Protein AF-E4N6X5-F1 (afdb_monomer_lite)

Foldseek 3Di:
DDDDDDDDDDDDPPDDPDPPDPPFFALLVLLVVVLVPDPLSFADALFDAPSDDDDPDPPPPPQQPLVNLLVQLLVLLVPDPLDLVSSLVSQVVVVHDLLCLVSLLVSLLPHDDPDLVSLLVSLCCQCRGRRDSSSNSSSLSSCLVRNEPVCLVSLLSSLSHNSNVVSSLSSLLSNLVVCDPPDPSVQSSLLSCCRHHNDCVQSVQQNVQLPDPDLVSLLVSLLPGPPQCLVQALLNLLSNCRSSVLLVSCVVVVLDQSSLLSLLVSLLRVQAFQFLVSNQSSLCNVVSLCSSLVCLLSHQQALSSLLSLLSSLCCLQFTSVVVHPPDDPVNSVVSLVSSLVSCPDPSNVVNLVVQCPDPPCVLQSVLSVVSSCVSHVDDDDDFQWAWDFDDHRPSHDDATARFIGGNRYGDCCVQPRQGGFDHLCQAQPAHDPVDWGHLQAEQDWTKHFGTAGSVGCVPFATWIWTWHDDPQKIKTHQTDRYPPDGRDPPDDIDITRNVSVVVNSVVSNVVVVVVPPPPPDDDDPPDPDDDDDDDDDDDDDDDDDDDDDDDDDDDDDDDDDDDDDDDDDDD

Radius of gyration: 30.7 Å; chains: 1; bounding box: 109×90×76 Å

Secondary structure (DSSP, 8-state):
----PPPPPPPP--------PPPPPPHHHHHHHHHHTSTTS-PPTT-B--SSPPP---TT-----HHHHHHHHHHHHHT--S-HHHHHHHHHHTT--GGGHHHHHHHHHT---S-HHHHHHHHHHHHHH--SHHHHHHHHHHHHHH--GGGHHHHHHHTTBHHHHHHHHHHHHHHHHHH-TT-TTTTHHHHHHHHHTS-HHHHHHHHHHHT---HHHHHHHHHTS-S-GGGS-HHHHHHHHHHHTHHHHHHH-TT-HHHHHHHHHHHHHHTSTT-HHHHHH-TTHHHHHHHHHTTGGGS---HHHHHHHHHHHHHHHHSGGGG-TT--HHHHHHHHHHHHHHHHSHHHHHHHHHHTTSTT-HHHHHHHHHHHIIIIISPPPSSSEEEEEEPPPTTS----EEEEEETTEEHHHHH-TTSPBPPHIIIIII--TTS---S---SS-EEEEEEE-TT-HHHH-EEEEEEEEETTEEEEEEEESSTTSPPPTT-PPEEEEHHHHHHHHHHHHHHHHHHHTT-----------PPPP----------------------PPPPPPPPPPPPPPP-

Sequence (571 aa):
MSAEPQRAHPAPHTSAPHRSTPHEPPLYEVLLGLTRASPDGLPPRSGFRRLRPAAPVPVGAGATPWASAQLAVRAVFEAWSGDFAVLAGELERLRLPERCARLVASAAAALPVADPAAARAAGRLLAAQGRSLPAVAAGIALLGRFGTAADVPLLSLLGTANALHAPAVAALERLEEAAGPAGPDGRAAAVLHLTVRGERATVGPLLRVLRSADHRVRRKALLGLPADLPTVDPADARRILEAFDAAALLDAFPHDTLLVAATGRLLVRTAAACDPADLLACRAAPGLYARVVGRAGTLVPRFEHVALLLSLAHDLDSGTAALLPGHSPVRRSALLAELGRVLAEPAWTAVVAAIGRRPGAAARTGWVRRAGHRLFEAPAPAGRFRIAVVEPDPARPGRSEARLLVDGLPLVPRLFPHGPTLGPAELLDGGPPSGGGPLRASREPQAVRLAEASCGEACCGALWVTVRRVAGEVRWSDFRHHEHAAPLPGVAALRFDARDYDAELARAGRHDDDGGDRLGGGGPGRGVPAAGAGPVADPGGGAVHGDGVGARRDPRPALGPPGHPAPLPDR

Structure (mmCIF, N/CA/C/O backbone):
data_AF-E4N6X5-F1
#
_entry.id   AF-E4N6X5-F1
#
loop_
_atom_site.group_PDB
_atom_site.id
_atom_site.type_symbol
_atom_site.label_atom_id
_atom_site.label_alt_id
_atom_site.label_comp_id
_atom_site.label_asym_id
_atom_site.label_entity_id
_atom_site.label_seq_id
_atom_site.pdbx_PDB_ins_code
_atom_site.Cartn_x
_atom_site.Cartn_y
_atom_site.Cartn_z
_atom_site.occupancy
_atom_site.B_iso_or_equiv
_atom_site.auth_seq_id
_atom_site.auth_comp_id
_atom_site.auth_asym_id
_atom_site.auth_atom_id
_atom_site.pdbx_PDB_model_num
ATOM 1 N N . MET A 1 1 ? 86.516 35.010 -39.128 1.00 47.50 1 MET A N 1
ATOM 2 C CA . MET A 1 1 ? 86.255 33.629 -38.675 1.00 47.50 1 MET A CA 1
ATOM 3 C C . MET A 1 1 ? 85.426 33.699 -37.402 1.00 47.50 1 MET A C 1
ATOM 5 O O . MET A 1 1 ? 85.996 33.833 -36.332 1.00 47.50 1 MET A O 1
ATOM 9 N N . SER A 1 2 ? 84.101 33.664 -37.537 1.00 38.12 2 SER A N 1
ATOM 10 C CA . SER A 1 2 ? 83.158 33.507 -36.424 1.00 38.12 2 SER A CA 1
ATOM 11 C C . SER A 1 2 ? 82.096 32.518 -36.883 1.00 38.12 2 SER A C 1
ATOM 13 O O . SER A 1 2 ? 81.553 32.669 -37.975 1.00 38.12 2 SER A O 1
ATOM 15 N N . ALA A 1 3 ? 81.907 31.467 -36.093 1.00 51.59 3 ALA A N 1
ATOM 16 C CA . ALA A 1 3 ? 81.030 30.342 -36.371 1.00 51.59 3 ALA A CA 1
ATOM 17 C C . ALA A 1 3 ? 79.601 30.641 -35.901 1.00 51.59 3 ALA A C 1
ATOM 19 O O . ALA A 1 3 ? 79.401 31.081 -34.771 1.00 51.59 3 ALA A O 1
ATOM 20 N N . GLU A 1 4 ? 78.622 30.349 -36.754 1.00 43.19 4 GLU A N 1
ATOM 21 C CA . GLU A 1 4 ? 77.193 30.393 -36.450 1.00 43.19 4 GLU A CA 1
ATOM 22 C C . GLU A 1 4 ? 76.628 28.970 -36.639 1.00 43.19 4 GLU A C 1
ATOM 24 O O . GLU A 1 4 ? 76.789 28.398 -37.721 1.00 43.19 4 GLU A O 1
ATOM 29 N N . PRO A 1 5 ? 76.041 28.330 -35.607 1.00 56.22 5 PRO A N 1
ATOM 30 C CA . PRO A 1 5 ? 75.571 26.957 -35.718 1.00 56.22 5 PRO A CA 1
ATOM 31 C C . PRO A 1 5 ? 74.143 26.909 -36.279 1.00 56.22 5 PRO A C 1
ATOM 33 O O . PRO A 1 5 ? 73.211 27.508 -35.739 1.00 56.22 5 PRO A O 1
ATOM 36 N N . GLN A 1 6 ? 73.973 26.141 -37.356 1.00 48.31 6 GLN A N 1
ATOM 37 C CA . GLN A 1 6 ? 72.684 25.792 -37.951 1.00 48.31 6 GLN A CA 1
ATOM 38 C C . GLN A 1 6 ? 71.776 25.073 -36.939 1.00 48.31 6 GLN A C 1
ATOM 40 O O . GLN A 1 6 ? 72.130 24.034 -36.382 1.00 48.31 6 GLN A O 1
ATOM 45 N N . ARG A 1 7 ? 70.573 25.622 -36.725 1.00 50.31 7 ARG A N 1
ATOM 46 C CA . ARG A 1 7 ? 69.495 24.993 -35.948 1.00 50.31 7 ARG A CA 1
ATOM 47 C C . ARG A 1 7 ? 68.889 23.830 -36.738 1.00 50.31 7 ARG A C 1
ATOM 49 O O . ARG A 1 7 ? 68.389 24.023 -37.842 1.00 50.31 7 ARG A O 1
ATOM 56 N N . ALA A 1 8 ? 68.902 22.640 -36.143 1.00 53.81 8 ALA A N 1
ATOM 57 C CA . ALA A 1 8 ? 68.243 21.449 -36.666 1.00 53.81 8 ALA A CA 1
ATOM 58 C C . ALA A 1 8 ? 66.710 21.548 -36.530 1.00 53.81 8 ALA A C 1
ATOM 60 O O . ALA A 1 8 ? 66.190 21.895 -35.468 1.00 53.81 8 ALA A O 1
ATOM 61 N N . HIS A 1 9 ? 65.991 21.220 -37.607 1.00 48.41 9 HIS A N 1
ATOM 62 C CA . HIS A 1 9 ? 64.536 21.055 -37.615 1.00 48.41 9 HIS A CA 1
ATOM 63 C C . HIS A 1 9 ? 64.116 19.805 -36.815 1.00 48.41 9 HIS A C 1
ATOM 65 O O . HIS A 1 9 ? 64.714 18.744 -37.007 1.00 48.41 9 HIS A O 1
ATOM 71 N N . PRO A 1 10 ? 63.077 19.878 -35.960 1.00 55.50 10 PRO A N 1
ATOM 72 C CA . PRO A 1 10 ? 62.529 18.700 -35.299 1.00 55.50 10 PRO A CA 1
ATOM 73 C C . PRO A 1 10 ? 61.753 17.835 -36.301 1.00 55.50 10 PRO A C 1
ATOM 75 O O . PRO A 1 10 ? 60.933 18.332 -37.075 1.00 55.50 10 PRO A O 1
ATOM 78 N N . ALA A 1 11 ? 62.024 16.530 -36.278 1.00 53.22 11 ALA A N 1
ATOM 79 C CA . ALA A 1 11 ? 61.321 15.529 -37.072 1.00 53.22 11 ALA A CA 1
ATOM 80 C C . ALA A 1 11 ? 59.821 15.463 -36.701 1.00 53.22 11 ALA A C 1
ATOM 82 O O . ALA A 1 11 ? 59.468 15.667 -35.536 1.00 53.22 11 ALA A O 1
ATOM 83 N N . PRO A 1 12 ? 58.927 15.155 -37.659 1.00 52.19 12 PRO A N 1
ATOM 84 C CA . PRO A 1 12 ? 57.498 15.042 -37.400 1.00 52.19 12 PRO A CA 1
ATOM 85 C C . PRO A 1 12 ? 57.220 13.879 -36.443 1.00 52.19 12 PRO A C 1
ATOM 87 O O . PRO A 1 12 ? 57.528 12.723 -36.730 1.00 52.19 12 PRO A O 1
ATOM 90 N N . HIS A 1 13 ? 56.611 14.191 -35.299 1.00 46.66 13 HIS A N 1
ATOM 91 C CA . HIS A 1 13 ? 56.070 13.198 -34.383 1.00 46.66 13 HIS A CA 1
ATOM 92 C C . HIS A 1 13 ? 54.985 12.381 -35.098 1.00 46.66 13 HIS A C 1
ATOM 94 O O . HIS A 1 13 ? 53.868 12.852 -35.302 1.00 46.66 13 HIS A O 1
ATOM 100 N N . THR A 1 14 ? 55.304 11.140 -35.461 1.00 48.66 14 THR A N 1
ATOM 101 C CA . THR A 1 14 ? 54.327 10.115 -35.834 1.00 48.66 14 THR A CA 1
ATOM 102 C C . THR A 1 14 ? 53.364 9.900 -34.669 1.00 48.66 14 THR A C 1
ATOM 104 O O . THR A 1 14 ? 53.717 9.275 -33.668 1.00 48.66 14 THR A O 1
ATOM 107 N N . SER A 1 15 ? 52.152 10.448 -34.785 1.00 47.31 15 SER A N 1
ATOM 108 C CA . SER A 1 15 ? 51.041 10.193 -33.872 1.00 47.31 15 SER A CA 1
ATOM 109 C C . SER A 1 15 ? 50.763 8.692 -33.834 1.00 47.31 15 SER A C 1
ATOM 111 O O . SER A 1 15 ? 50.355 8.100 -34.833 1.00 47.31 15 SER A O 1
ATOM 113 N N . ALA A 1 16 ? 51.011 8.062 -32.685 1.00 45.88 16 ALA A N 1
ATOM 114 C CA . ALA A 1 16 ? 50.618 6.680 -32.458 1.00 45.88 16 ALA A CA 1
ATOM 115 C C . ALA A 1 16 ? 49.095 6.555 -32.666 1.00 45.88 16 ALA A C 1
ATOM 117 O O . ALA A 1 16 ? 48.354 7.402 -32.158 1.00 45.88 16 ALA A O 1
ATOM 118 N N . PRO A 1 17 ? 48.607 5.536 -33.397 1.00 52.31 17 PRO A N 1
ATOM 119 C CA . PRO A 1 17 ? 47.178 5.359 -33.614 1.00 52.31 17 PRO A CA 1
ATOM 120 C C . PRO A 1 17 ? 46.482 5.242 -32.257 1.00 52.31 17 PRO A C 1
ATOM 122 O O . PRO A 1 17 ? 46.869 4.412 -31.428 1.00 52.31 17 PRO A O 1
ATOM 125 N N . HIS A 1 18 ? 45.475 6.092 -32.026 1.00 46.53 18 HIS A N 1
ATOM 126 C CA . HIS A 1 18 ? 44.560 5.973 -30.897 1.00 46.53 18 HIS A CA 1
ATOM 127 C C . HIS A 1 18 ? 44.080 4.521 -30.839 1.00 46.53 18 HIS A C 1
ATOM 129 O O . HIS A 1 18 ? 43.299 4.088 -31.684 1.00 46.53 18 HIS A O 1
ATOM 135 N N . ARG A 1 19 ? 44.575 3.750 -29.863 1.00 46.34 19 ARG A N 1
ATOM 136 C CA . ARG A 1 19 ? 44.026 2.429 -29.563 1.00 46.34 19 ARG A CA 1
ATOM 137 C C . ARG A 1 19 ? 42.571 2.661 -29.192 1.00 46.34 19 ARG A C 1
ATOM 139 O O . ARG A 1 19 ? 42.305 3.205 -28.122 1.00 46.34 19 ARG A O 1
ATOM 146 N N . SER A 1 20 ? 41.662 2.308 -30.097 1.00 44.16 20 SER A N 1
ATOM 147 C CA . SER A 1 20 ? 40.229 2.268 -29.844 1.00 44.16 20 SER A CA 1
ATOM 148 C C . SER A 1 20 ? 40.036 1.501 -28.545 1.00 44.16 20 SER A C 1
ATOM 150 O O . SER A 1 20 ? 40.348 0.311 -28.465 1.00 44.16 20 SER A O 1
ATOM 152 N N . THR A 1 21 ? 39.636 2.205 -27.490 1.00 55.03 21 THR A N 1
ATOM 153 C CA . THR A 1 21 ? 39.317 1.560 -26.225 1.00 55.03 21 THR A CA 1
ATOM 154 C C . THR A 1 21 ? 38.226 0.532 -26.514 1.00 55.03 21 THR A C 1
ATOM 156 O O . THR A 1 21 ? 37.294 0.849 -27.259 1.00 55.03 21 THR A O 1
ATOM 159 N N . PRO A 1 22 ? 38.344 -0.709 -26.008 1.00 70.25 22 PRO A N 1
ATOM 160 C CA . PRO A 1 22 ? 37.330 -1.727 -26.242 1.00 70.25 22 PRO A CA 1
ATOM 161 C C . PRO A 1 22 ? 35.971 -1.149 -25.848 1.00 70.25 22 PRO A C 1
ATOM 163 O O . PRO A 1 22 ? 35.806 -0.658 -24.729 1.00 70.25 22 PRO A O 1
ATOM 166 N N . HIS A 1 23 ? 35.036 -1.126 -26.801 1.00 80.81 23 HIS A N 1
ATOM 167 C CA . HIS A 1 23 ? 33.703 -0.584 -26.574 1.00 80.81 23 HIS A CA 1
ATOM 168 C C . HIS A 1 23 ? 33.069 -1.323 -25.396 1.00 80.81 23 HIS A C 1
ATOM 170 O O . HIS A 1 23 ? 32.878 -2.536 -25.447 1.00 80.81 23 HIS A O 1
ATOM 176 N N . GLU A 1 24 ? 32.758 -0.592 -24.327 1.00 86.94 24 GLU A N 1
ATOM 177 C CA . GLU A 1 24 ? 32.090 -1.179 -23.171 1.00 86.94 24 GLU A CA 1
ATOM 178 C C . GLU A 1 24 ? 30.719 -1.745 -23.587 1.00 86.94 24 GLU A C 1
ATOM 180 O O . GLU A 1 24 ? 29.980 -1.077 -24.331 1.00 86.94 24 GLU A O 1
ATOM 185 N N . PRO A 1 25 ? 30.353 -2.947 -23.106 1.00 93.12 25 PRO A N 1
ATOM 186 C CA . PRO A 1 25 ? 29.069 -3.546 -23.433 1.00 93.12 25 PRO A CA 1
ATOM 187 C C . PRO A 1 25 ? 27.909 -2.743 -22.814 1.00 93.12 25 PRO A C 1
ATOM 189 O O . PRO A 1 25 ? 28.070 -2.129 -21.748 1.00 93.12 25 PRO A O 1
ATOM 192 N N . PRO A 1 26 ? 26.723 -2.744 -23.449 1.00 93.94 26 PRO A N 1
ATOM 193 C CA . PRO A 1 26 ? 25.498 -2.212 -22.858 1.00 93.94 26 PRO A CA 1
ATOM 194 C C . PRO A 1 26 ? 25.175 -2.839 -21.497 1.00 93.94 26 PRO A C 1
ATOM 196 O O . PRO A 1 26 ? 25.407 -4.030 -21.273 1.00 93.94 26 PRO A O 1
ATOM 199 N N . LEU A 1 27 ? 24.565 -2.066 -20.588 1.00 94.00 27 LEU A N 1
ATOM 200 C CA . LEU A 1 27 ? 24.210 -2.567 -19.251 1.00 94.00 27 LEU A CA 1
ATOM 201 C C . LEU A 1 27 ? 23.218 -3.735 -19.302 1.00 94.00 27 LEU A C 1
ATOM 203 O O . LEU A 1 27 ? 23.266 -4.616 -18.443 1.00 94.00 27 LEU A O 1
ATOM 207 N N . TYR A 1 28 ? 22.349 -3.761 -20.314 1.00 96.06 28 TYR A N 1
ATOM 208 C CA . TYR A 1 28 ? 21.436 -4.872 -20.564 1.00 96.06 28 TYR A CA 1
ATOM 209 C C . TYR A 1 28 ? 22.184 -6.199 -20.757 1.00 96.06 28 TYR A C 1
ATOM 211 O O . TYR A 1 28 ? 21.854 -7.186 -20.102 1.00 96.06 28 TYR A O 1
ATOM 219 N N . GLU A 1 29 ? 23.219 -6.222 -21.602 1.00 96.38 29 GLU A N 1
ATOM 220 C CA . GLU A 1 29 ? 24.003 -7.433 -21.877 1.00 96.38 29 GLU A CA 1
ATOM 221 C C . GLU A 1 29 ? 24.780 -7.895 -20.644 1.00 96.38 29 GLU A C 1
ATOM 223 O O . GLU A 1 29 ? 24.808 -9.088 -20.337 1.00 96.38 29 GLU A O 1
ATOM 228 N N . VAL A 1 30 ? 25.343 -6.945 -19.888 1.00 95.69 30 VAL A N 1
ATOM 229 C CA . VAL A 1 30 ? 26.016 -7.232 -18.614 1.00 95.69 30 VAL A CA 1
ATOM 230 C C . VAL A 1 30 ? 25.046 -7.901 -17.635 1.00 95.69 30 VAL A C 1
ATOM 232 O O . VAL A 1 30 ? 25.353 -8.956 -17.081 1.00 95.69 30 VAL A O 1
ATOM 235 N N . LEU A 1 31 ? 23.851 -7.333 -17.446 1.00 96.12 31 LEU A N 1
ATOM 236 C CA . LEU A 1 31 ? 22.824 -7.883 -16.555 1.00 96.12 31 LEU A CA 1
ATOM 237 C C . LEU A 1 31 ? 22.288 -9.235 -17.028 1.00 96.12 31 LEU A C 1
ATOM 239 O O . LEU A 1 31 ? 22.028 -10.115 -16.203 1.00 96.12 31 LEU A O 1
ATOM 243 N N . LEU A 1 32 ? 22.156 -9.427 -18.341 1.00 96.62 32 LEU A N 1
ATOM 244 C CA . LEU A 1 32 ? 21.773 -10.704 -18.931 1.00 96.62 32 LEU A CA 1
ATOM 245 C C . LEU A 1 32 ? 22.816 -11.784 -18.626 1.00 96.62 32 LEU A C 1
ATOM 247 O O . LEU A 1 32 ? 22.455 -12.880 -18.194 1.00 96.62 32 LEU A O 1
ATOM 251 N N . GLY A 1 33 ? 24.102 -11.465 -18.795 1.00 96.38 33 GLY A N 1
ATOM 252 C CA . GLY A 1 33 ? 25.212 -12.352 -18.449 1.00 96.38 33 GLY A CA 1
ATOM 253 C C . GLY A 1 33 ? 25.228 -12.709 -16.962 1.00 96.38 33 GLY A C 1
ATOM 254 O O . GLY A 1 33 ? 25.276 -13.887 -16.613 1.00 96.38 33 GLY A O 1
ATOM 255 N N . LEU A 1 34 ? 25.094 -11.710 -16.084 1.00 95.56 34 LEU A N 1
ATOM 256 C CA . LEU A 1 34 ? 25.046 -11.910 -14.630 1.00 95.56 34 LEU A CA 1
ATOM 257 C C . LEU A 1 34 ? 23.851 -12.762 -14.187 1.00 95.56 34 LEU A C 1
ATOM 259 O O . LEU A 1 34 ? 23.983 -13.603 -13.301 1.00 95.56 34 LEU A O 1
ATOM 263 N N . THR A 1 35 ? 22.690 -12.569 -14.811 1.00 94.75 35 THR A N 1
ATOM 264 C CA . THR A 1 35 ? 21.480 -13.337 -14.492 1.00 94.75 35 THR A CA 1
ATOM 265 C C . THR A 1 35 ? 21.618 -14.791 -14.940 1.00 94.75 35 THR A C 1
ATOM 267 O O . THR A 1 35 ? 21.275 -15.691 -14.179 1.00 94.75 35 THR A O 1
ATOM 270 N N . ARG A 1 36 ? 22.179 -15.042 -16.133 1.00 95.69 36 ARG A N 1
ATOM 271 C CA . ARG A 1 36 ? 22.470 -16.400 -16.636 1.00 95.69 36 ARG A CA 1
ATOM 272 C C . ARG A 1 36 ? 23.526 -17.126 -15.805 1.00 95.69 36 ARG A C 1
ATOM 274 O O . ARG A 1 36 ? 23.457 -18.342 -15.679 1.00 95.69 36 ARG A O 1
ATOM 281 N N . ALA A 1 37 ? 24.485 -16.390 -15.250 1.00 95.31 37 ALA A N 1
ATOM 282 C CA . ALA A 1 37 ? 25.510 -16.943 -14.371 1.00 95.31 37 ALA A CA 1
ATOM 283 C C . ALA A 1 37 ? 24.992 -17.248 -12.952 1.00 95.31 37 ALA A C 1
ATOM 285 O O . ALA A 1 37 ? 25.681 -17.924 -12.189 1.00 95.31 37 ALA A O 1
ATOM 286 N N . SER A 1 38 ? 23.807 -16.754 -12.575 1.00 92.75 38 SER A N 1
ATOM 287 C CA . SER A 1 38 ? 23.235 -17.028 -11.258 1.00 92.75 38 SER A CA 1
ATOM 288 C C . SER A 1 38 ? 22.649 -18.448 -11.194 1.00 92.75 38 SER A C 1
ATOM 290 O O . SER A 1 38 ? 21.851 -18.794 -12.067 1.00 92.75 38 SER A O 1
ATOM 292 N N . PRO A 1 39 ? 22.965 -19.265 -10.166 1.00 90.00 39 PRO A N 1
ATOM 293 C CA . PRO A 1 39 ? 22.540 -20.670 -10.090 1.00 90.00 39 PRO A CA 1
ATOM 294 C C . PRO A 1 39 ? 21.025 -20.895 -10.179 1.00 90.00 39 PRO A C 1
ATOM 296 O O . PRO A 1 39 ? 20.568 -21.909 -10.698 1.00 90.00 39 PRO A O 1
ATOM 299 N N . ASP A 1 40 ? 20.241 -19.955 -9.661 1.00 87.94 40 ASP A N 1
ATOM 300 C CA . ASP A 1 40 ? 18.776 -19.981 -9.644 1.00 87.94 40 ASP A CA 1
ATOM 301 C C . ASP A 1 40 ? 18.153 -19.006 -10.662 1.00 87.94 40 ASP A C 1
ATOM 303 O O . ASP A 1 40 ? 16.926 -18.875 -10.747 1.00 87.94 40 ASP A O 1
ATOM 307 N N . GLY A 1 41 ? 18.989 -18.316 -11.444 1.00 88.19 41 GLY A N 1
ATOM 308 C CA . GLY A 1 41 ? 18.575 -17.230 -12.324 1.00 88.19 41 GLY A CA 1
ATOM 309 C C . GLY A 1 41 ? 18.029 -16.010 -11.575 1.00 88.19 41 GLY A C 1
ATOM 310 O O . GLY A 1 41 ? 17.293 -15.226 -12.175 1.00 88.19 41 GLY A O 1
ATOM 311 N N . LEU A 1 42 ? 18.326 -15.855 -10.276 1.00 90.69 42 LEU A N 1
ATOM 312 C CA . LEU A 1 42 ? 17.892 -14.718 -9.460 1.00 90.69 42 LEU A CA 1
ATOM 313 C C . LEU A 1 42 ? 19.078 -13.803 -9.112 1.00 90.69 42 LEU A C 1
ATOM 315 O O . LEU A 1 42 ? 20.185 -14.282 -8.858 1.00 90.69 42 LEU A O 1
ATOM 319 N N . PRO A 1 43 ? 18.883 -12.476 -9.045 1.00 92.00 43 PRO A N 1
ATOM 320 C CA . PRO A 1 43 ? 19.924 -11.558 -8.603 1.00 92.00 43 PRO A CA 1
ATOM 321 C C . PRO A 1 43 ? 20.225 -11.724 -7.101 1.00 92.00 43 PRO A C 1
ATOM 323 O O . PRO A 1 43 ? 19.376 -12.221 -6.351 1.00 92.00 43 PRO A O 1
ATOM 326 N N . PRO A 1 44 ? 21.403 -11.275 -6.615 1.00 92.00 44 PRO A N 1
ATOM 327 C CA . PRO A 1 44 ? 21.714 -11.191 -5.185 1.00 92.00 44 PRO A CA 1
ATOM 328 C C . PRO A 1 44 ? 20.664 -10.372 -4.419 1.00 92.00 44 PRO A C 1
ATOM 330 O O . PRO A 1 44 ? 19.953 -9.550 -4.999 1.00 92.00 44 PRO A O 1
ATOM 333 N N . ARG A 1 45 ? 20.582 -10.552 -3.090 1.00 88.12 45 ARG A N 1
ATOM 334 C CA . ARG A 1 45 ? 19.699 -9.726 -2.246 1.00 88.12 45 ARG A CA 1
ATOM 335 C C . ARG A 1 45 ? 20.047 -8.247 -2.443 1.00 88.12 45 ARG A C 1
ATOM 337 O O . ARG A 1 45 ? 21.212 -7.867 -2.351 1.00 88.12 45 ARG A O 1
ATOM 344 N N . SER A 1 46 ? 19.029 -7.406 -2.634 1.00 89.50 46 SER A N 1
ATOM 345 C CA . SER A 1 46 ? 19.151 -5.994 -3.040 1.00 89.50 46 SER A CA 1
ATOM 346 C C . SER A 1 46 ? 19.604 -5.757 -4.487 1.00 89.50 46 SER A C 1
ATOM 348 O O . SER A 1 46 ? 19.959 -4.625 -4.810 1.00 89.50 46 SER A O 1
ATOM 350 N N . GLY A 1 47 ? 19.604 -6.772 -5.349 1.00 92.31 47 GLY A N 1
ATOM 351 C CA . GLY A 1 47 ? 19.973 -6.634 -6.755 1.00 92.31 47 GLY A CA 1
ATOM 352 C C . GLY A 1 47 ? 21.478 -6.497 -6.994 1.00 92.31 47 GLY A C 1
ATOM 353 O O . GLY A 1 47 ? 22.282 -6.381 -6.064 1.00 92.31 47 GLY A O 1
ATOM 354 N N . PHE A 1 48 ? 21.876 -6.486 -8.266 1.00 93.25 48 PHE A N 1
ATOM 355 C CA . PHE A 1 48 ? 23.270 -6.280 -8.655 1.00 93.25 48 PHE A CA 1
ATOM 356 C C . PHE A 1 48 ? 23.700 -4.837 -8.330 1.00 93.25 48 PHE A C 1
ATOM 358 O O . PHE A 1 48 ? 23.098 -3.878 -8.816 1.00 93.25 48 PHE A O 1
ATOM 365 N N . ARG A 1 49 ? 24.713 -4.680 -7.462 1.00 88.31 49 ARG A N 1
ATOM 366 C CA . ARG A 1 49 ? 25.204 -3.370 -6.973 1.00 88.31 49 ARG A CA 1
ATOM 367 C C . ARG A 1 49 ? 26.405 -2.817 -7.736 1.00 88.31 49 ARG A C 1
ATOM 369 O O . ARG A 1 49 ? 26.662 -1.630 -7.661 1.00 88.31 49 ARG A O 1
ATOM 376 N N . ARG A 1 50 ? 27.178 -3.673 -8.403 1.00 79.56 50 ARG A N 1
ATOM 377 C CA . ARG A 1 50 ? 28.387 -3.283 -9.138 1.00 79.56 50 ARG A CA 1
ATOM 378 C C . ARG A 1 50 ? 28.240 -3.748 -10.572 1.00 79.56 50 ARG A C 1
ATOM 380 O O . ARG A 1 50 ? 28.662 -4.847 -10.909 1.00 79.56 50 ARG A O 1
ATOM 387 N N . LEU A 1 51 ? 27.585 -2.928 -11.390 1.00 80.50 51 LEU A N 1
ATOM 388 C CA . LEU A 1 51 ? 27.506 -3.194 -12.828 1.00 80.50 51 LEU A CA 1
ATOM 389 C C . LEU A 1 51 ? 28.829 -2.872 -13.526 1.00 80.50 51 LEU A C 1
ATOM 391 O O . LEU A 1 51 ? 29.092 -3.386 -14.607 1.00 80.50 51 LEU A O 1
ATOM 395 N N . ARG A 1 52 ? 29.657 -2.022 -12.903 1.00 73.75 52 ARG A N 1
ATOM 396 C CA . ARG A 1 52 ? 30.963 -1.607 -13.410 1.00 73.75 52 ARG A CA 1
ATOM 397 C C . ARG A 1 52 ? 31.998 -1.540 -12.284 1.00 73.75 52 ARG A C 1
ATOM 399 O O . ARG A 1 52 ? 31.633 -1.222 -11.146 1.00 73.75 52 ARG A O 1
ATOM 406 N N . PRO A 1 53 ? 33.283 -1.798 -12.577 1.00 58.09 53 PRO A N 1
ATOM 407 C CA . PRO A 1 53 ? 34.371 -1.348 -11.721 1.00 58.09 53 PRO A CA 1
ATOM 408 C C . PRO A 1 53 ? 34.260 0.173 -11.589 1.00 58.09 53 PRO A C 1
ATOM 410 O O . PRO A 1 53 ? 34.122 0.866 -12.596 1.00 58.09 53 PRO A O 1
ATOM 413 N N . ALA A 1 54 ? 34.257 0.697 -10.363 1.00 55.62 54 ALA A N 1
ATOM 414 C CA . ALA A 1 54 ? 34.232 2.139 -10.168 1.00 55.62 54 ALA A CA 1
ATOM 415 C C . ALA A 1 54 ? 35.458 2.738 -10.867 1.00 55.62 54 ALA A C 1
ATOM 417 O O . ALA A 1 54 ? 36.590 2.422 -10.499 1.00 55.62 54 ALA A O 1
ATOM 418 N N . ALA A 1 55 ? 35.240 3.592 -11.870 1.00 60.34 55 ALA A N 1
ATOM 419 C CA . ALA A 1 55 ? 36.298 4.494 -12.294 1.00 60.34 55 ALA A CA 1
ATOM 420 C C . ALA A 1 55 ? 36.737 5.276 -11.043 1.00 60.34 55 ALA A C 1
ATOM 422 O O . ALA A 1 55 ? 35.861 5.672 -10.262 1.00 60.34 55 ALA A O 1
ATOM 423 N N . PRO A 1 56 ? 38.046 5.456 -10.799 1.00 56.81 56 PRO A N 1
ATOM 424 C CA . PRO A 1 56 ? 38.511 6.207 -9.645 1.00 56.81 56 PRO A CA 1
ATOM 425 C C . PRO A 1 56 ? 37.839 7.579 -9.666 1.00 56.81 56 PRO A C 1
ATOM 427 O O . PRO A 1 56 ? 38.030 8.369 -10.591 1.00 56.81 56 PRO A O 1
ATOM 430 N N . VAL A 1 57 ? 36.976 7.821 -8.678 1.00 56.75 57 VAL A N 1
ATOM 431 C CA . VAL A 1 57 ? 36.339 9.123 -8.509 1.00 56.75 57 VAL A CA 1
ATOM 432 C C . VAL A 1 57 ? 37.475 10.095 -8.200 1.00 56.75 57 VAL A C 1
ATOM 434 O O . VAL A 1 57 ? 38.244 9.811 -7.278 1.00 56.75 57 VAL A O 1
ATOM 437 N N . PRO A 1 58 ? 37.625 11.204 -8.946 1.00 60.03 58 PRO A N 1
ATOM 438 C CA . PRO A 1 58 ? 38.619 12.211 -8.618 1.00 60.03 58 PRO A CA 1
ATOM 439 C C . PRO A 1 58 ? 38.438 12.625 -7.158 1.00 60.03 58 PRO A C 1
ATOM 441 O O . PRO A 1 58 ? 37.371 13.108 -6.768 1.00 60.03 58 PRO A O 1
ATOM 444 N N . VAL A 1 59 ? 39.459 12.378 -6.341 1.00 45.41 59 VAL A N 1
ATOM 445 C CA . VAL A 1 59 ? 39.476 12.778 -4.934 1.00 45.41 59 VAL A CA 1
ATOM 446 C C . VAL A 1 59 ? 39.345 14.303 -4.910 1.00 45.41 59 VAL A C 1
ATOM 448 O O . VAL A 1 59 ? 40.226 14.999 -5.401 1.00 45.41 59 VAL A O 1
ATOM 451 N N . GLY A 1 60 ? 38.209 14.816 -4.428 1.00 55.31 60 GLY A N 1
ATOM 452 C CA . GLY A 1 60 ? 37.897 16.254 -4.412 1.00 55.31 60 GLY A CA 1
ATOM 453 C C . GLY A 1 60 ? 36.638 16.664 -5.183 1.00 55.31 60 GLY A C 1
ATOM 454 O O . GLY A 1 60 ? 36.161 17.781 -4.999 1.00 55.31 60 GLY A O 1
ATOM 455 N N . ALA A 1 61 ? 36.034 15.777 -5.981 1.00 57.56 61 ALA A N 1
ATOM 456 C CA . ALA A 1 61 ? 34.693 16.017 -6.509 1.00 57.56 61 ALA A CA 1
ATOM 457 C C . ALA A 1 61 ? 33.675 15.863 -5.367 1.00 57.56 61 ALA A C 1
ATOM 459 O O . ALA A 1 61 ? 33.202 14.760 -5.081 1.00 57.56 61 ALA A O 1
ATOM 460 N N . GLY A 1 62 ? 33.380 16.965 -4.670 1.00 60.06 62 GLY A N 1
ATOM 461 C CA . GLY A 1 62 ? 32.311 17.016 -3.676 1.00 60.06 62 GLY A CA 1
ATOM 462 C C . GLY A 1 62 ? 31.032 16.405 -4.248 1.00 60.06 62 GLY A C 1
ATOM 463 O O . GLY A 1 62 ? 30.753 16.535 -5.442 1.00 60.06 62 GLY A O 1
ATOM 464 N N . ALA A 1 63 ? 30.273 15.688 -3.415 1.00 60.81 63 ALA A N 1
ATOM 465 C CA . ALA A 1 63 ? 29.001 15.119 -3.832 1.00 60.81 63 ALA A CA 1
ATOM 466 C C . ALA A 1 63 ? 28.162 16.227 -4.475 1.00 60.81 63 ALA A C 1
ATOM 468 O O . ALA A 1 63 ? 27.796 17.176 -3.786 1.00 60.81 63 ALA A O 1
ATOM 469 N N . THR A 1 64 ? 27.886 16.117 -5.781 1.00 65.75 64 THR A N 1
ATOM 470 C CA . THR A 1 64 ? 27.032 17.082 -6.475 1.00 65.75 64 THR A CA 1
ATOM 471 C C . THR A 1 64 ? 25.753 17.223 -5.656 1.00 65.75 64 THR A C 1
ATOM 473 O O . THR A 1 64 ? 25.080 16.201 -5.441 1.00 65.75 64 THR A O 1
ATOM 476 N N . PRO A 1 65 ? 25.440 18.428 -5.145 1.00 74.06 65 PRO A N 1
ATOM 477 C CA . PRO A 1 65 ? 24.219 18.638 -4.393 1.00 74.06 65 PRO A CA 1
ATOM 478 C C . PRO A 1 65 ? 23.040 18.158 -5.233 1.00 74.06 65 PRO A C 1
ATOM 480 O O . PRO A 1 65 ? 23.007 18.369 -6.448 1.00 74.06 65 PRO A O 1
ATOM 483 N N . TRP A 1 66 ? 22.082 17.484 -4.600 1.00 68.94 66 TRP A N 1
ATOM 484 C CA . TRP A 1 66 ? 20.930 16.901 -5.294 1.00 68.94 66 TRP A CA 1
ATOM 485 C C . TRP A 1 66 ? 20.214 17.919 -6.199 1.00 68.94 66 TRP A C 1
ATOM 487 O O . TRP A 1 66 ? 19.879 17.604 -7.339 1.00 68.94 66 TRP A O 1
ATOM 497 N N . ALA A 1 67 ? 20.087 19.166 -5.734 1.00 71.06 67 ALA A N 1
ATOM 498 C CA . ALA A 1 67 ? 19.520 20.277 -6.495 1.00 71.06 67 ALA A CA 1
ATOM 499 C C . ALA A 1 67 ? 20.297 20.596 -7.789 1.00 71.06 67 ALA A C 1
ATOM 501 O O . ALA A 1 67 ? 19.693 20.828 -8.834 1.00 71.06 67 ALA A O 1
ATOM 502 N N . SER A 1 68 ? 21.633 20.559 -7.761 1.00 76.31 68 SER A N 1
ATOM 503 C CA . SER A 1 68 ? 22.464 20.805 -8.947 1.00 76.31 68 SER A CA 1
ATOM 504 C C . SER A 1 68 ? 22.334 19.676 -9.968 1.00 76.31 68 SER A C 1
ATOM 506 O O . SER A 1 68 ? 22.223 19.939 -11.163 1.00 76.31 68 SER A O 1
ATOM 508 N N . ALA A 1 69 ? 22.282 18.422 -9.504 1.00 75.06 69 ALA A N 1
ATOM 509 C CA . ALA A 1 69 ? 22.005 17.286 -10.379 1.00 75.06 69 ALA A CA 1
ATOM 510 C C . ALA A 1 69 ? 20.619 17.418 -11.033 1.00 75.06 69 ALA A C 1
ATOM 512 O O . ALA A 1 69 ? 20.474 17.145 -12.221 1.00 75.06 69 ALA A O 1
ATOM 513 N N . GLN A 1 70 ? 19.610 17.875 -10.284 1.00 74.25 70 GLN A N 1
ATOM 514 C CA . GLN A 1 70 ? 18.254 18.088 -10.795 1.00 74.25 70 GLN A CA 1
ATOM 515 C C . GLN A 1 70 ? 18.205 19.153 -11.890 1.00 74.25 70 GLN A C 1
ATOM 517 O O . GLN A 1 70 ? 17.602 18.913 -12.935 1.00 74.25 70 GLN A O 1
ATOM 522 N N . LEU A 1 71 ? 18.869 20.292 -11.682 1.00 79.00 71 LEU A N 1
ATOM 523 C CA . LEU A 1 71 ? 18.960 21.351 -12.689 1.00 79.00 71 LEU A CA 1
ATOM 524 C C . LEU A 1 71 ? 19.692 20.880 -13.951 1.00 79.00 71 LEU A C 1
ATOM 526 O O . LEU A 1 71 ? 19.203 21.113 -15.051 1.00 79.00 71 LEU A O 1
ATOM 530 N N . ALA A 1 72 ? 20.813 20.168 -13.804 1.00 83.25 72 ALA A N 1
ATOM 531 C CA . ALA A 1 72 ? 21.582 19.667 -14.944 1.00 83.25 72 ALA A CA 1
ATOM 532 C C . ALA A 1 72 ? 20.791 18.649 -15.780 1.00 83.25 72 ALA A C 1
ATOM 534 O O . ALA A 1 72 ? 20.747 18.745 -17.004 1.00 83.25 72 ALA A O 1
ATOM 535 N N . VAL A 1 73 ? 20.119 17.702 -15.117 1.00 81.12 73 VAL A N 1
ATOM 536 C CA . VAL A 1 73 ? 19.238 16.733 -15.782 1.00 81.12 73 VAL A CA 1
ATOM 537 C C . VAL A 1 73 ? 18.124 17.456 -16.535 1.00 81.12 73 VAL A C 1
ATOM 539 O O . VAL A 1 73 ? 17.870 17.149 -17.696 1.00 81.12 73 VAL A O 1
ATOM 542 N N . ARG A 1 74 ? 17.478 18.434 -15.895 1.00 79.38 74 ARG A N 1
ATOM 543 C CA . ARG A 1 74 ? 16.405 19.215 -16.510 1.00 79.38 74 ARG A CA 1
ATOM 544 C C . ARG A 1 74 ? 16.888 19.984 -17.743 1.00 79.38 74 ARG A C 1
ATOM 546 O O . ARG A 1 74 ? 16.223 19.914 -18.768 1.00 79.38 74 ARG A O 1
ATOM 553 N N . ALA A 1 75 ? 18.055 20.622 -17.675 1.00 84.75 75 ALA A N 1
ATOM 554 C CA . ALA A 1 75 ? 18.630 21.363 -18.797 1.00 84.75 75 ALA A CA 1
ATOM 555 C C . ALA A 1 75 ? 18.912 20.465 -20.016 1.00 84.75 75 ALA A C 1
ATOM 557 O O . ALA A 1 75 ? 18.589 20.842 -21.139 1.00 84.75 75 ALA A O 1
ATOM 558 N N . VAL A 1 76 ? 19.447 19.255 -19.802 1.00 85.31 76 VAL A N 1
ATOM 559 C CA . VAL A 1 76 ? 19.661 18.272 -20.885 1.00 85.31 76 VAL A CA 1
ATOM 560 C C . VAL A 1 76 ? 18.344 17.907 -21.573 1.00 85.31 76 VAL A C 1
ATOM 562 O O . VAL A 1 76 ? 18.288 17.792 -22.794 1.00 85.31 76 VAL A O 1
ATOM 565 N N . PHE A 1 77 ? 17.278 17.745 -20.793 1.00 79.12 77 PHE A N 1
ATOM 566 C CA . PHE A 1 77 ? 15.956 17.403 -21.304 1.00 79.12 77 PHE A CA 1
ATOM 567 C C . PHE A 1 77 ? 15.229 18.579 -21.974 1.00 79.12 77 PHE A C 1
ATOM 569 O O . PHE A 1 77 ? 14.507 18.360 -22.940 1.00 79.12 77 PHE A O 1
ATOM 576 N N . GLU A 1 78 ? 15.431 19.813 -21.510 1.00 80.44 78 GLU A N 1
ATOM 577 C CA . GLU A 1 78 ? 14.887 21.028 -22.137 1.00 80.44 78 GLU A CA 1
ATOM 578 C C . GLU A 1 78 ? 15.588 21.360 -23.465 1.00 80.44 78 GLU A C 1
ATOM 580 O O . GLU A 1 78 ? 14.946 21.846 -24.391 1.00 80.44 78 GLU A O 1
ATOM 585 N N . ALA A 1 79 ? 16.884 21.054 -23.584 1.00 84.25 79 ALA A N 1
ATOM 586 C CA . ALA A 1 79 ? 17.666 21.245 -24.809 1.00 84.25 79 ALA A CA 1
ATOM 587 C C . ALA A 1 79 ? 17.512 20.102 -25.832 1.00 84.25 79 ALA A C 1
ATOM 589 O O . ALA A 1 79 ? 18.128 20.131 -26.899 1.00 84.25 79 ALA A O 1
ATOM 590 N N . TRP A 1 80 ? 16.737 19.065 -25.507 1.00 82.94 80 TRP A N 1
ATOM 591 C CA . TRP A 1 80 ? 16.638 17.869 -26.330 1.00 82.94 80 TRP A CA 1
ATOM 592 C C . TRP A 1 80 ? 15.890 18.136 -27.646 1.00 82.94 80 TRP A C 1
ATOM 594 O O . TRP A 1 80 ? 14.736 18.556 -27.660 1.00 82.94 80 TRP A O 1
ATOM 604 N N . SER A 1 81 ? 16.553 17.843 -28.767 1.00 78.69 81 SER A N 1
ATOM 605 C CA . SER A 1 81 ? 16.083 18.128 -30.131 1.00 78.69 81 SER A CA 1
ATOM 606 C C . SER A 1 81 ? 15.285 16.998 -30.793 1.00 78.69 81 SER A C 1
ATOM 608 O O . SER A 1 81 ? 14.888 17.132 -31.948 1.00 78.69 81 SER A O 1
ATOM 610 N N . GLY A 1 82 ? 15.078 15.871 -30.105 1.00 74.06 82 GLY A N 1
ATOM 611 C CA . GLY A 1 82 ? 14.473 14.662 -30.681 1.00 74.06 82 GLY A CA 1
ATOM 612 C C . GLY A 1 82 ? 15.467 13.532 -30.978 1.00 74.06 82 GLY A C 1
ATOM 613 O O . GLY A 1 82 ? 15.052 12.384 -31.117 1.00 74.06 82 GLY A O 1
ATOM 614 N N . ASP A 1 83 ? 16.777 13.812 -31.014 1.00 83.31 83 ASP A N 1
ATOM 615 C CA . ASP A 1 83 ? 17.814 12.794 -31.238 1.00 83.31 83 ASP A CA 1
ATOM 616 C C . ASP A 1 83 ? 18.218 12.107 -29.922 1.00 83.31 83 ASP A C 1
ATOM 618 O O . ASP A 1 83 ? 18.694 12.732 -28.969 1.00 83.31 83 ASP A O 1
ATOM 622 N N . PHE A 1 84 ? 18.016 10.795 -29.855 1.00 72.50 84 PHE A N 1
ATOM 623 C CA . PHE A 1 84 ? 18.258 10.008 -28.650 1.00 72.50 84 PHE A CA 1
ATOM 624 C C . PHE A 1 84 ? 19.702 9.533 -28.481 1.00 72.50 84 PHE A C 1
ATOM 626 O O . PHE A 1 84 ? 20.108 9.267 -27.348 1.00 72.50 84 PHE A O 1
ATOM 633 N N . ALA A 1 85 ? 20.494 9.465 -29.554 1.00 77.81 85 ALA A N 1
ATOM 634 C CA . ALA A 1 85 ? 21.928 9.207 -29.443 1.00 77.81 85 ALA A CA 1
ATOM 635 C C . ALA A 1 85 ? 22.629 10.416 -28.807 1.00 77.81 85 ALA A C 1
ATOM 637 O O . ALA A 1 85 ? 23.467 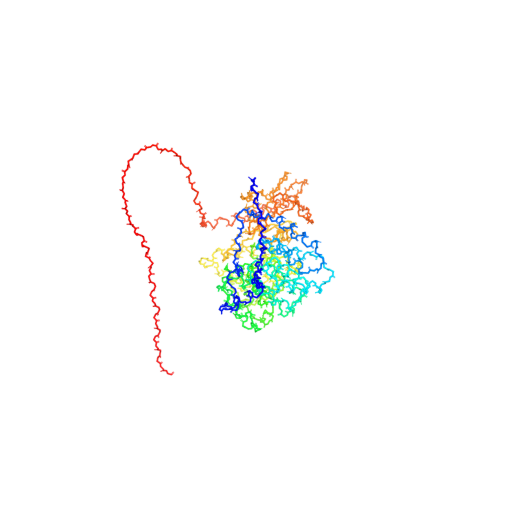10.256 -27.916 1.00 77.81 85 ALA A O 1
ATOM 638 N N . VAL A 1 86 ? 22.206 11.625 -29.194 1.00 86.81 86 VAL A N 1
ATOM 639 C CA . VAL A 1 86 ? 22.661 12.876 -28.573 1.00 86.81 86 VAL A CA 1
ATOM 640 C C . VAL A 1 86 ? 22.260 12.921 -27.100 1.00 86.81 86 VAL A C 1
ATOM 642 O O . VAL A 1 86 ? 23.118 13.139 -26.246 1.00 86.81 86 VAL A O 1
ATOM 645 N N . LEU A 1 87 ? 20.993 12.629 -26.778 1.00 83.56 87 LEU A N 1
ATOM 646 C CA . LEU A 1 87 ? 20.514 12.594 -25.392 1.00 83.56 87 LEU A CA 1
ATOM 647 C C . LEU A 1 87 ? 21.304 11.603 -24.520 1.00 83.56 87 LEU A C 1
ATOM 649 O O . LEU A 1 87 ? 21.684 11.939 -23.399 1.00 83.56 87 LEU A O 1
ATOM 653 N N . ALA A 1 88 ? 21.577 10.395 -25.028 1.00 80.88 88 ALA A N 1
ATOM 654 C CA . ALA A 1 88 ? 22.387 9.405 -24.319 1.00 80.88 88 ALA A CA 1
ATOM 655 C C . ALA A 1 88 ? 23.794 9.944 -24.018 1.00 80.88 88 ALA A C 1
ATOM 657 O O . ALA A 1 88 ? 24.252 9.866 -22.878 1.00 80.88 88 ALA A O 1
ATOM 658 N N . GLY A 1 89 ? 24.445 10.545 -25.020 1.00 86.19 89 GLY A N 1
ATOM 659 C CA . GLY A 1 89 ? 25.773 11.137 -24.877 1.00 86.19 89 GLY A CA 1
ATOM 660 C C . GLY A 1 89 ? 25.812 12.344 -23.931 1.00 86.19 89 GLY A C 1
ATOM 661 O O . GLY A 1 89 ? 26.802 12.539 -23.228 1.00 86.19 89 GLY A O 1
ATOM 662 N N . GLU A 1 90 ? 24.755 13.159 -23.875 1.00 88.88 90 GLU A N 1
ATOM 663 C CA . GLU A 1 90 ? 24.632 14.255 -22.898 1.00 88.88 90 GLU A CA 1
ATOM 664 C C . GLU A 1 90 ? 24.457 13.724 -21.467 1.00 88.88 90 GLU A C 1
ATOM 666 O O . GLU A 1 90 ? 25.185 14.127 -20.559 1.00 88.88 90 GLU A O 1
ATOM 671 N N . LEU A 1 91 ? 23.561 12.753 -21.255 1.00 85.94 91 LEU A N 1
ATOM 672 C CA . LEU A 1 91 ? 23.365 12.134 -19.938 1.00 85.94 91 LEU A CA 1
ATOM 673 C C . LEU A 1 91 ? 24.629 11.418 -19.435 1.00 85.94 91 LEU A C 1
ATOM 675 O O . LEU A 1 91 ? 24.922 11.447 -18.238 1.00 85.94 91 LEU A O 1
ATOM 679 N N . GLU A 1 92 ? 25.399 10.803 -20.335 1.00 84.69 92 GLU A N 1
ATOM 680 C CA . GLU A 1 92 ? 26.699 10.197 -20.024 1.00 84.69 92 GLU A CA 1
ATOM 681 C C . GLU A 1 92 ? 27.746 11.240 -19.619 1.00 84.69 92 GLU A C 1
ATOM 683 O O . GLU A 1 92 ? 28.487 11.033 -18.650 1.00 84.69 92 GLU A O 1
ATOM 688 N N . ARG A 1 93 ? 27.772 12.392 -20.301 1.00 87.12 93 ARG A N 1
ATOM 689 C CA . ARG A 1 93 ? 28.687 13.498 -19.990 1.00 87.12 93 ARG A CA 1
ATOM 690 C C . ARG A 1 93 ? 28.456 14.104 -18.611 1.00 87.12 93 ARG A C 1
ATOM 692 O O . ARG A 1 93 ? 29.427 14.539 -17.994 1.00 87.12 93 ARG A O 1
ATOM 699 N N . LEU A 1 94 ? 27.229 14.062 -18.084 1.00 82.31 94 LEU A N 1
ATOM 700 C CA . LEU A 1 94 ? 26.932 14.549 -16.732 1.00 82.31 94 LEU A CA 1
ATOM 701 C C . LEU A 1 94 ? 27.623 13.742 -15.616 1.00 82.31 94 LEU A C 1
ATOM 703 O O . LEU A 1 94 ? 27.713 14.235 -14.492 1.00 82.31 94 LEU A O 1
ATOM 707 N N . ARG A 1 95 ? 28.090 12.509 -15.889 1.00 82.69 95 ARG A N 1
ATOM 708 C CA . ARG A 1 95 ? 28.761 11.619 -14.912 1.00 82.69 95 ARG A CA 1
ATOM 709 C C . ARG A 1 95 ? 28.025 11.519 -13.568 1.00 82.69 95 ARG A C 1
ATOM 711 O O . ARG A 1 95 ? 28.639 11.493 -12.500 1.00 82.69 95 ARG A O 1
ATOM 718 N N . LEU A 1 96 ? 26.694 11.474 -13.622 1.00 82.38 96 LEU A N 1
ATOM 719 C CA . LEU A 1 96 ? 25.870 11.467 -12.419 1.00 82.38 96 LEU A CA 1
ATOM 720 C C . LEU A 1 96 ? 26.107 10.188 -11.601 1.00 82.38 96 LEU A C 1
ATOM 722 O O . LEU A 1 96 ? 26.203 9.097 -12.172 1.00 82.38 96 LEU A O 1
ATOM 726 N N . PRO A 1 97 ? 26.154 10.289 -10.263 1.00 80.19 97 PRO A N 1
ATOM 727 C CA . PRO A 1 97 ? 26.283 9.120 -9.406 1.00 80.19 97 PRO A CA 1
ATOM 728 C C . PRO A 1 97 ? 25.042 8.226 -9.518 1.00 80.19 97 PRO A C 1
ATOM 730 O O . PRO A 1 97 ? 23.942 8.702 -9.793 1.00 80.19 97 PRO A O 1
ATOM 733 N N . GLU A 1 98 ? 25.188 6.932 -9.221 1.00 79.31 98 GLU A N 1
ATOM 734 C CA . GLU A 1 98 ? 24.113 5.932 -9.380 1.00 79.31 98 GLU A CA 1
ATOM 735 C C . GLU A 1 98 ? 22.802 6.325 -8.676 1.00 79.31 98 GLU A C 1
ATOM 737 O O . GLU A 1 98 ? 21.708 6.085 -9.186 1.00 79.31 98 GLU A O 1
ATOM 742 N N . ARG A 1 99 ? 22.908 7.004 -7.525 1.00 79.19 99 ARG A N 1
ATOM 743 C CA . ARG A 1 99 ? 21.763 7.516 -6.751 1.00 79.19 99 ARG A CA 1
ATOM 744 C C . ARG A 1 99 ? 20.875 8.498 -7.530 1.00 79.19 99 ARG A C 1
ATOM 746 O O . ARG A 1 99 ? 19.709 8.660 -7.183 1.00 79.19 99 ARG A O 1
ATOM 753 N N . CYS A 1 100 ? 21.392 9.127 -8.586 1.00 84.25 100 CYS A N 1
ATOM 754 C CA . CYS A 1 100 ? 20.647 10.050 -9.441 1.00 84.25 100 CYS A CA 1
ATOM 755 C C . CYS A 1 100 ? 19.788 9.342 -10.503 1.00 84.25 100 CYS A C 1
ATOM 757 O O . CYS A 1 100 ? 19.023 10.016 -11.185 1.00 84.25 100 CYS A O 1
ATOM 759 N N . ALA A 1 101 ? 19.838 8.011 -10.638 1.00 86.12 101 ALA A N 1
ATOM 760 C CA . ALA A 1 101 ? 19.005 7.289 -11.607 1.00 86.12 101 ALA A CA 1
ATOM 761 C C . ALA A 1 101 ? 17.500 7.580 -11.427 1.00 86.12 101 ALA A C 1
ATOM 763 O O . ALA A 1 101 ? 16.785 7.787 -12.405 1.00 86.12 101 ALA A O 1
ATOM 764 N N . ARG A 1 102 ? 17.019 7.684 -10.178 1.00 84.81 102 ARG A N 1
ATOM 765 C CA . ARG A 1 102 ? 15.619 8.053 -9.880 1.00 84.81 102 ARG A CA 1
ATOM 766 C C . ARG A 1 102 ? 15.268 9.463 -10.348 1.00 84.81 102 ARG A C 1
ATOM 768 O O . ARG A 1 102 ? 14.187 9.671 -10.885 1.00 84.81 102 ARG A O 1
ATOM 775 N N . LEU A 1 103 ? 16.182 10.409 -10.157 1.00 85.25 103 LEU A N 1
ATOM 776 C CA . LEU A 1 103 ? 16.011 11.792 -10.588 1.00 85.25 103 LEU A CA 1
ATOM 777 C C . LEU A 1 103 ? 15.903 11.882 -12.114 1.00 85.25 103 LEU A C 1
ATOM 779 O O . LEU A 1 103 ? 14.984 12.515 -12.626 1.00 85.25 103 LEU A O 1
ATOM 783 N N . VAL A 1 104 ? 16.800 11.197 -12.829 1.00 88.19 104 VAL A N 1
ATOM 784 C CA . VAL A 1 104 ? 16.781 11.127 -14.297 1.00 88.19 104 VAL A CA 1
ATOM 785 C C . VAL A 1 104 ? 15.486 10.493 -14.793 1.00 88.19 104 VAL A C 1
ATOM 787 O O . VAL A 1 104 ? 14.830 11.055 -15.666 1.00 88.19 104 VAL A O 1
ATOM 790 N N . ALA A 1 105 ? 15.074 9.371 -14.197 1.00 88.81 105 ALA A N 1
ATOM 791 C CA . ALA A 1 105 ? 13.814 8.722 -14.535 1.00 88.81 105 ALA A CA 1
ATOM 792 C C . ALA A 1 105 ? 12.604 9.644 -14.293 1.00 88.81 105 ALA A C 1
ATOM 794 O O . ALA A 1 105 ? 11.707 9.710 -15.127 1.00 88.81 105 ALA A O 1
ATOM 795 N N . SER A 1 106 ? 12.587 10.388 -13.183 1.00 84.56 106 SER A N 1
ATOM 796 C CA . SER A 1 106 ? 11.518 11.345 -12.880 1.00 84.56 106 SER A CA 1
ATOM 797 C C . SER A 1 106 ? 11.461 12.492 -13.891 1.00 84.56 106 SER A C 1
ATOM 799 O O . SER A 1 106 ? 10.373 12.858 -14.326 1.00 84.56 106 SER A O 1
ATOM 801 N N . ALA A 1 107 ? 12.610 13.052 -14.278 1.00 84.81 107 ALA A N 1
ATOM 802 C CA . ALA A 1 107 ? 12.672 14.128 -15.266 1.00 84.81 107 ALA A CA 1
ATOM 803 C C . ALA A 1 107 ? 12.231 13.643 -16.656 1.00 84.81 107 ALA A C 1
ATOM 805 O O . ALA A 1 107 ? 11.380 14.267 -17.285 1.00 84.81 107 ALA A O 1
ATOM 806 N N . ALA A 1 108 ? 12.724 12.479 -17.089 1.00 86.56 108 ALA A N 1
ATOM 807 C CA . ALA A 1 108 ? 12.310 11.847 -18.340 1.00 86.56 108 ALA A CA 1
ATOM 808 C C . ALA A 1 108 ? 10.799 11.553 -18.363 1.00 86.56 108 ALA A C 1
ATOM 810 O O . ALA A 1 108 ? 10.127 11.778 -19.369 1.00 86.56 108 ALA A O 1
ATOM 811 N N . ALA A 1 109 ? 10.237 11.100 -17.238 1.00 85.88 109 ALA A N 1
ATOM 812 C CA . ALA A 1 109 ? 8.806 10.845 -17.108 1.00 85.88 109 ALA A CA 1
ATOM 813 C C . ALA A 1 109 ? 7.946 12.119 -17.186 1.00 85.88 109 ALA A C 1
ATOM 815 O O . ALA A 1 109 ? 6.758 11.995 -17.472 1.00 85.88 109 ALA A O 1
ATOM 816 N N . ALA A 1 110 ? 8.511 13.315 -16.997 1.00 83.69 110 ALA A N 1
ATOM 817 C CA . ALA A 1 110 ? 7.802 14.595 -17.086 1.00 83.69 110 ALA A CA 1
ATOM 818 C C . ALA A 1 110 ? 7.907 15.276 -18.465 1.00 83.69 110 ALA A C 1
ATOM 820 O O . ALA A 1 110 ? 7.252 16.290 -18.695 1.00 83.69 110 ALA A O 1
ATOM 821 N N . LEU A 1 111 ? 8.695 14.727 -19.395 1.00 81.81 111 LEU A N 1
ATOM 822 C CA . LEU A 1 111 ? 8.909 15.332 -20.711 1.00 81.81 111 LEU A CA 1
ATOM 823 C C . LEU A 1 111 ? 7.607 15.498 -21.511 1.00 81.81 111 LEU A C 1
ATOM 825 O O . LEU A 1 111 ? 6.853 14.526 -21.645 1.00 81.81 111 LEU A O 1
ATOM 829 N N . PRO A 1 112 ? 7.353 16.657 -22.133 1.00 83.12 112 PRO A N 1
ATOM 830 C CA . PRO A 1 112 ? 6.363 16.735 -23.195 1.00 83.12 112 PRO A CA 1
ATOM 831 C C . PRO A 1 112 ? 6.874 15.929 -24.398 1.00 83.12 112 PRO A C 1
ATOM 833 O O . PRO A 1 112 ? 8.008 16.095 -24.834 1.00 83.12 112 PRO A O 1
ATOM 836 N N . VAL A 1 113 ? 6.051 15.020 -24.921 1.00 83.56 113 VAL A N 1
ATOM 837 C CA . VAL A 1 113 ? 6.407 14.180 -26.073 1.00 83.56 113 VAL A CA 1
ATOM 838 C C . VAL A 1 113 ? 5.299 14.297 -27.105 1.00 83.56 113 VAL A C 1
ATOM 840 O O . VAL A 1 113 ? 4.156 13.952 -26.811 1.00 83.56 113 VAL A O 1
ATOM 843 N N . ALA A 1 114 ? 5.651 14.773 -28.300 1.00 86.94 114 ALA A N 1
ATOM 844 C CA . ALA A 1 114 ? 4.718 14.925 -29.414 1.00 86.94 114 ALA A CA 1
ATOM 845 C C . ALA A 1 114 ? 4.430 13.595 -30.133 1.00 86.94 114 ALA A C 1
ATOM 847 O O . ALA A 1 114 ? 3.295 13.356 -30.533 1.00 86.94 114 ALA A O 1
ATOM 848 N N . ASP A 1 115 ? 5.432 12.715 -30.252 1.00 89.81 115 ASP A N 1
ATOM 849 C CA . ASP A 1 115 ? 5.314 11.404 -30.901 1.00 89.81 115 ASP A CA 1
ATOM 850 C C . ASP A 1 115 ? 5.587 10.253 -29.904 1.00 89.81 115 ASP A C 1
ATOM 852 O O . ASP A 1 115 ? 6.747 9.928 -29.608 1.00 89.81 115 ASP A O 1
ATOM 856 N N . PRO A 1 116 ? 4.529 9.603 -29.379 1.00 92.12 116 PRO A N 1
ATOM 857 C CA . PRO A 1 116 ? 4.648 8.448 -28.491 1.00 92.12 116 PRO A CA 1
ATOM 858 C C . PRO A 1 116 ? 5.403 7.253 -29.094 1.00 92.12 116 PRO A C 1
ATOM 860 O O . PRO A 1 116 ? 6.047 6.505 -28.356 1.00 92.12 116 PRO A O 1
ATOM 863 N N . ALA A 1 117 ? 5.324 7.036 -30.411 1.00 92.50 117 ALA A N 1
ATOM 864 C CA . ALA A 1 117 ? 5.975 5.904 -31.066 1.00 92.50 117 ALA A CA 1
ATOM 865 C C . ALA A 1 117 ? 7.491 6.116 -31.148 1.00 92.50 117 ALA A C 1
ATOM 867 O O . ALA A 1 117 ? 8.251 5.209 -30.795 1.00 92.50 117 ALA A O 1
ATOM 868 N N . ALA A 1 118 ? 7.923 7.324 -31.519 1.00 88.50 118 ALA A N 1
ATOM 869 C CA . ALA A 1 118 ? 9.332 7.709 -31.491 1.00 88.50 118 ALA A CA 1
ATOM 870 C C . ALA A 1 118 ? 9.911 7.636 -30.067 1.00 88.50 118 ALA A C 1
ATOM 872 O O . ALA A 1 118 ? 10.962 7.025 -29.858 1.00 88.50 118 ALA A O 1
ATOM 873 N N . ALA A 1 119 ? 9.195 8.154 -29.061 1.00 90.62 119 ALA A N 1
ATOM 874 C CA . ALA A 1 119 ? 9.633 8.059 -27.667 1.00 90.62 119 ALA A CA 1
ATOM 875 C C . ALA A 1 119 ? 9.706 6.616 -27.150 1.00 90.62 119 ALA A C 1
ATOM 877 O O . ALA A 1 119 ? 10.613 6.283 -26.385 1.00 90.62 119 ALA A O 1
ATOM 878 N N . ARG A 1 120 ? 8.804 5.728 -27.587 1.00 94.44 120 ARG A N 1
ATOM 879 C CA . ARG A 1 120 ? 8.893 4.291 -27.289 1.00 94.44 120 ARG A CA 1
ATOM 880 C C . ARG A 1 120 ? 10.132 3.663 -27.923 1.00 94.44 120 ARG A C 1
ATOM 882 O O . ARG A 1 120 ? 10.874 2.973 -27.226 1.00 94.44 120 ARG A O 1
ATOM 889 N N . ALA A 1 121 ? 10.353 3.874 -29.222 1.00 92.50 121 ALA A N 1
ATOM 890 C CA . ALA A 1 121 ? 11.500 3.315 -29.944 1.00 92.50 121 ALA A CA 1
ATOM 891 C C . ALA A 1 121 ? 12.822 3.727 -29.285 1.00 92.50 121 ALA A C 1
ATOM 893 O O . ALA A 1 121 ? 13.720 2.914 -29.074 1.00 92.50 121 ALA A O 1
ATOM 894 N N . ALA A 1 122 ? 12.890 4.975 -28.855 1.00 90.25 122 ALA A N 1
ATOM 895 C CA . ALA A 1 122 ? 14.012 5.490 -28.113 1.00 90.25 122 ALA A CA 1
ATOM 896 C C . ALA A 1 122 ? 14.146 4.973 -26.690 1.00 90.25 122 ALA A C 1
ATOM 898 O O . ALA A 1 122 ? 15.255 4.688 -26.248 1.00 90.25 122 ALA A O 1
ATOM 899 N N . GLY A 1 123 ? 13.029 4.817 -25.979 1.00 94.44 123 GLY A N 1
ATOM 900 C CA . GLY A 1 123 ? 13.007 4.154 -24.684 1.00 94.44 123 GLY A CA 1
ATOM 901 C C . GLY A 1 123 ? 13.647 2.769 -24.774 1.00 94.44 123 GLY A C 1
ATOM 902 O O . GLY A 1 123 ? 14.505 2.442 -23.956 1.00 94.44 123 GLY A O 1
ATOM 903 N N . ARG A 1 124 ? 13.317 1.998 -25.824 1.00 96.44 124 ARG A N 1
ATOM 904 C CA . ARG A 1 124 ? 13.942 0.695 -26.119 1.00 96.44 124 ARG A CA 1
ATOM 905 C C . ARG A 1 124 ? 15.431 0.829 -26.401 1.00 96.44 124 ARG A C 1
ATOM 907 O O . ARG A 1 124 ? 16.212 0.078 -25.827 1.00 96.44 124 ARG A O 1
ATOM 914 N N . LEU A 1 125 ? 15.824 1.781 -27.249 1.00 93.75 125 LEU A N 1
ATOM 915 C CA . LEU A 1 125 ? 17.225 2.012 -27.601 1.00 93.75 125 LEU A CA 1
ATOM 916 C C . LEU A 1 125 ? 18.065 2.349 -26.361 1.00 93.75 125 LEU A C 1
ATOM 918 O O . LEU A 1 125 ? 19.062 1.686 -26.096 1.00 93.75 125 LEU A O 1
ATOM 922 N N . LEU A 1 126 ? 17.630 3.325 -25.564 1.00 93.25 126 LEU A N 1
ATOM 923 C CA . LEU A 1 126 ? 18.301 3.750 -24.336 1.00 93.25 126 LEU A CA 1
ATOM 924 C C . LEU A 1 126 ? 18.354 2.634 -23.289 1.00 93.25 126 LEU A C 1
ATOM 926 O O . LEU A 1 126 ? 19.376 2.453 -22.635 1.00 93.25 126 LEU A O 1
ATOM 930 N N . ALA A 1 127 ? 17.274 1.870 -23.127 1.00 96.00 127 ALA A N 1
ATOM 931 C CA . ALA A 1 127 ? 17.216 0.778 -22.162 1.00 96.00 127 ALA A CA 1
ATOM 932 C C . ALA A 1 127 ? 18.088 -0.424 -22.576 1.00 96.00 127 ALA A C 1
ATOM 934 O O . ALA A 1 127 ? 18.761 -1.011 -21.729 1.00 96.00 127 ALA A O 1
ATOM 935 N N . ALA A 1 128 ? 18.101 -0.785 -23.863 1.00 96.00 128 ALA A N 1
ATOM 936 C CA . ALA A 1 128 ? 18.830 -1.949 -24.368 1.00 96.00 128 ALA A CA 1
ATOM 937 C C . ALA A 1 128 ? 20.308 -1.655 -24.674 1.00 96.00 128 ALA A C 1
ATOM 939 O O . ALA A 1 128 ? 21.165 -2.491 -24.399 1.00 96.00 128 ALA A O 1
ATOM 940 N N . GLN A 1 129 ? 20.620 -0.482 -25.231 1.00 93.38 129 GLN A N 1
ATOM 941 C CA . GLN A 1 129 ? 21.973 -0.111 -25.671 1.00 93.38 129 GLN A CA 1
ATOM 942 C C . GLN A 1 129 ? 22.668 0.884 -24.735 1.00 93.38 129 GLN A C 1
ATOM 944 O O . GLN A 1 129 ? 23.865 1.134 -24.887 1.00 93.38 129 GLN A O 1
ATOM 949 N N . GLY A 1 130 ? 21.948 1.441 -23.756 1.00 92.19 130 GLY A N 1
ATOM 950 C CA . GLY A 1 130 ? 22.505 2.372 -22.785 1.00 92.19 130 GLY A CA 1
ATOM 951 C C . GLY A 1 130 ? 23.674 1.760 -22.019 1.00 92.19 130 GLY A C 1
ATOM 952 O O . GLY A 1 130 ? 23.588 0.666 -21.450 1.00 92.19 130 GLY A O 1
ATOM 953 N N . ARG A 1 131 ? 24.789 2.490 -22.000 1.00 90.94 131 ARG A N 1
ATOM 954 C CA . ARG A 1 131 ? 26.010 2.085 -21.298 1.00 90.94 131 ARG A CA 1
ATOM 955 C C . ARG A 1 131 ? 26.077 2.680 -19.893 1.00 90.94 131 ARG A C 1
ATOM 957 O O . ARG A 1 131 ? 26.727 2.119 -19.019 1.00 90.94 131 ARG A O 1
ATOM 964 N N . SER A 1 132 ? 25.347 3.760 -19.630 1.00 89.94 132 SER A N 1
ATOM 965 C CA . SER A 1 132 ? 25.283 4.396 -18.314 1.00 89.94 132 SER A CA 1
ATOM 966 C C . SER A 1 132 ? 23.934 4.217 -17.617 1.00 89.94 132 SER A C 1
ATOM 968 O O . SER A 1 132 ? 22.884 4.089 -18.248 1.00 89.94 132 SER A O 1
ATOM 970 N N . LEU A 1 133 ? 23.957 4.249 -16.280 1.00 91.69 133 LEU A N 1
ATOM 971 C CA . LEU A 1 133 ? 22.745 4.199 -15.462 1.00 91.69 133 LEU A CA 1
ATOM 972 C C . LEU A 1 133 ? 21.772 5.357 -15.761 1.00 91.69 133 LEU A C 1
ATOM 974 O O . LEU A 1 133 ? 20.583 5.072 -15.874 1.00 91.69 133 LEU A O 1
ATOM 978 N N . PRO A 1 134 ? 22.212 6.625 -15.933 1.00 91.00 134 PRO A N 1
ATOM 979 C CA . PRO A 1 134 ? 21.329 7.713 -16.357 1.00 91.00 134 PRO A CA 1
ATOM 980 C C . PRO A 1 134 ? 20.612 7.449 -17.685 1.00 91.00 134 PRO A C 1
ATOM 982 O O . PRO A 1 134 ? 19.392 7.590 -17.745 1.00 91.00 134 PRO A O 1
ATOM 985 N N . ALA A 1 135 ? 21.333 7.019 -18.727 1.00 91.44 135 ALA A N 1
ATOM 986 C CA . ALA A 1 135 ? 20.732 6.741 -20.033 1.00 91.44 135 ALA A CA 1
ATOM 987 C C . ALA A 1 135 ? 19.683 5.621 -19.938 1.00 91.44 135 ALA A C 1
ATOM 989 O O . ALA A 1 135 ? 18.551 5.782 -20.396 1.00 91.44 135 ALA A O 1
ATOM 990 N N . VAL A 1 136 ? 20.018 4.521 -19.256 1.00 95.44 136 VAL A N 1
ATOM 991 C CA . VAL A 1 136 ? 19.084 3.405 -19.051 1.00 95.44 136 VAL A CA 1
ATOM 992 C C . VAL A 1 136 ? 17.883 3.824 -18.197 1.00 95.44 136 VAL A C 1
ATOM 994 O O . VAL A 1 136 ? 16.755 3.451 -18.510 1.00 95.44 136 VAL A O 1
ATOM 997 N N . ALA A 1 137 ? 18.078 4.632 -17.152 1.00 95.12 137 ALA A N 1
ATOM 998 C CA . ALA A 1 137 ? 16.988 5.140 -16.319 1.00 95.12 137 ALA A CA 1
ATOM 999 C C . ALA A 1 137 ? 16.019 6.043 -17.104 1.00 95.12 137 ALA A C 1
ATOM 1001 O O . ALA A 1 137 ? 14.806 5.938 -16.915 1.00 95.12 137 ALA A O 1
ATOM 1002 N N . ALA A 1 138 ? 16.532 6.882 -18.012 1.00 93.25 138 ALA A N 1
ATOM 1003 C CA . ALA A 1 138 ? 15.706 7.650 -18.942 1.00 93.25 138 ALA A CA 1
ATOM 1004 C C . ALA A 1 138 ? 14.913 6.722 -19.879 1.00 93.25 138 ALA A C 1
ATOM 1006 O O . ALA A 1 138 ? 13.704 6.895 -20.037 1.00 93.25 138 ALA A O 1
ATOM 1007 N N . GLY A 1 139 ? 15.564 5.687 -20.426 1.00 95.81 139 GLY A N 1
ATOM 1008 C CA . GLY A 1 139 ? 14.910 4.669 -21.252 1.00 95.81 139 GLY A CA 1
ATOM 1009 C C . GLY A 1 139 ? 13.769 3.950 -20.525 1.00 95.81 139 GLY A C 1
ATOM 1010 O O . GLY A 1 139 ? 12.652 3.887 -21.035 1.00 95.81 139 GLY A O 1
ATOM 1011 N N . ILE A 1 140 ? 14.011 3.493 -19.292 1.00 97.81 140 ILE A N 1
ATOM 1012 C CA . ILE A 1 140 ? 12.999 2.877 -18.416 1.00 97.81 140 ILE A CA 1
ATOM 1013 C C . ILE A 1 140 ? 11.809 3.819 -18.195 1.00 97.81 140 ILE A C 1
ATOM 1015 O O . ILE A 1 140 ? 10.659 3.392 -18.279 1.00 97.81 140 ILE A O 1
ATOM 1019 N N . ALA A 1 141 ? 12.062 5.101 -17.926 1.00 95.62 141 ALA A N 1
ATOM 1020 C CA . ALA A 1 141 ? 11.003 6.074 -17.677 1.00 95.62 141 ALA A CA 1
ATOM 1021 C C . ALA A 1 141 ? 10.114 6.318 -18.904 1.00 95.62 141 ALA A C 1
ATOM 1023 O O . ALA A 1 141 ? 8.888 6.348 -18.755 1.00 95.62 141 ALA A O 1
ATOM 1024 N N . LEU A 1 142 ? 10.719 6.439 -20.093 1.00 94.31 142 LEU A N 1
ATOM 1025 C CA . LEU A 1 142 ? 10.007 6.558 -21.369 1.00 94.31 142 LEU A CA 1
ATOM 1026 C C . LEU A 1 142 ? 9.172 5.305 -21.655 1.00 94.31 142 LEU A C 1
ATOM 1028 O O . LEU A 1 142 ? 7.991 5.417 -21.982 1.00 94.31 142 LEU A O 1
ATOM 1032 N N . LEU A 1 143 ? 9.745 4.112 -21.465 1.00 97.19 143 LEU A N 1
ATOM 1033 C CA . LEU A 1 143 ? 9.022 2.847 -21.620 1.00 97.19 143 LEU A CA 1
ATOM 1034 C C . LEU A 1 143 ? 7.871 2.711 -20.625 1.00 97.19 143 LEU A C 1
ATOM 1036 O O . LEU A 1 143 ? 6.806 2.240 -20.995 1.00 97.19 143 LEU A O 1
ATOM 1040 N N . GLY A 1 144 ? 8.017 3.191 -19.394 1.00 96.25 144 GLY A N 1
ATOM 1041 C CA . GLY A 1 144 ? 6.907 3.210 -18.444 1.00 96.25 144 GLY A CA 1
ATOM 1042 C C . GLY A 1 144 ? 5.766 4.164 -18.819 1.00 96.25 144 GLY A C 1
ATOM 1043 O O . GLY A 1 144 ? 4.727 4.120 -18.176 1.00 96.25 144 GLY A O 1
ATOM 1044 N N . ARG A 1 145 ? 5.951 5.088 -19.773 1.00 94.69 145 ARG A N 1
ATOM 1045 C CA . ARG A 1 145 ? 4.896 6.003 -20.257 1.00 94.69 145 ARG A CA 1
ATOM 1046 C C . ARG A 1 145 ? 4.319 5.571 -21.597 1.00 94.69 145 ARG A C 1
ATOM 1048 O O . ARG A 1 145 ? 3.120 5.693 -21.812 1.00 94.69 145 ARG A O 1
ATOM 1055 N N . PHE A 1 146 ? 5.179 5.108 -22.497 1.00 95.62 146 PHE A N 1
ATOM 1056 C CA . PHE A 1 146 ? 4.824 4.851 -23.892 1.00 95.62 146 PHE A CA 1
ATOM 1057 C C . PHE A 1 146 ? 5.008 3.403 -24.312 1.00 95.62 146 PHE A C 1
ATOM 1059 O O . PHE A 1 146 ? 4.636 3.061 -25.430 1.00 95.62 146 PHE A O 1
ATOM 1066 N N . GLY A 1 147 ? 5.610 2.565 -23.472 1.00 96.19 147 GLY A N 1
ATOM 1067 C CA . GLY A 1 147 ? 5.867 1.160 -23.755 1.00 96.19 147 GLY A CA 1
ATOM 1068 C C . GLY A 1 147 ? 4.600 0.322 -23.881 1.00 96.19 147 GLY A C 1
ATOM 1069 O O . GLY A 1 147 ? 3.470 0.803 -23.848 1.00 96.19 147 GLY A O 1
ATOM 1070 N N . THR A 1 148 ? 4.823 -0.967 -24.073 1.00 95.12 148 THR A N 1
ATOM 1071 C CA . THR A 1 148 ? 3.807 -1.999 -24.289 1.00 95.12 148 THR A CA 1
ATOM 1072 C C . THR A 1 148 ? 4.173 -3.245 -23.484 1.00 95.12 148 THR A C 1
ATOM 1074 O O . THR A 1 148 ? 5.269 -3.323 -22.930 1.00 95.12 148 THR A O 1
ATOM 1077 N N . ALA A 1 149 ? 3.312 -4.265 -23.468 1.00 93.88 149 ALA A N 1
ATOM 1078 C CA . ALA A 1 149 ? 3.629 -5.550 -22.832 1.00 93.88 149 ALA A CA 1
ATOM 1079 C C . ALA A 1 149 ? 4.940 -6.180 -23.361 1.00 93.88 149 ALA A C 1
ATOM 1081 O O . ALA A 1 149 ? 5.693 -6.779 -22.600 1.00 93.88 149 ALA A O 1
ATOM 1082 N N . ALA A 1 150 ? 5.295 -5.947 -24.633 1.00 95.06 150 ALA A N 1
ATOM 1083 C CA . ALA A 1 150 ? 6.555 -6.426 -25.215 1.00 95.06 150 ALA A CA 1
ATOM 1084 C C . ALA A 1 150 ? 7.816 -5.865 -24.521 1.00 95.06 150 ALA A C 1
ATOM 1086 O O . ALA A 1 150 ? 8.901 -6.425 -24.663 1.00 95.06 150 ALA A O 1
ATOM 1087 N N . ASP A 1 151 ? 7.684 -4.769 -23.769 1.00 97.06 151 ASP A N 1
ATOM 1088 C CA . ASP A 1 151 ? 8.784 -4.114 -23.060 1.00 97.06 151 ASP A CA 1
ATOM 1089 C C . ASP A 1 151 ? 8.998 -4.678 -21.638 1.00 97.06 151 ASP A C 1
ATOM 1091 O O . ASP A 1 151 ? 10.034 -4.426 -21.017 1.00 97.06 151 ASP A O 1
ATOM 1095 N N . VAL A 1 152 ? 8.065 -5.493 -21.127 1.00 96.44 152 VAL A N 1
ATOM 1096 C CA . VAL A 1 152 ? 8.113 -6.073 -19.774 1.00 96.44 152 VAL A CA 1
ATOM 1097 C C . VAL A 1 152 ? 9.371 -6.918 -19.522 1.00 96.44 152 VAL A C 1
ATOM 1099 O O . VAL A 1 152 ? 9.993 -6.722 -18.470 1.00 96.44 152 VAL A O 1
ATOM 1102 N N . PRO A 1 153 ? 9.821 -7.815 -20.428 1.00 96.75 153 PRO A N 1
ATOM 1103 C CA . PRO A 1 153 ? 11.033 -8.603 -20.193 1.00 96.75 153 PRO A CA 1
ATOM 1104 C C . PRO A 1 153 ? 12.292 -7.738 -20.061 1.00 96.75 153 PRO A C 1
ATOM 1106 O O . PRO A 1 153 ? 13.133 -7.990 -19.195 1.00 96.75 153 PRO A O 1
ATOM 1109 N N . LEU A 1 154 ? 12.402 -6.686 -20.882 1.00 97.62 154 LEU A N 1
ATOM 1110 C CA . LEU A 1 154 ? 13.516 -5.736 -20.843 1.00 97.62 154 LEU A CA 1
ATOM 1111 C C . LEU A 1 154 ? 13.537 -4.981 -19.507 1.00 97.62 154 LEU A C 1
ATOM 1113 O O . LEU A 1 154 ? 14.564 -4.954 -18.829 1.00 97.62 154 LEU A O 1
ATOM 1117 N N . LEU A 1 155 ? 12.394 -4.425 -19.096 1.00 97.94 155 LEU A N 1
ATOM 1118 C CA . LEU A 1 155 ? 12.261 -3.701 -17.828 1.00 97.94 155 LEU A CA 1
ATOM 1119 C C . LEU A 1 155 ? 12.516 -4.600 -16.613 1.00 97.94 155 LEU A C 1
ATOM 1121 O O . LEU A 1 155 ? 13.199 -4.188 -15.674 1.00 97.94 155 LEU A O 1
ATOM 1125 N N . SER A 1 156 ? 12.023 -5.839 -16.650 1.00 97.19 156 SER A N 1
ATOM 1126 C CA . SER A 1 156 ? 12.215 -6.820 -15.578 1.00 97.19 156 SER A CA 1
ATOM 1127 C C . SER A 1 156 ? 13.691 -7.158 -15.389 1.00 97.19 156 SER A C 1
ATOM 1129 O O . SER A 1 156 ? 14.178 -7.159 -14.260 1.00 97.19 156 SER A O 1
ATOM 1131 N N . LEU A 1 157 ? 14.432 -7.387 -16.481 1.00 97.62 157 LEU A N 1
ATOM 1132 C CA . LEU A 1 157 ? 15.865 -7.664 -16.395 1.00 97.62 157 LEU A CA 1
ATOM 1133 C C . LEU A 1 157 ? 16.641 -6.452 -15.868 1.00 97.62 157 LEU A C 1
ATOM 1135 O O . LEU A 1 157 ? 17.440 -6.591 -14.942 1.00 97.62 157 LEU A O 1
ATOM 1139 N N . LEU A 1 158 ? 16.395 -5.260 -16.415 1.00 97.75 158 LEU A N 1
ATOM 1140 C CA . LEU A 1 158 ? 17.086 -4.037 -15.993 1.00 97.75 158 LEU A CA 1
ATOM 1141 C C . LEU A 1 158 ? 16.829 -3.707 -14.519 1.00 97.75 158 LEU A C 1
ATOM 1143 O O . LEU A 1 158 ? 17.740 -3.303 -13.797 1.00 97.75 158 LEU A O 1
ATOM 1147 N N . GLY A 1 159 ? 15.607 -3.948 -14.046 1.00 96.94 159 GLY A N 1
ATOM 1148 C CA . GLY A 1 159 ? 15.213 -3.741 -12.658 1.00 96.94 159 GLY A CA 1
ATOM 1149 C C . GLY A 1 159 ? 15.902 -4.657 -11.641 1.00 96.94 159 GLY A C 1
ATOM 1150 O O . GLY A 1 159 ? 15.764 -4.425 -10.438 1.00 96.94 159 GLY A O 1
ATOM 1151 N N . THR A 1 160 ? 16.650 -5.674 -12.089 1.00 96.94 160 THR A N 1
ATOM 1152 C CA . THR A 1 160 ? 17.497 -6.500 -11.210 1.00 96.94 160 THR A CA 1
ATOM 1153 C C . THR A 1 160 ? 18.747 -5.759 -10.725 1.00 96.94 160 THR A C 1
ATOM 1155 O O . THR A 1 160 ? 19.355 -6.159 -9.727 1.00 96.94 160 THR A O 1
ATOM 1158 N N . ALA A 1 161 ? 19.124 -4.655 -11.377 1.00 95.81 161 ALA A N 1
ATOM 1159 C CA . ALA A 1 161 ? 20.132 -3.734 -10.869 1.00 95.81 161 ALA A CA 1
ATOM 1160 C C . ALA A 1 161 ? 19.561 -2.874 -9.736 1.00 95.81 161 ALA A C 1
ATOM 1162 O O . ALA A 1 161 ? 18.505 -2.259 -9.882 1.00 95.81 161 ALA A O 1
ATOM 1163 N N . ASN A 1 162 ? 20.295 -2.741 -8.626 1.00 93.12 162 ASN A N 1
ATOM 1164 C CA . ASN A 1 162 ? 19.820 -2.004 -7.447 1.00 93.12 162 ASN A CA 1
ATOM 1165 C C . ASN A 1 162 ? 19.416 -0.553 -7.784 1.00 93.12 162 ASN A C 1
ATOM 1167 O O . ASN A 1 162 ? 18.332 -0.104 -7.409 1.00 93.12 162 ASN A O 1
ATOM 1171 N N . ALA A 1 163 ? 20.260 0.151 -8.545 1.00 92.56 163 ALA A N 1
ATOM 1172 C CA . ALA A 1 163 ? 20.049 1.552 -8.912 1.00 92.56 163 ALA A CA 1
ATOM 1173 C C . ALA A 1 163 ? 18.847 1.772 -9.853 1.00 92.56 163 ALA A C 1
ATOM 1175 O O . ALA A 1 163 ? 18.223 2.832 -9.812 1.00 92.56 163 ALA A O 1
ATOM 1176 N N . LEU A 1 164 ? 18.498 0.773 -10.671 1.00 95.62 164 LEU A N 1
ATOM 1177 C CA . LEU A 1 164 ? 17.398 0.839 -11.642 1.00 95.62 164 LEU A CA 1
ATOM 1178 C C . LEU A 1 164 ? 16.104 0.199 -11.128 1.00 95.62 164 LEU A C 1
ATOM 1180 O O . LEU A 1 164 ? 15.057 0.368 -11.746 1.00 95.62 164 LEU A O 1
ATOM 1184 N N . HIS A 1 165 ? 16.160 -0.493 -9.988 1.00 95.38 165 HIS A N 1
ATOM 1185 C CA . HIS A 1 165 ? 15.047 -1.259 -9.443 1.00 95.38 165 HIS A CA 1
ATOM 1186 C C . HIS A 1 165 ? 13.765 -0.437 -9.272 1.00 95.38 165 HIS A C 1
ATOM 1188 O O . HIS A 1 165 ? 12.723 -0.793 -9.811 1.00 95.38 165 HIS A O 1
ATOM 1194 N N . ALA A 1 166 ? 13.838 0.678 -8.538 1.00 92.94 166 ALA A N 1
ATOM 1195 C CA . ALA A 1 166 ? 12.659 1.502 -8.274 1.00 92.94 166 ALA A CA 1
ATOM 1196 C C . ALA A 1 166 ? 12.074 2.134 -9.559 1.00 92.94 166 ALA A C 1
ATOM 1198 O O . ALA A 1 166 ? 10.867 2.013 -9.758 1.00 92.94 166 ALA A O 1
ATOM 1199 N N . PRO A 1 167 ? 12.882 2.729 -10.467 1.00 95.56 167 PRO A N 1
ATOM 1200 C CA . PRO A 1 167 ? 12.390 3.158 -11.778 1.00 95.56 167 PRO A CA 1
ATOM 1201 C C . PRO A 1 167 ? 11.721 2.043 -12.591 1.00 95.56 167 PRO A C 1
ATOM 1203 O O . PRO A 1 167 ? 10.676 2.280 -13.189 1.00 95.56 167 PRO A O 1
ATOM 1206 N N . ALA A 1 168 ? 12.301 0.838 -12.606 1.00 97.38 168 ALA A N 1
ATOM 1207 C CA . ALA A 1 168 ? 11.772 -0.291 -13.367 1.00 97.38 168 ALA A CA 1
ATOM 1208 C C . ALA A 1 168 ? 10.435 -0.789 -12.807 1.00 97.38 168 ALA A C 1
ATOM 1210 O O . ALA A 1 168 ? 9.500 -0.986 -13.576 1.00 97.38 168 ALA A O 1
ATOM 1211 N N . VAL A 1 169 ? 10.312 -0.924 -11.481 1.00 95.94 169 VAL A N 1
ATOM 1212 C CA . VAL A 1 169 ? 9.040 -1.271 -10.826 1.00 95.94 169 VAL A CA 1
ATOM 1213 C C . VAL A 1 169 ? 7.969 -0.232 -11.161 1.00 95.94 169 VAL A C 1
ATOM 1215 O O . VAL A 1 169 ? 6.904 -0.605 -11.636 1.00 95.94 169 VAL A O 1
ATOM 1218 N N . ALA A 1 170 ? 8.272 1.064 -11.029 1.00 93.94 170 ALA A N 1
ATOM 1219 C CA . ALA A 1 170 ? 7.320 2.129 -11.349 1.00 93.94 170 ALA A CA 1
ATOM 1220 C C . ALA A 1 170 ? 6.925 2.167 -12.839 1.00 93.94 170 ALA A C 1
ATOM 1222 O O . ALA A 1 170 ? 5.818 2.585 -13.178 1.00 93.94 170 ALA A O 1
ATOM 1223 N N . ALA A 1 171 ? 7.828 1.777 -13.745 1.00 96.19 171 ALA A N 1
ATOM 1224 C CA . ALA A 1 171 ? 7.529 1.652 -15.169 1.00 96.19 171 ALA A CA 1
ATOM 1225 C C . ALA A 1 171 ? 6.611 0.453 -15.453 1.00 96.19 171 ALA A C 1
ATOM 1227 O O . ALA A 1 171 ? 5.640 0.597 -16.191 1.00 96.19 171 ALA A O 1
ATOM 1228 N N . LEU A 1 172 ? 6.885 -0.700 -14.836 1.00 96.44 172 LEU A N 1
ATOM 1229 C CA . LEU A 1 172 ? 6.054 -1.899 -14.952 1.00 96.44 172 LEU A CA 1
ATOM 1230 C C . LEU A 1 172 ? 4.645 -1.663 -14.394 1.00 96.44 172 LEU A C 1
ATOM 1232 O O . LEU A 1 172 ? 3.680 -1.957 -15.087 1.00 96.44 172 LEU A O 1
ATOM 1236 N N . GLU A 1 173 ? 4.507 -1.039 -13.219 1.00 94.12 173 GLU A N 1
ATOM 1237 C CA . GLU A 1 173 ? 3.193 -0.730 -12.628 1.00 94.12 173 GLU A CA 1
ATOM 1238 C C . GLU A 1 173 ? 2.320 0.124 -13.559 1.00 94.12 173 GLU A C 1
ATOM 1240 O O . GLU A 1 173 ? 1.104 -0.076 -13.632 1.00 94.12 173 GLU A O 1
ATOM 1245 N N . ARG A 1 174 ? 2.925 1.070 -14.291 1.00 94.00 174 ARG A N 1
ATOM 1246 C CA . ARG A 1 174 ? 2.226 1.907 -15.278 1.00 94.00 174 ARG A CA 1
ATOM 1247 C C . ARG A 1 174 ? 1.807 1.124 -16.519 1.00 94.00 174 ARG A C 1
ATOM 1249 O O . ARG A 1 174 ? 0.695 1.316 -17.002 1.00 94.00 174 ARG A O 1
ATOM 1256 N N . LEU A 1 175 ? 2.655 0.221 -17.013 1.00 94.19 175 LEU A N 1
ATOM 1257 C CA . LEU A 1 175 ? 2.296 -0.661 -18.129 1.00 94.19 175 LEU A CA 1
ATOM 1258 C C . LEU A 1 175 ? 1.154 -1.610 -17.754 1.00 94.19 175 LEU A C 1
ATOM 1260 O O . LEU A 1 175 ? 0.227 -1.794 -18.538 1.00 94.19 175 LEU A O 1
ATOM 1264 N N . GLU A 1 176 ? 1.193 -2.166 -16.545 1.00 92.69 176 GLU A N 1
ATOM 1265 C CA . GLU A 1 176 ? 0.120 -2.999 -15.998 1.00 92.69 176 GLU A CA 1
ATOM 1266 C C . GLU A 1 176 ? -1.183 -2.199 -15.836 1.00 92.69 176 GLU A C 1
ATOM 1268 O O . GLU A 1 176 ? -2.265 -2.729 -16.070 1.00 92.69 176 GLU A O 1
ATOM 1273 N N . GLU A 1 177 ? -1.097 -0.909 -15.485 1.00 90.94 177 GLU A N 1
ATOM 1274 C CA . GLU A 1 177 ? -2.268 -0.021 -15.420 1.00 90.94 177 GLU A CA 1
ATOM 1275 C C . GLU A 1 177 ? -2.909 0.164 -16.788 1.00 90.94 177 GLU A C 1
ATOM 1277 O O . GLU A 1 177 ? -4.116 -0.005 -16.940 1.00 90.94 177 GLU A O 1
ATOM 1282 N N . ALA A 1 178 ? -2.080 0.475 -17.784 1.00 91.19 178 ALA A N 1
ATOM 1283 C CA . ALA A 1 178 ? -2.521 0.715 -19.148 1.00 91.19 178 ALA A CA 1
ATOM 1284 C C . ALA A 1 178 ? -3.101 -0.550 -19.802 1.00 91.19 178 ALA A C 1
ATOM 1286 O O . ALA A 1 178 ? -4.017 -0.453 -20.615 1.00 91.19 178 ALA A O 1
ATOM 1287 N N . ALA A 1 179 ? -2.588 -1.732 -19.446 1.00 89.62 179 ALA A N 1
ATOM 1288 C CA . ALA A 1 179 ? -3.091 -3.015 -19.936 1.00 89.62 179 ALA A CA 1
ATOM 1289 C C . ALA A 1 179 ? -4.395 -3.465 -19.247 1.00 89.62 179 ALA A C 1
ATOM 1291 O O . ALA A 1 179 ? -5.146 -4.264 -19.809 1.00 89.62 179 ALA A O 1
ATOM 1292 N N . GLY A 1 180 ? -4.671 -2.963 -18.040 1.00 85.31 180 GLY A N 1
ATOM 1293 C CA . GLY A 1 180 ? -5.812 -3.374 -17.231 1.00 85.31 180 GLY A CA 1
ATOM 1294 C C . GLY A 1 180 ? -5.666 -4.778 -16.614 1.00 85.31 180 GLY A C 1
ATOM 1295 O O . GLY A 1 180 ? -4.649 -5.454 -16.778 1.00 85.31 180 GLY A O 1
ATOM 1296 N N . PRO A 1 181 ? -6.698 -5.256 -15.894 1.00 72.19 181 PRO A N 1
ATOM 1297 C CA . PRO A 1 181 ? -6.627 -6.477 -15.083 1.00 72.19 181 PRO A CA 1
ATOM 1298 C C . PRO A 1 181 ? -6.495 -7.780 -15.890 1.00 72.19 181 PRO A C 1
ATOM 1300 O O . PRO A 1 181 ? -6.145 -8.805 -15.319 1.00 72.19 181 PRO A O 1
ATOM 1303 N N . ALA A 1 182 ? -6.776 -7.761 -17.197 1.00 67.06 182 ALA A N 1
ATOM 1304 C CA . ALA A 1 182 ? -6.703 -8.937 -18.069 1.00 67.06 182 ALA A CA 1
ATOM 1305 C C . ALA A 1 182 ? -5.362 -9.065 -18.819 1.00 67.06 182 ALA A C 1
ATOM 1307 O O . ALA A 1 182 ? -5.204 -9.960 -19.651 1.00 67.06 182 ALA A O 1
ATOM 1308 N N . GLY A 1 183 ? -4.402 -8.168 -18.565 1.00 71.88 183 GLY A N 1
ATOM 1309 C CA . GLY A 1 183 ? -3.096 -8.214 -19.212 1.00 71.88 183 GLY A CA 1
ATOM 1310 C C . GLY A 1 183 ? -2.298 -9.464 -18.801 1.00 71.88 183 GLY A C 1
ATOM 1311 O O . GLY A 1 183 ? -2.226 -9.764 -17.609 1.00 71.88 183 GLY A O 1
ATOM 1312 N N . PRO A 1 184 ? -1.641 -10.173 -19.742 1.00 61.88 184 PRO A N 1
ATOM 1313 C CA . PRO A 1 184 ? -0.868 -11.390 -19.447 1.00 61.88 184 PRO A CA 1
ATOM 1314 C C . PRO A 1 184 ? 0.284 -11.165 -18.447 1.00 61.88 184 PRO A C 1
ATOM 1316 O O . PRO A 1 184 ? 0.730 -12.112 -17.798 1.00 61.88 184 PRO A O 1
ATOM 1319 N N . ASP A 1 185 ? 0.713 -9.909 -18.279 1.00 73.88 185 ASP A N 1
ATOM 1320 C CA . ASP A 1 185 ? 1.861 -9.499 -17.468 1.00 73.88 185 ASP A CA 1
ATOM 1321 C C . ASP A 1 185 ? 1.492 -8.623 -16.256 1.00 73.88 185 ASP A C 1
ATOM 1323 O O . ASP A 1 185 ? 2.366 -7.950 -15.714 1.00 73.88 185 ASP A O 1
ATOM 1327 N N . GLY A 1 186 ? 0.234 -8.648 -15.791 1.00 83.50 186 GLY A N 1
ATOM 1328 C CA . GLY A 1 186 ? -0.307 -7.827 -14.682 1.00 83.50 186 GLY A CA 1
ATOM 1329 C C . GLY A 1 186 ? 0.346 -7.989 -13.293 1.00 83.50 186 GLY A C 1
ATOM 1330 O O . GLY A 1 186 ? -0.245 -7.611 -12.287 1.00 83.50 186 GLY A O 1
ATOM 1331 N N . ARG A 1 187 ? 1.524 -8.613 -13.218 1.00 92.00 187 ARG A N 1
ATOM 1332 C CA . ARG A 1 187 ? 2.241 -9.000 -11.996 1.00 92.00 187 ARG A CA 1
ATOM 1333 C C . ARG A 1 187 ? 3.758 -8.818 -12.081 1.00 92.00 187 ARG A C 1
ATOM 1335 O O . ARG A 1 187 ? 4.468 -9.185 -11.141 1.00 92.00 187 ARG A O 1
ATOM 1342 N N . ALA A 1 188 ? 4.281 -8.338 -13.205 1.00 94.38 188 ALA A N 1
ATOM 1343 C CA . ALA A 1 188 ? 5.712 -8.219 -13.447 1.00 94.38 188 ALA A CA 1
ATOM 1344 C C . ALA A 1 188 ? 6.395 -7.294 -12.428 1.00 94.38 188 ALA A C 1
ATOM 1346 O O . ALA A 1 188 ? 7.459 -7.641 -11.909 1.00 94.38 188 ALA A O 1
ATOM 1347 N N . ALA A 1 189 ? 5.768 -6.168 -12.076 1.00 95.62 189 ALA A N 1
ATOM 1348 C CA . ALA A 1 189 ? 6.277 -5.242 -11.068 1.00 95.62 189 ALA A CA 1
ATOM 1349 C C . ALA A 1 189 ? 6.442 -5.920 -9.700 1.00 95.62 189 ALA A C 1
ATOM 1351 O O . ALA A 1 189 ? 7.496 -5.822 -9.062 1.00 95.62 189 ALA A O 1
ATOM 1352 N N . ALA A 1 190 ? 5.416 -6.658 -9.273 1.00 95.38 190 ALA A N 1
ATOM 1353 C CA . ALA A 1 190 ? 5.407 -7.361 -7.999 1.00 95.38 190 ALA A CA 1
ATOM 1354 C C . ALA A 1 190 ? 6.425 -8.508 -7.957 1.00 95.38 190 ALA A C 1
ATOM 1356 O O . ALA A 1 190 ? 7.184 -8.630 -6.993 1.00 95.38 190 ALA A O 1
ATOM 1357 N N . VAL A 1 191 ? 6.512 -9.304 -9.029 1.00 95.56 191 VAL A N 1
ATOM 1358 C CA . VAL A 1 191 ? 7.518 -10.369 -9.169 1.00 95.56 191 VAL A CA 1
ATOM 1359 C C . VAL A 1 191 ? 8.932 -9.786 -9.127 1.00 95.56 191 VAL A C 1
ATOM 1361 O O . VAL A 1 191 ? 9.791 -10.320 -8.422 1.00 95.56 191 VAL A O 1
ATOM 1364 N N . LEU A 1 192 ? 9.183 -8.678 -9.831 1.00 96.25 192 LEU A N 1
ATOM 1365 C CA . LEU A 1 192 ? 10.477 -7.997 -9.822 1.00 96.25 192 LEU A CA 1
ATOM 1366 C C . LEU A 1 192 ? 10.840 -7.489 -8.420 1.00 96.25 192 LEU A C 1
ATOM 1368 O O . LEU A 1 192 ? 11.972 -7.680 -7.970 1.00 96.25 192 LEU A O 1
ATOM 1372 N N . HIS A 1 193 ? 9.895 -6.860 -7.718 1.00 95.81 193 HIS A N 1
ATOM 1373 C CA . HIS A 1 193 ? 10.097 -6.395 -6.345 1.00 95.81 193 HIS A CA 1
ATOM 1374 C C . HIS A 1 193 ? 10.495 -7.538 -5.415 1.00 95.81 193 HIS A C 1
ATOM 1376 O O . HIS A 1 193 ? 11.564 -7.492 -4.806 1.00 95.81 193 HIS A O 1
ATOM 1382 N N . LEU A 1 194 ? 9.698 -8.604 -5.386 1.00 95.19 194 LEU A N 1
ATOM 1383 C CA . LEU A 1 194 ? 9.964 -9.794 -4.581 1.00 95.19 194 LEU A CA 1
ATOM 1384 C C . LEU A 1 194 ? 11.305 -10.452 -4.934 1.00 95.19 194 LEU A C 1
ATOM 1386 O O . LEU A 1 194 ? 12.012 -10.935 -4.054 1.00 95.19 194 LEU A O 1
ATOM 1390 N N . THR A 1 195 ? 11.691 -10.421 -6.209 1.00 95.12 195 THR A N 1
ATOM 1391 C CA . THR A 1 195 ? 12.971 -10.963 -6.686 1.00 95.12 195 THR A CA 1
ATOM 1392 C C . THR A 1 195 ? 14.179 -10.191 -6.146 1.00 95.12 195 THR A C 1
ATOM 1394 O O . THR A 1 195 ? 15.207 -10.789 -5.831 1.00 95.12 195 THR A O 1
ATOM 1397 N N . VAL A 1 196 ? 14.082 -8.864 -6.037 1.00 94.62 196 VAL A N 1
ATOM 1398 C CA . VAL A 1 196 ? 15.222 -7.993 -5.698 1.00 94.62 196 VAL A CA 1
ATOM 1399 C C . VAL A 1 196 ? 15.257 -7.616 -4.216 1.00 94.62 196 VAL A C 1
ATOM 1401 O O . VAL A 1 196 ? 16.339 -7.537 -3.621 1.00 94.62 196 VAL A O 1
ATOM 1404 N N . ARG A 1 197 ? 14.093 -7.338 -3.624 1.00 93.25 197 ARG A N 1
ATOM 1405 C CA . ARG A 1 197 ? 13.935 -6.799 -2.264 1.00 93.25 197 ARG A CA 1
ATOM 1406 C C . ARG A 1 197 ? 13.426 -7.826 -1.264 1.00 93.25 197 ARG A C 1
ATOM 1408 O O . ARG A 1 197 ? 13.836 -7.742 -0.107 1.00 93.25 197 ARG A O 1
ATOM 1415 N N . GLY A 1 198 ? 12.656 -8.806 -1.734 1.00 89.62 198 GLY A N 1
ATOM 1416 C CA . GLY A 1 198 ? 12.054 -9.826 -0.889 1.00 89.62 198 GLY A CA 1
ATOM 1417 C C . GLY A 1 198 ? 13.074 -10.589 -0.047 1.00 89.62 198 GLY A C 1
ATOM 1418 O O . GLY A 1 198 ? 14.194 -10.900 -0.479 1.00 89.62 198 GLY A O 1
ATOM 1419 N N . GLU A 1 199 ? 12.689 -10.919 1.182 1.00 88.19 199 GLU A N 1
ATOM 1420 C CA . GLU A 1 199 ? 13.511 -11.761 2.041 1.00 88.19 199 GLU A CA 1
ATOM 1421 C C . GLU A 1 199 ? 13.625 -13.175 1.452 1.00 88.19 199 GLU A C 1
ATOM 1423 O O . GLU A 1 199 ? 12.657 -13.929 1.409 1.00 88.19 199 GLU A O 1
ATOM 1428 N N . ARG A 1 200 ? 14.828 -13.563 1.007 1.00 86.75 200 ARG A N 1
ATOM 1429 C CA . ARG A 1 200 ? 15.057 -14.824 0.273 1.00 86.75 200 ARG A CA 1
ATOM 1430 C C . ARG A 1 200 ? 14.560 -16.079 0.990 1.00 86.75 200 ARG A C 1
ATOM 1432 O O . ARG A 1 200 ? 14.083 -16.987 0.315 1.00 86.75 200 ARG A O 1
ATOM 1439 N N . ALA A 1 201 ? 14.672 -16.130 2.319 1.00 86.00 201 ALA A N 1
ATOM 1440 C CA . ALA A 1 201 ? 14.197 -17.265 3.110 1.00 86.00 201 ALA A CA 1
ATOM 1441 C C . ALA A 1 201 ? 12.678 -17.458 2.965 1.00 86.00 201 ALA A C 1
ATOM 1443 O O . ALA A 1 201 ? 12.204 -18.584 2.842 1.00 86.00 201 ALA A O 1
ATOM 1444 N N . THR A 1 202 ? 11.941 -16.352 2.896 1.00 84.94 202 THR A N 1
ATOM 1445 C CA . THR A 1 202 ? 10.480 -16.326 2.821 1.00 84.94 202 THR A CA 1
ATOM 1446 C C . THR A 1 202 ? 9.983 -16.380 1.374 1.00 84.94 202 THR A C 1
ATOM 1448 O O . THR A 1 202 ? 9.074 -17.135 1.035 1.00 84.94 202 THR A O 1
ATOM 1451 N N . VAL A 1 203 ? 10.612 -15.608 0.488 1.00 86.81 203 VAL A N 1
ATOM 1452 C CA . VAL A 1 203 ? 10.126 -15.331 -0.871 1.00 86.81 203 VAL A CA 1
ATOM 1453 C C . VAL A 1 203 ? 10.717 -16.284 -1.921 1.00 86.81 203 VAL A C 1
ATOM 1455 O O . VAL A 1 203 ? 10.080 -16.553 -2.939 1.00 86.81 203 VAL A O 1
ATOM 1458 N N . GLY A 1 204 ? 11.893 -16.874 -1.682 1.00 87.81 204 GLY A N 1
ATOM 1459 C CA . GLY A 1 204 ? 12.566 -17.767 -2.637 1.00 87.81 204 GLY A CA 1
ATOM 1460 C C . GLY A 1 204 ? 11.722 -18.969 -3.104 1.00 87.81 204 GLY A C 1
ATOM 1461 O O . GLY A 1 204 ? 11.662 -19.237 -4.309 1.00 87.81 204 GLY A O 1
ATOM 1462 N N . PRO A 1 205 ? 11.027 -19.700 -2.208 1.00 89.56 205 PRO A N 1
ATOM 1463 C CA . PRO A 1 205 ? 10.091 -20.754 -2.608 1.00 89.56 205 PRO A CA 1
ATOM 1464 C C . PRO A 1 205 ? 8.916 -20.244 -3.458 1.00 89.56 205 PRO A C 1
ATOM 1466 O O . PRO A 1 205 ? 8.490 -20.936 -4.382 1.00 89.56 205 PRO A O 1
ATOM 1469 N N . LEU A 1 206 ? 8.432 -19.026 -3.192 1.00 92.12 206 LEU A N 1
ATOM 1470 C CA . LEU A 1 206 ? 7.310 -18.416 -3.910 1.00 92.12 206 LEU A CA 1
ATOM 1471 C C . LEU A 1 206 ? 7.692 -18.049 -5.348 1.00 92.12 206 LEU A C 1
ATOM 1473 O O . LEU A 1 206 ? 6.945 -18.355 -6.275 1.00 92.12 206 LEU A O 1
ATOM 1477 N N . LEU A 1 207 ? 8.876 -17.457 -5.555 1.00 91.06 207 LEU A N 1
ATOM 1478 C CA . LEU A 1 207 ? 9.352 -17.024 -6.880 1.00 91.06 207 LEU A CA 1
ATOM 1479 C C . LEU A 1 207 ? 9.415 -18.169 -7.896 1.00 91.06 207 LEU A C 1
ATOM 1481 O O . LEU A 1 207 ? 9.083 -17.977 -9.066 1.00 91.06 207 LEU A O 1
ATOM 1485 N N . ARG A 1 208 ? 9.780 -19.379 -7.454 1.00 89.31 208 ARG A N 1
ATOM 1486 C CA . ARG A 1 208 ? 9.788 -20.574 -8.316 1.00 89.31 208 ARG A CA 1
ATOM 1487 C C . ARG A 1 208 ? 8.386 -20.939 -8.802 1.00 89.31 208 ARG A C 1
ATOM 1489 O O . ARG A 1 208 ? 8.214 -21.326 -9.953 1.00 89.31 208 ARG A O 1
ATOM 1496 N N . VAL A 1 209 ? 7.389 -20.779 -7.935 1.00 93.06 209 VAL A N 1
ATOM 1497 C CA . VAL A 1 209 ? 5.987 -21.104 -8.221 1.00 93.06 209 VAL A CA 1
ATOM 1498 C C . VAL A 1 209 ? 5.302 -20.030 -9.057 1.00 93.06 209 VAL A C 1
ATOM 1500 O O . VAL A 1 209 ? 4.431 -20.356 -9.858 1.00 93.06 209 VAL A O 1
ATOM 1503 N N . LEU A 1 210 ? 5.717 -18.768 -8.938 1.00 90.50 210 LEU A N 1
ATOM 1504 C CA . LEU A 1 210 ? 5.125 -17.661 -9.692 1.00 90.50 210 LEU A CA 1
ATOM 1505 C C . LEU A 1 210 ? 5.250 -17.831 -11.215 1.00 90.50 210 LEU A C 1
ATOM 1507 O O . LEU A 1 210 ? 4.414 -17.312 -11.949 1.00 90.50 210 LEU A O 1
ATOM 1511 N N . ARG A 1 211 ? 6.205 -18.630 -11.707 1.00 84.50 211 ARG A N 1
ATOM 1512 C CA . ARG A 1 211 ? 6.307 -18.987 -13.135 1.00 84.50 211 ARG A CA 1
ATOM 1513 C C . ARG A 1 211 ? 5.209 -19.949 -13.612 1.00 84.50 211 ARG A C 1
ATOM 1515 O O . ARG A 1 211 ? 4.974 -20.038 -14.811 1.00 84.50 211 ARG A O 1
ATOM 1522 N N . SER A 1 212 ? 4.532 -20.651 -12.704 1.00 87.94 212 SER A N 1
ATOM 1523 C CA . SER A 1 212 ? 3.453 -21.581 -13.044 1.00 87.94 212 SER A CA 1
ATOM 1524 C C . SER A 1 212 ? 2.146 -20.844 -13.343 1.00 87.94 212 SER A C 1
ATOM 1526 O O . SER A 1 212 ? 1.711 -19.985 -12.569 1.00 87.94 212 SER A O 1
ATOM 1528 N N . ALA A 1 213 ? 1.480 -21.228 -14.433 1.00 87.88 213 ALA A N 1
ATOM 1529 C CA . ALA A 1 213 ? 0.115 -20.795 -14.724 1.00 87.88 213 ALA A CA 1
ATOM 1530 C C . ALA A 1 213 ? -0.919 -21.469 -13.796 1.00 87.88 213 ALA A C 1
ATOM 1532 O O . ALA A 1 213 ? -1.995 -20.914 -13.573 1.00 87.88 213 ALA A O 1
ATOM 1533 N N . ASP A 1 214 ? -0.586 -22.616 -13.191 1.00 93.62 214 ASP A N 1
ATOM 1534 C CA . ASP A 1 214 ? -1.512 -23.423 -12.392 1.00 93.62 214 ASP A CA 1
ATOM 1535 C C . ASP A 1 214 ? -1.874 -22.755 -11.050 1.00 93.62 214 ASP A C 1
ATOM 1537 O O . ASP A 1 214 ? -1.042 -22.590 -10.146 1.00 93.62 214 ASP A O 1
ATOM 1541 N N . HIS A 1 215 ? -3.160 -22.419 -10.904 1.00 94.69 215 HIS A N 1
ATOM 1542 C CA . HIS A 1 215 ? -3.746 -21.880 -9.679 1.00 94.69 215 HIS A CA 1
ATOM 1543 C C . HIS A 1 215 ? -3.555 -22.795 -8.465 1.00 94.69 215 HIS A C 1
ATOM 1545 O O . HIS A 1 215 ? -3.375 -22.289 -7.361 1.00 94.69 215 HIS A O 1
ATOM 1551 N N . ARG A 1 216 ? -3.534 -24.124 -8.623 1.00 96.81 216 ARG A N 1
ATOM 1552 C CA . ARG A 1 216 ? -3.349 -25.073 -7.510 1.00 96.81 216 ARG A CA 1
ATOM 1553 C C . ARG A 1 216 ? -1.940 -25.003 -6.934 1.00 96.81 216 ARG A C 1
ATOM 1555 O O . ARG A 1 216 ? -1.781 -25.027 -5.712 1.00 96.81 216 ARG A O 1
ATOM 1562 N N . VAL A 1 217 ? -0.926 -24.876 -7.792 1.00 96.12 217 VAL A N 1
ATOM 1563 C CA . VAL A 1 217 ? 0.473 -24.736 -7.355 1.00 96.12 217 VAL A CA 1
ATOM 1564 C C . VAL A 1 217 ? 0.659 -23.394 -6.647 1.00 96.12 217 VAL A C 1
ATOM 1566 O O . VAL A 1 217 ? 1.200 -23.357 -5.541 1.00 96.12 217 VAL A O 1
ATOM 1569 N N . ARG A 1 218 ? 0.132 -22.307 -7.230 1.00 95.38 218 ARG A N 1
ATOM 1570 C CA . ARG A 1 218 ? 0.148 -20.967 -6.621 1.00 95.38 218 ARG A CA 1
ATOM 1571 C C . ARG A 1 218 ? -0.567 -20.934 -5.271 1.00 95.38 218 ARG A C 1
ATOM 1573 O O . ARG A 1 218 ? 0.011 -20.478 -4.289 1.00 95.38 218 ARG A O 1
ATOM 1580 N N . ARG A 1 219 ? -1.768 -21.507 -5.190 1.00 96.44 219 ARG A N 1
ATOM 1581 C CA . ARG A 1 219 ? -2.519 -21.693 -3.942 1.00 96.44 219 ARG A CA 1
ATOM 1582 C C . ARG A 1 219 ? -1.677 -22.410 -2.889 1.00 96.44 219 ARG A C 1
ATOM 1584 O O . ARG A 1 219 ? -1.527 -21.898 -1.787 1.00 96.44 219 ARG A O 1
ATOM 1591 N N . LYS A 1 220 ? -1.107 -23.577 -3.215 1.00 96.88 220 LYS A N 1
ATOM 1592 C CA . LYS A 1 220 ? -0.289 -24.357 -2.268 1.00 96.88 220 LYS A CA 1
ATOM 1593 C C . LYS A 1 220 ? 0.891 -23.541 -1.735 1.00 96.88 220 LYS A C 1
ATOM 1595 O O . LYS A 1 220 ? 1.170 -23.602 -0.543 1.00 96.88 220 LYS A O 1
ATOM 1600 N N . ALA A 1 221 ? 1.558 -22.775 -2.596 1.00 95.06 221 ALA A N 1
ATOM 1601 C CA . ALA A 1 221 ? 2.669 -21.921 -2.189 1.00 95.06 221 ALA A CA 1
ATOM 1602 C C . ALA A 1 221 ? 2.224 -20.771 -1.274 1.00 95.06 221 ALA A C 1
ATOM 1604 O O . ALA A 1 221 ? 2.871 -20.539 -0.258 1.00 95.06 221 ALA A O 1
ATOM 1605 N N . LEU A 1 222 ? 1.100 -20.112 -1.577 1.00 95.25 222 LEU A N 1
ATOM 1606 C CA . LEU A 1 222 ? 0.562 -19.044 -0.731 1.00 95.25 222 LEU A CA 1
ATOM 1607 C C . LEU A 1 222 ? 0.148 -19.561 0.655 1.00 95.25 222 LEU A C 1
ATOM 1609 O O . LEU A 1 222 ? 0.406 -18.912 1.663 1.00 95.25 222 LEU A O 1
ATOM 1613 N N . LEU A 1 223 ? -0.445 -20.757 0.719 1.00 95.31 223 LEU A N 1
ATOM 1614 C CA . LEU A 1 223 ? -0.794 -21.418 1.982 1.00 95.31 223 LEU A CA 1
ATOM 1615 C C . LEU A 1 223 ? 0.427 -21.904 2.773 1.00 95.31 223 LEU A C 1
ATOM 1617 O O . LEU A 1 223 ? 0.326 -22.091 3.982 1.00 95.31 223 LEU A O 1
ATOM 1621 N N . GLY A 1 224 ? 1.559 -22.120 2.099 1.00 92.81 224 GLY A N 1
ATOM 1622 C CA . GLY A 1 224 ? 2.828 -22.498 2.719 1.00 92.81 224 GLY A CA 1
ATOM 1623 C C . GLY A 1 224 ? 3.573 -21.332 3.372 1.00 92.81 224 GLY A C 1
ATOM 1624 O O . GLY A 1 224 ? 4.605 -21.563 4.000 1.00 92.81 224 GLY A O 1
ATOM 1625 N N . LEU A 1 225 ? 3.077 -20.097 3.234 1.00 90.69 225 LEU A N 1
ATOM 1626 C CA . LEU A 1 225 ? 3.611 -18.959 3.973 1.00 90.69 225 LEU A CA 1
ATOM 1627 C C . LEU A 1 225 ? 3.471 -19.191 5.484 1.00 90.69 225 LEU A C 1
ATOM 1629 O O . LEU A 1 225 ? 2.425 -19.681 5.926 1.00 90.69 225 LEU A O 1
ATOM 1633 N N . PRO A 1 226 ? 4.475 -18.800 6.290 1.00 85.12 226 PRO A N 1
ATOM 1634 C CA . PRO A 1 226 ? 4.362 -18.839 7.739 1.00 85.12 226 PRO A CA 1
ATOM 1635 C C . PRO A 1 226 ? 3.070 -18.162 8.208 1.00 85.12 226 PRO A C 1
ATOM 1637 O O . PRO A 1 226 ? 2.707 -17.081 7.742 1.00 85.12 226 PRO A O 1
ATOM 1640 N N . ALA A 1 227 ? 2.358 -18.803 9.137 1.00 73.94 227 ALA A N 1
ATOM 1641 C CA . ALA A 1 227 ? 1.181 -18.193 9.756 1.00 73.94 227 ALA A CA 1
ATOM 1642 C C . ALA A 1 227 ? 1.558 -16.903 10.506 1.00 73.94 227 ALA A C 1
ATOM 1644 O O . ALA A 1 227 ? 0.769 -15.955 10.545 1.00 73.94 227 ALA A O 1
ATOM 1645 N N . ASP A 1 228 ? 2.780 -16.882 11.044 1.00 70.25 228 ASP A N 1
ATOM 1646 C CA . ASP A 1 228 ? 3.415 -15.727 11.655 1.00 70.25 228 ASP A CA 1
ATOM 1647 C C . ASP A 1 228 ? 4.086 -14.868 10.567 1.00 70.25 228 ASP A C 1
ATOM 1649 O O . ASP A 1 228 ? 5.226 -15.094 10.169 1.00 70.25 228 ASP A O 1
ATOM 1653 N N . LEU A 1 229 ? 3.342 -13.880 10.056 1.00 73.06 229 LEU A N 1
ATOM 1654 C CA . LEU A 1 229 ? 3.817 -12.890 9.080 1.00 73.06 229 LEU A CA 1
ATOM 1655 C C . LEU A 1 229 ? 4.621 -11.673 9.623 1.00 73.06 229 LEU A C 1
ATOM 1657 O O . LEU A 1 229 ? 4.878 -10.785 8.809 1.00 73.06 229 LEU A O 1
ATOM 1661 N N . PRO A 1 230 ? 5.043 -11.532 10.905 1.00 68.19 230 PRO A N 1
ATOM 1662 C CA . PRO A 1 230 ? 5.876 -10.404 11.337 1.00 68.19 230 PRO A CA 1
ATOM 1663 C C . PRO A 1 230 ? 7.156 -10.233 10.520 1.00 68.19 230 PRO A C 1
ATOM 1665 O O . PRO A 1 230 ? 7.654 -9.116 10.405 1.00 68.19 230 PRO A O 1
ATOM 1668 N N . THR A 1 231 ? 7.676 -11.324 9.951 1.00 76.38 231 THR A N 1
ATOM 1669 C CA . THR A 1 231 ? 8.886 -11.327 9.119 1.00 76.38 231 THR A CA 1
ATOM 1670 C C . THR A 1 231 ? 8.651 -10.785 7.713 1.00 76.38 231 THR A C 1
ATOM 1672 O O . THR A 1 231 ? 9.580 -10.277 7.095 1.00 76.38 231 THR A O 1
ATOM 1675 N N . VAL A 1 232 ? 7.418 -10.847 7.204 1.00 87.50 232 VAL A N 1
ATOM 1676 C CA . VAL A 1 232 ? 7.088 -10.303 5.885 1.00 87.50 232 VAL A CA 1
ATOM 1677 C C . VAL A 1 232 ? 6.946 -8.800 6.024 1.00 87.50 232 VAL A C 1
ATOM 1679 O O . VAL A 1 232 ? 6.112 -8.338 6.792 1.00 87.50 232 VAL A O 1
ATOM 1682 N N . ASP A 1 233 ? 7.744 -8.018 5.313 1.00 88.31 233 ASP A N 1
ATOM 1683 C CA . ASP A 1 233 ? 7.590 -6.563 5.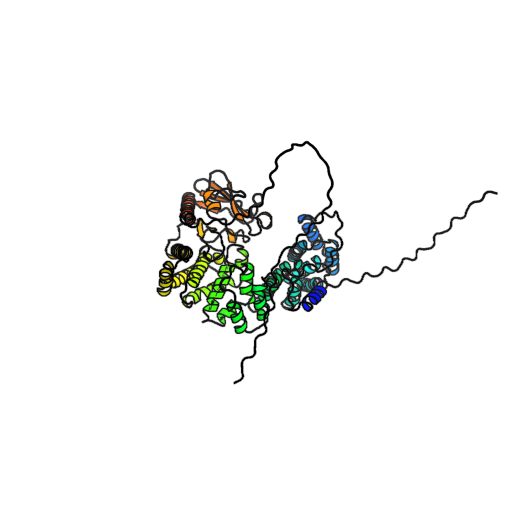277 1.00 88.31 233 ASP A CA 1
ATOM 1684 C C . ASP A 1 233 ? 6.213 -6.165 4.683 1.00 88.31 233 ASP A C 1
ATOM 1686 O O . ASP A 1 233 ? 5.710 -6.883 3.813 1.00 88.31 233 ASP A O 1
ATOM 1690 N N . PRO A 1 234 ? 5.548 -5.078 5.127 1.00 89.56 234 PRO A N 1
ATOM 1691 C CA . PRO A 1 234 ? 4.274 -4.635 4.545 1.00 89.56 234 PRO A CA 1
ATOM 1692 C C . PRO A 1 234 ? 4.305 -4.474 3.016 1.00 89.56 234 PRO A C 1
ATOM 1694 O O . PRO A 1 234 ? 3.357 -4.904 2.342 1.00 89.56 234 PRO A O 1
ATOM 1697 N N . ALA A 1 235 ? 5.414 -3.967 2.465 1.00 90.44 235 ALA A N 1
ATOM 1698 C CA . ALA A 1 235 ? 5.602 -3.847 1.025 1.00 90.44 235 ALA A CA 1
ATOM 1699 C C . ALA A 1 235 ? 5.671 -5.234 0.369 1.00 90.44 235 ALA A C 1
ATOM 1701 O O . ALA A 1 235 ? 4.984 -5.490 -0.621 1.00 90.44 235 ALA A O 1
ATOM 1702 N N . ASP A 1 236 ? 6.412 -6.180 0.955 1.00 92.50 236 ASP A N 1
ATOM 1703 C CA . ASP A 1 236 ? 6.466 -7.564 0.467 1.00 92.50 236 ASP A CA 1
ATOM 1704 C C . ASP A 1 236 ? 5.088 -8.243 0.533 1.00 92.50 236 ASP A C 1
ATOM 1706 O O . ASP A 1 236 ? 4.707 -8.943 -0.405 1.00 92.50 236 ASP A O 1
ATOM 1710 N N . ALA A 1 237 ? 4.299 -8.012 1.588 1.00 94.00 237 ALA A N 1
ATOM 1711 C CA . ALA A 1 237 ? 2.949 -8.566 1.713 1.00 94.00 237 ALA A CA 1
ATOM 1712 C C . ALA A 1 237 ? 2.035 -8.092 0.574 1.00 94.00 237 ALA A C 1
ATOM 1714 O O . ALA A 1 237 ? 1.343 -8.908 -0.045 1.00 94.00 237 ALA A O 1
ATOM 1715 N N . ARG A 1 238 ? 2.100 -6.796 0.235 1.00 94.75 238 ARG A N 1
ATOM 1716 C CA . ARG A 1 238 ? 1.409 -6.237 -0.934 1.00 94.75 238 ARG A CA 1
ATOM 1717 C C . ARG A 1 238 ? 1.856 -6.946 -2.207 1.00 94.75 238 ARG A C 1
ATOM 1719 O O . ARG A 1 238 ? 1.024 -7.396 -2.994 1.00 94.75 238 ARG A O 1
ATOM 1726 N N . ARG A 1 239 ? 3.169 -7.061 -2.420 1.00 95.12 239 ARG A N 1
ATOM 1727 C CA . ARG A 1 239 ? 3.703 -7.670 -3.644 1.00 95.12 239 ARG A CA 1
ATOM 1728 C C . ARG A 1 239 ? 3.389 -9.154 -3.743 1.00 95.12 239 ARG A C 1
ATOM 1730 O O . ARG A 1 239 ? 3.202 -9.647 -4.847 1.00 95.12 239 ARG A O 1
ATOM 1737 N N . ILE A 1 240 ? 3.266 -9.870 -2.630 1.00 95.50 240 ILE A N 1
ATOM 1738 C CA . ILE A 1 240 ? 2.780 -11.254 -2.630 1.00 95.50 240 ILE A CA 1
ATOM 1739 C C . ILE A 1 240 ? 1.324 -11.300 -3.113 1.00 95.50 240 ILE A C 1
ATOM 1741 O O . ILE A 1 240 ? 1.013 -12.112 -3.981 1.00 95.50 240 ILE A O 1
ATOM 1745 N N . LEU A 1 241 ? 0.443 -10.425 -2.612 1.00 95.69 241 LEU A N 1
ATOM 1746 C CA . LEU A 1 241 ? -0.957 -10.369 -3.060 1.00 95.69 241 LEU A CA 1
ATOM 1747 C C . LEU A 1 241 ? -1.076 -10.111 -4.569 1.00 95.69 241 LEU A C 1
ATOM 1749 O O . LEU A 1 241 ? -1.846 -10.795 -5.246 1.00 95.69 241 LEU A O 1
ATOM 1753 N N . GLU A 1 242 ? -0.296 -9.159 -5.083 1.00 94.31 242 GLU A N 1
ATOM 1754 C CA . GLU A 1 242 ? -0.247 -8.803 -6.506 1.00 94.31 242 GLU A CA 1
ATOM 1755 C C . GLU A 1 242 ? 0.357 -9.938 -7.350 1.00 94.31 242 GLU A C 1
ATOM 1757 O O . GLU A 1 242 ? -0.254 -10.392 -8.315 1.00 94.31 242 GLU A O 1
ATOM 1762 N N . ALA A 1 243 ? 1.523 -10.465 -6.964 1.00 94.75 243 ALA A N 1
ATOM 1763 C CA . ALA A 1 243 ? 2.237 -11.472 -7.746 1.00 94.75 243 ALA A CA 1
ATOM 1764 C C . ALA A 1 243 ? 1.452 -12.784 -7.893 1.00 94.75 243 ALA A C 1
ATOM 1766 O O . ALA A 1 243 ? 1.506 -13.441 -8.940 1.00 94.75 243 ALA A O 1
ATOM 1767 N N . PHE A 1 244 ? 0.725 -13.175 -6.844 1.00 95.12 244 PHE A N 1
ATOM 1768 C CA . PHE A 1 244 ? -0.090 -14.385 -6.848 1.00 95.12 244 PHE A CA 1
ATOM 1769 C C . PHE A 1 244 ? -1.444 -14.213 -7.536 1.00 95.12 244 PHE A C 1
ATOM 1771 O O . PHE A 1 244 ? -2.086 -15.232 -7.793 1.00 95.12 244 PHE A O 1
ATOM 1778 N N . ASP A 1 245 ? -1.844 -12.979 -7.857 1.00 93.94 245 ASP A N 1
ATOM 1779 C CA . ASP A 1 245 ? -3.211 -12.632 -8.244 1.00 93.94 245 ASP A CA 1
ATOM 1780 C C . ASP A 1 245 ? -4.215 -13.219 -7.241 1.00 93.94 245 ASP A C 1
ATOM 1782 O O . ASP A 1 245 ? -5.005 -14.127 -7.522 1.00 93.94 245 ASP A O 1
ATOM 1786 N N . ALA A 1 246 ? -4.114 -12.748 -5.995 1.00 95.94 246 ALA A N 1
ATOM 1787 C CA . ALA A 1 246 ? -4.909 -13.279 -4.892 1.00 95.94 246 ALA A CA 1
ATOM 1788 C C . ALA A 1 246 ? -6.426 -13.206 -5.161 1.00 95.94 246 ALA A C 1
ATOM 1790 O O . ALA A 1 246 ? -7.174 -14.034 -4.641 1.00 95.94 246 ALA A O 1
ATOM 1791 N N . ALA A 1 247 ? -6.882 -12.258 -5.987 1.00 95.12 247 ALA A N 1
ATOM 1792 C CA . ALA A 1 247 ? -8.283 -12.142 -6.369 1.00 95.12 247 ALA A CA 1
ATOM 1793 C C . ALA A 1 247 ? -8.699 -13.314 -7.268 1.00 95.12 247 ALA A C 1
ATOM 1795 O O . ALA A 1 247 ? -9.656 -14.012 -6.927 1.00 95.12 247 ALA A O 1
ATOM 1796 N N . ALA A 1 248 ? -7.944 -13.594 -8.337 1.00 93.94 248 ALA A N 1
ATOM 1797 C CA . ALA A 1 248 ? -8.211 -14.743 -9.199 1.00 93.94 248 ALA A CA 1
ATOM 1798 C C . ALA A 1 248 ? -8.088 -16.078 -8.451 1.00 93.94 248 ALA A C 1
ATOM 1800 O O . ALA A 1 248 ? -8.870 -16.994 -8.697 1.00 93.94 248 ALA A O 1
ATOM 1801 N N . LEU A 1 249 ? -7.157 -16.197 -7.495 1.00 96.38 249 LEU A N 1
ATOM 1802 C CA . LEU A 1 249 ? -7.065 -17.393 -6.651 1.00 96.38 249 LEU A CA 1
ATOM 1803 C C . LEU A 1 249 ? -8.308 -17.574 -5.774 1.00 96.38 249 LEU A C 1
ATOM 1805 O O . LEU A 1 249 ? -8.833 -18.683 -5.688 1.00 96.38 249 LEU A O 1
ATOM 1809 N N . LEU A 1 250 ? -8.802 -16.510 -5.137 1.00 97.69 250 LEU A N 1
ATOM 1810 C CA . LEU A 1 250 ? -10.041 -16.584 -4.362 1.00 97.69 250 LEU A CA 1
ATOM 1811 C C . LEU A 1 250 ? -11.239 -16.938 -5.252 1.00 97.69 250 LEU A C 1
ATOM 1813 O O . LEU A 1 250 ? -12.113 -17.684 -4.813 1.00 97.69 250 LEU A O 1
ATOM 1817 N N . ASP A 1 251 ? -11.291 -16.452 -6.488 1.00 96.25 251 ASP A N 1
ATOM 1818 C CA . ASP A 1 251 ? -12.364 -16.796 -7.427 1.00 96.25 251 ASP A CA 1
ATOM 1819 C C . ASP A 1 251 ? -12.263 -18.253 -7.908 1.00 96.25 251 ASP A C 1
ATOM 1821 O O . ASP A 1 251 ? -13.274 -18.947 -7.984 1.00 96.25 251 ASP A O 1
ATOM 1825 N N . ALA A 1 252 ? -11.048 -18.760 -8.135 1.00 97.12 252 ALA A N 1
ATOM 1826 C CA . ALA A 1 252 ? -10.804 -20.148 -8.531 1.00 97.12 252 ALA A CA 1
ATOM 1827 C C . ALA A 1 252 ? -11.058 -21.170 -7.404 1.00 97.12 252 ALA A C 1
ATOM 1829 O O . ALA A 1 252 ? -11.335 -22.337 -7.684 1.00 97.12 252 ALA A O 1
ATOM 1830 N N . PHE A 1 253 ? -10.960 -20.754 -6.136 1.00 97.81 253 PHE A N 1
ATOM 1831 C CA . PHE A 1 253 ? -11.161 -21.612 -4.962 1.00 97.81 253 PHE A CA 1
ATOM 1832 C C . PHE A 1 253 ? -12.194 -21.007 -3.991 1.00 97.81 253 PHE A C 1
ATOM 1834 O O . PHE A 1 253 ? -11.842 -20.596 -2.881 1.00 97.81 253 PHE A O 1
ATOM 1841 N N . PRO A 1 254 ? -13.487 -20.956 -4.369 1.00 97.38 254 PRO A N 1
ATOM 1842 C CA . PRO A 1 254 ? -14.510 -20.215 -3.626 1.00 97.38 254 PRO A CA 1
ATOM 1843 C C . PRO A 1 254 ? -14.741 -20.714 -2.191 1.00 97.38 254 PRO A C 1
ATOM 1845 O O . PRO A 1 254 ? -15.076 -19.917 -1.318 1.00 97.38 254 PRO A O 1
ATOM 1848 N N . HIS A 1 255 ? -14.520 -22.006 -1.936 1.00 97.00 255 HIS A N 1
ATOM 1849 C CA . HIS A 1 255 ? -14.749 -22.655 -0.636 1.00 97.00 255 HIS A CA 1
ATOM 1850 C C . HIS A 1 255 ? -13.478 -22.838 0.205 1.00 97.00 255 HIS A C 1
ATOM 1852 O O . HIS A 1 255 ? -13.499 -23.516 1.231 1.00 97.00 255 HIS A O 1
ATOM 1858 N N . ASP A 1 256 ? -12.348 -22.275 -0.225 1.00 97.94 256 ASP A N 1
ATOM 1859 C CA . ASP A 1 256 ? -11.081 -22.472 0.466 1.00 97.94 256 ASP A CA 1
ATOM 1860 C C . ASP A 1 256 ? -10.863 -21.465 1.598 1.00 97.94 256 ASP A C 1
ATOM 1862 O O . ASP A 1 256 ? -10.319 -20.372 1.421 1.00 97.94 256 ASP A O 1
ATOM 1866 N N . THR A 1 257 ? -11.259 -21.869 2.799 1.00 97.50 257 THR A N 1
ATOM 1867 C CA . THR A 1 257 ? -11.181 -21.049 4.014 1.00 97.50 257 THR A CA 1
ATOM 1868 C C . THR A 1 257 ? -9.743 -20.729 4.426 1.00 97.50 257 THR A C 1
ATOM 1870 O O . THR A 1 257 ? -9.476 -19.654 4.967 1.00 97.50 257 THR A O 1
ATOM 1873 N N . LEU A 1 258 ? -8.783 -21.613 4.127 1.00 97.00 258 LEU A N 1
ATOM 1874 C CA . LEU A 1 258 ? -7.369 -21.369 4.417 1.00 97.00 258 LEU A CA 1
ATOM 1875 C C . LEU A 1 258 ? -6.813 -20.253 3.533 1.00 97.00 258 LEU A C 1
ATOM 1877 O O . LEU A 1 258 ? -6.025 -19.432 4.009 1.00 97.00 258 LEU A O 1
ATOM 1881 N N . LEU A 1 259 ? -7.247 -20.200 2.271 1.00 97.69 259 LEU A N 1
ATOM 1882 C CA . LEU A 1 259 ? -6.861 -19.147 1.337 1.00 97.69 259 LEU A CA 1
ATOM 1883 C C . LEU A 1 259 ? -7.466 -17.805 1.745 1.00 97.69 259 LEU A C 1
ATOM 1885 O O . LEU A 1 259 ? -6.737 -16.820 1.799 1.00 97.69 259 LEU A O 1
ATOM 1889 N N . VAL A 1 260 ? -8.747 -17.775 2.136 1.00 98.19 260 VAL A N 1
ATOM 1890 C CA . VAL A 1 260 ? -9.392 -16.570 2.694 1.00 98.19 260 VAL A CA 1
ATOM 1891 C C . VAL A 1 260 ? -8.601 -16.038 3.893 1.00 98.19 260 VAL A C 1
ATOM 1893 O O . VAL A 1 260 ? -8.273 -14.851 3.942 1.00 98.19 260 VAL A O 1
ATOM 1896 N N . ALA A 1 261 ? -8.224 -16.914 4.831 1.00 97.38 261 ALA A N 1
ATOM 1897 C CA . ALA A 1 261 ? -7.433 -16.523 5.994 1.00 97.38 261 ALA A CA 1
ATOM 1898 C C . ALA A 1 261 ? -6.029 -16.023 5.609 1.00 97.38 261 ALA A C 1
ATOM 1900 O O . ALA A 1 261 ? -5.559 -15.035 6.171 1.00 97.38 261 ALA A O 1
ATOM 1901 N N . ALA A 1 262 ? -5.347 -16.682 4.665 1.00 96.94 262 ALA A N 1
ATOM 1902 C CA . ALA A 1 262 ? -4.021 -16.272 4.198 1.00 96.94 262 ALA A CA 1
ATOM 1903 C C . ALA A 1 262 ? -4.051 -14.898 3.512 1.00 96.94 262 ALA A C 1
ATOM 1905 O O . ALA A 1 262 ? -3.255 -14.025 3.857 1.00 96.94 262 ALA A O 1
ATOM 1906 N N . THR A 1 263 ? -5.012 -14.674 2.613 1.00 97.75 263 THR A N 1
ATOM 1907 C CA . THR A 1 263 ? -5.218 -13.380 1.955 1.00 97.75 263 THR A CA 1
ATOM 1908 C C . THR A 1 263 ? -5.568 -12.292 2.964 1.00 97.75 263 THR A C 1
ATOM 1910 O O . THR A 1 263 ? -4.981 -11.215 2.917 1.00 97.75 263 THR A O 1
ATOM 1913 N N . GLY A 1 264 ? -6.459 -12.571 3.921 1.00 97.25 264 GLY A N 1
ATOM 1914 C CA . GLY A 1 264 ? -6.786 -11.626 4.988 1.00 97.25 264 GLY A CA 1
ATOM 1915 C C . GLY A 1 264 ? -5.560 -11.234 5.818 1.00 97.25 264 GLY A C 1
ATOM 1916 O O . GLY A 1 264 ? -5.363 -10.055 6.100 1.00 97.25 264 GLY A O 1
ATOM 1917 N N . ARG A 1 265 ? -4.700 -12.196 6.184 1.00 96.12 265 ARG A N 1
ATOM 1918 C CA . ARG A 1 265 ? -3.466 -11.903 6.934 1.00 96.12 265 ARG A CA 1
ATOM 1919 C C . ARG A 1 265 ? -2.511 -11.010 6.143 1.00 96.12 265 ARG A C 1
ATOM 1921 O O . ARG A 1 265 ? -1.925 -10.107 6.732 1.00 96.12 265 ARG A O 1
ATOM 1928 N N . LEU A 1 266 ? -2.375 -11.241 4.837 1.00 95.88 266 LEU A N 1
ATOM 1929 C CA . LEU A 1 266 ? -1.572 -10.384 3.966 1.00 95.88 266 LEU A CA 1
ATOM 1930 C C . LEU A 1 266 ? -2.173 -8.979 3.844 1.00 95.88 266 LEU A C 1
ATOM 1932 O O . LEU A 1 266 ? -1.421 -8.024 3.964 1.00 95.88 266 LEU A O 1
ATOM 1936 N N . LEU A 1 267 ? -3.499 -8.834 3.715 1.00 96.38 267 LEU A N 1
ATOM 1937 C CA . LEU A 1 267 ? -4.160 -7.518 3.717 1.00 96.38 267 LEU A CA 1
ATOM 1938 C C . LEU A 1 267 ? -3.886 -6.745 5.007 1.00 96.38 267 LEU A C 1
ATOM 1940 O O . LEU A 1 267 ? -3.456 -5.599 4.951 1.00 96.38 267 LEU A O 1
ATOM 1944 N N . VAL A 1 268 ? -4.065 -7.386 6.167 1.00 94.56 268 VAL A N 1
ATOM 1945 C CA . VAL A 1 268 ? -3.751 -6.770 7.466 1.00 94.56 268 VAL A CA 1
ATOM 1946 C C . VAL A 1 268 ? -2.278 -6.392 7.556 1.00 94.56 268 VAL A C 1
ATOM 1948 O O . VAL A 1 268 ? -1.942 -5.370 8.147 1.00 94.56 268 VAL A O 1
ATOM 1951 N N . ARG A 1 269 ? -1.385 -7.202 6.977 1.00 93.00 269 ARG A N 1
ATOM 1952 C CA . ARG A 1 269 ? 0.044 -6.900 6.978 1.00 93.00 269 ARG A CA 1
ATOM 1953 C C . ARG A 1 269 ? 0.389 -5.731 6.059 1.00 93.00 269 ARG A C 1
ATOM 1955 O O . ARG A 1 269 ? 1.176 -4.889 6.467 1.00 93.00 269 ARG A O 1
ATOM 1962 N N . THR A 1 270 ? -0.216 -5.652 4.879 1.00 93.44 270 THR A N 1
ATOM 1963 C CA . THR A 1 270 ? -0.091 -4.511 3.964 1.00 93.44 270 THR A CA 1
ATOM 1964 C C . THR A 1 270 ? -0.663 -3.231 4.571 1.00 93.44 270 THR A C 1
ATOM 1966 O O . THR A 1 270 ? -0.107 -2.160 4.373 1.00 93.44 270 THR A O 1
ATOM 1969 N N . ALA A 1 271 ? -1.749 -3.337 5.336 1.00 91.31 271 ALA A N 1
ATOM 1970 C CA . ALA A 1 271 ? -2.361 -2.222 6.052 1.00 91.31 271 ALA A CA 1
ATOM 1971 C C . ALA A 1 271 ? -1.604 -1.804 7.323 1.00 91.31 271 ALA A C 1
ATOM 1973 O O . ALA A 1 271 ? -1.925 -0.775 7.920 1.00 91.31 271 ALA A O 1
ATOM 1974 N N . ALA A 1 272 ? -0.641 -2.611 7.782 1.00 85.38 272 ALA A N 1
ATOM 1975 C CA . ALA A 1 272 ? 0.092 -2.320 9.001 1.00 85.38 272 ALA A CA 1
ATOM 1976 C C . ALA A 1 272 ? 0.860 -1.001 8.851 1.00 85.38 272 ALA A C 1
ATOM 1978 O O . ALA A 1 272 ? 1.472 -0.729 7.823 1.00 85.38 272 ALA A O 1
ATOM 1979 N N . ALA A 1 273 ? 0.832 -0.214 9.922 1.00 62.31 273 ALA A N 1
ATOM 1980 C CA . ALA A 1 273 ? 1.064 1.226 9.981 1.00 62.31 273 ALA A CA 1
ATOM 1981 C C . ALA A 1 273 ? 2.357 1.788 9.358 1.00 62.31 273 ALA A C 1
ATOM 1983 O O . ALA A 1 273 ? 2.513 3.000 9.307 1.00 62.31 273 ALA A O 1
ATOM 1984 N N . CYS A 1 274 ? 3.320 0.973 8.931 1.00 71.00 274 CYS A N 1
ATOM 1985 C CA . CYS A 1 274 ? 4.630 1.472 8.519 1.00 71.00 274 CYS A CA 1
ATOM 1986 C C . CYS A 1 274 ? 4.561 2.407 7.302 1.00 71.00 274 CYS A C 1
ATOM 1988 O O . CYS A 1 274 ? 5.276 3.407 7.292 1.00 71.00 274 CYS A O 1
ATOM 1990 N N . ASP A 1 275 ? 3.707 2.118 6.316 1.00 84.00 275 ASP A N 1
ATOM 1991 C CA . ASP A 1 275 ? 3.549 2.965 5.133 1.00 84.00 275 ASP A CA 1
ATOM 1992 C C . ASP A 1 275 ? 2.141 2.822 4.508 1.00 84.00 275 ASP A C 1
ATOM 1994 O O . ASP A 1 275 ? 1.847 1.829 3.837 1.00 84.00 275 ASP A O 1
ATOM 1998 N N . PRO A 1 276 ? 1.238 3.805 4.698 1.00 87.75 276 PRO A N 1
ATOM 1999 C CA . PRO A 1 276 ? -0.073 3.793 4.057 1.00 87.75 276 PRO A CA 1
ATOM 2000 C C . PRO A 1 276 ? -0.031 3.734 2.524 1.00 87.75 276 PRO A C 1
ATOM 2002 O O . PRO A 1 276 ? -0.999 3.259 1.921 1.00 87.75 276 PRO A O 1
ATOM 2005 N N . ALA A 1 277 ? 1.050 4.193 1.875 1.00 88.88 277 ALA A N 1
ATOM 2006 C CA . ALA A 1 277 ? 1.150 4.139 0.419 1.00 88.88 277 ALA A CA 1
ATOM 2007 C C . ALA A 1 277 ? 1.076 2.709 -0.107 1.00 88.88 277 ALA A C 1
ATOM 2009 O O . ALA A 1 277 ? 0.537 2.508 -1.194 1.00 88.88 277 ALA A O 1
ATOM 2010 N N . ASP A 1 278 ? 1.563 1.714 0.639 1.00 90.81 278 ASP A N 1
ATOM 2011 C CA . ASP A 1 278 ? 1.553 0.332 0.166 1.00 90.81 278 ASP A CA 1
ATOM 2012 C C . ASP A 1 278 ? 0.129 -0.187 -0.027 1.00 90.81 278 ASP A C 1
ATOM 2014 O O . ASP A 1 278 ? -0.200 -0.714 -1.093 1.00 90.81 278 ASP A O 1
ATOM 2018 N N . LEU A 1 279 ? -0.758 0.016 0.949 1.00 93.62 279 LEU A N 1
ATOM 2019 C CA . LEU A 1 279 ? -2.147 -0.402 0.786 1.00 93.62 279 LEU A CA 1
ATOM 2020 C C . LEU A 1 279 ? -2.869 0.417 -0.291 1.00 93.62 279 LEU A C 1
ATOM 2022 O O . LEU A 1 279 ? -3.603 -0.160 -1.092 1.00 93.62 279 LEU A O 1
ATOM 2026 N N . LEU A 1 280 ? -2.644 1.733 -0.348 1.00 92.81 280 LEU A N 1
ATOM 2027 C CA . LEU A 1 280 ? -3.282 2.603 -1.346 1.00 92.81 280 LEU A CA 1
ATOM 2028 C C . LEU A 1 280 ? -2.844 2.282 -2.778 1.00 92.81 280 LEU A C 1
ATOM 2030 O O . LEU A 1 280 ? -3.639 2.394 -3.709 1.00 92.81 280 LEU A O 1
ATOM 2034 N N . ALA A 1 281 ? -1.596 1.855 -2.957 1.00 90.12 281 ALA A N 1
ATOM 2035 C CA . ALA A 1 281 ? -1.065 1.443 -4.246 1.00 90.12 281 ALA A CA 1
ATOM 2036 C C . ALA A 1 281 ? -1.406 -0.021 -4.592 1.00 90.12 281 ALA A C 1
ATOM 2038 O O . ALA A 1 281 ? -1.237 -0.441 -5.740 1.00 90.12 281 ALA A O 1
ATOM 2039 N N . CYS A 1 282 ? -1.932 -0.804 -3.643 1.00 91.88 282 CYS A N 1
ATOM 2040 C CA . CYS A 1 282 ? -2.428 -2.153 -3.895 1.00 91.88 282 CYS A CA 1
ATOM 2041 C C . CYS A 1 282 ? -3.769 -2.112 -4.643 1.00 91.88 282 CYS A C 1
ATOM 2043 O O . CYS A 1 282 ? -4.847 -2.131 -4.046 1.00 91.88 282 CYS A O 1
ATOM 2045 N N . ARG A 1 283 ? -3.725 -2.118 -5.979 1.00 89.69 283 ARG A N 1
ATOM 2046 C CA . ARG A 1 283 ? -4.929 -2.021 -6.831 1.00 89.69 283 ARG A CA 1
ATOM 2047 C C . ARG A 1 283 ? -5.972 -3.107 -6.559 1.00 89.69 283 ARG A C 1
ATOM 2049 O O . ARG A 1 283 ? -7.168 -2.871 -6.703 1.00 89.69 283 ARG A O 1
ATOM 2056 N N . ALA A 1 284 ? -5.528 -4.297 -6.158 1.00 91.44 284 ALA A N 1
ATOM 2057 C CA . ALA A 1 284 ? -6.414 -5.414 -5.850 1.00 91.44 284 ALA A CA 1
ATOM 2058 C C . ALA A 1 284 ? -7.126 -5.265 -4.491 1.00 91.44 284 ALA A C 1
ATOM 2060 O O . ALA A 1 284 ? -8.149 -5.918 -4.273 1.00 91.44 284 ALA A O 1
ATOM 2061 N N . ALA A 1 285 ? -6.630 -4.415 -3.583 1.00 95.31 285 ALA A N 1
ATOM 2062 C CA . ALA A 1 285 ? -7.099 -4.345 -2.201 1.00 95.31 285 ALA A CA 1
ATOM 2063 C C . ALA A 1 285 ? -8.621 -4.151 -2.049 1.00 95.31 285 ALA A C 1
ATOM 2065 O O . ALA A 1 285 ? -9.207 -4.931 -1.297 1.00 95.31 285 ALA A O 1
ATOM 2066 N N . PRO A 1 286 ? -9.315 -3.242 -2.771 1.00 95.88 286 PRO A N 1
ATOM 2067 C CA . PRO A 1 286 ? -10.768 -3.091 -2.623 1.00 95.88 286 PRO A CA 1
ATOM 2068 C C . PRO A 1 286 ? -11.531 -4.388 -2.946 1.00 95.88 286 PRO A C 1
ATOM 2070 O O . PRO A 1 286 ? -12.448 -4.809 -2.234 1.00 95.88 286 PRO A O 1
ATOM 2073 N N . GLY A 1 287 ? -11.120 -5.066 -4.023 1.00 95.94 287 GLY A N 1
ATOM 2074 C CA . GLY A 1 287 ? -11.697 -6.340 -4.446 1.00 95.94 287 GLY A CA 1
ATOM 2075 C C . GLY A 1 287 ? -11.352 -7.497 -3.508 1.00 95.94 287 GLY A C 1
ATOM 2076 O O . GLY A 1 287 ? -12.169 -8.403 -3.339 1.00 95.94 287 GLY A O 1
ATOM 2077 N N . LEU A 1 288 ? -10.169 -7.472 -2.892 1.00 97.38 288 LEU A N 1
ATOM 2078 C CA . LEU A 1 288 ? -9.738 -8.466 -1.912 1.00 97.38 288 LEU A CA 1
ATOM 2079 C C . LEU A 1 288 ? -10.472 -8.296 -0.578 1.00 97.38 288 LEU A C 1
ATOM 2081 O O . LEU A 1 288 ? -10.970 -9.288 -0.054 1.00 97.38 288 LEU A O 1
ATOM 2085 N N . TYR A 1 289 ? -10.620 -7.067 -0.072 1.00 98.12 289 TYR A N 1
ATOM 2086 C CA . TYR A 1 289 ? -11.417 -6.774 1.124 1.00 98.12 289 TYR A CA 1
ATOM 2087 C C . TYR A 1 289 ? -12.847 -7.293 0.965 1.00 98.12 289 TYR A C 1
ATOM 2089 O O . TYR A 1 289 ? -13.327 -8.036 1.817 1.00 98.12 289 TYR A O 1
ATOM 2097 N N . ALA A 1 290 ? -13.500 -6.990 -0.161 1.00 97.75 290 ALA A N 1
ATOM 2098 C CA . ALA A 1 290 ? -14.855 -7.467 -0.425 1.00 97.75 290 ALA A CA 1
ATOM 2099 C C . ALA A 1 290 ? -14.957 -9.004 -0.458 1.00 97.75 290 ALA A C 1
ATOM 2101 O O . ALA A 1 290 ? -15.876 -9.565 0.136 1.00 97.75 290 ALA A O 1
ATOM 2102 N N . ARG A 1 291 ? -14.008 -9.698 -1.105 1.00 98.12 291 ARG A N 1
ATOM 2103 C CA . ARG A 1 291 ? -13.996 -11.172 -1.172 1.00 98.12 291 ARG A CA 1
ATOM 2104 C C . ARG A 1 291 ? -13.695 -11.827 0.173 1.00 98.12 291 ARG A C 1
ATOM 2106 O O . ARG A 1 291 ? -14.320 -12.829 0.502 1.00 98.12 291 ARG A O 1
ATOM 2113 N N . VAL A 1 292 ? -12.740 -11.290 0.932 1.00 98.50 292 VAL A N 1
ATOM 2114 C CA . VAL A 1 292 ? -12.366 -11.831 2.245 1.00 98.50 292 VAL A CA 1
ATOM 2115 C C . VAL A 1 292 ? -13.503 -11.625 3.241 1.00 98.50 292 VAL A C 1
ATOM 2117 O O . VAL A 1 292 ? -13.919 -12.586 3.883 1.00 98.50 292 VAL A O 1
ATOM 2120 N N . VAL A 1 293 ? -14.052 -10.410 3.328 1.00 98.38 293 VAL A N 1
ATOM 2121 C CA . VAL A 1 293 ? -15.162 -10.089 4.239 1.00 98.38 293 VAL A CA 1
ATOM 2122 C C . VAL A 1 293 ? -16.427 -10.853 3.860 1.00 98.38 293 VAL A C 1
ATOM 2124 O O . VAL A 1 293 ? -17.014 -11.500 4.718 1.00 98.38 293 VAL A O 1
ATOM 2127 N N . GLY A 1 294 ? -16.796 -10.883 2.575 1.00 98.19 294 GLY A N 1
ATOM 2128 C CA . GLY A 1 294 ? -17.975 -11.619 2.105 1.00 98.19 294 GLY A CA 1
ATOM 2129 C C . GLY A 1 294 ? -17.893 -13.138 2.304 1.00 98.19 294 GLY A C 1
ATOM 2130 O O . GLY A 1 294 ? -18.891 -13.833 2.153 1.00 98.19 294 GLY A O 1
ATOM 2131 N N . ARG A 1 295 ? -16.713 -13.671 2.646 1.00 98.38 295 ARG A N 1
ATOM 2132 C CA . ARG A 1 295 ? -16.500 -15.087 2.982 1.00 98.38 295 ARG A CA 1
ATOM 2133 C C . ARG A 1 295 ? -16.080 -15.294 4.436 1.00 98.38 295 ARG A C 1
ATOM 2135 O O . ARG A 1 295 ? -15.749 -16.422 4.805 1.00 98.38 295 ARG A O 1
ATOM 2142 N N . ALA A 1 296 ? -16.106 -14.257 5.272 1.00 97.69 296 ALA A N 1
ATOM 2143 C CA . ALA A 1 296 ? -15.655 -14.330 6.660 1.00 97.69 296 ALA A CA 1
ATOM 2144 C C . ALA A 1 296 ? -16.419 -15.396 7.464 1.00 97.69 296 ALA A C 1
ATOM 2146 O O . ALA A 1 296 ? 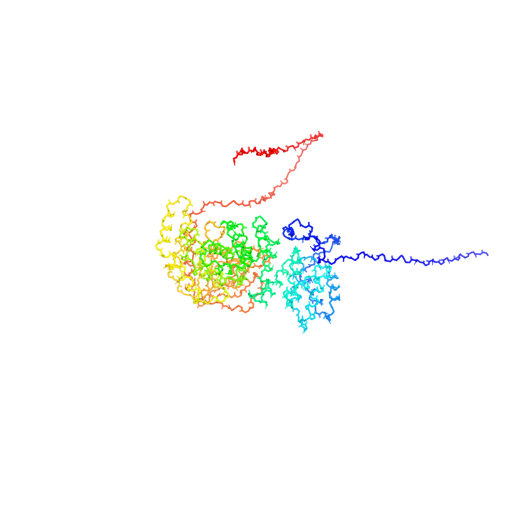-15.794 -16.154 8.200 1.00 97.69 296 ALA A O 1
ATOM 2147 N N . GLY A 1 297 ? -17.732 -15.539 7.241 1.00 97.44 297 GLY A N 1
ATOM 2148 C CA . GLY A 1 297 ? -18.561 -16.564 7.892 1.00 97.44 297 GLY A CA 1
ATOM 2149 C C . GLY A 1 297 ? -18.202 -18.014 7.535 1.00 97.44 297 GLY A C 1
ATOM 2150 O O . GLY A 1 297 ? -18.624 -18.936 8.221 1.00 97.44 297 GLY A O 1
ATOM 2151 N N . THR A 1 298 ? -17.396 -18.241 6.490 1.00 97.50 298 THR A N 1
ATOM 2152 C CA . THR A 1 298 ? -16.907 -19.588 6.138 1.00 97.50 298 THR A CA 1
ATOM 2153 C C . THR A 1 298 ? -15.653 -19.986 6.914 1.00 97.50 298 THR A C 1
ATOM 2155 O O . THR A 1 298 ? -15.299 -21.164 6.958 1.00 97.50 298 THR A O 1
ATOM 2158 N N . LEU A 1 299 ? -14.952 -19.024 7.524 1.00 98.00 299 LEU A N 1
ATOM 2159 C CA . LEU A 1 299 ? -13.760 -19.308 8.311 1.00 98.00 299 LEU A CA 1
ATOM 2160 C C . LEU A 1 299 ? -14.125 -20.146 9.536 1.00 98.00 299 LEU A C 1
ATOM 2162 O O . LEU A 1 299 ? -15.097 -19.869 10.230 1.00 98.00 299 LEU A O 1
ATOM 2166 N N . VAL A 1 300 ? -13.293 -21.142 9.849 1.00 97.00 300 VAL A N 1
ATOM 2167 C CA . VAL A 1 300 ? -13.447 -21.916 11.088 1.00 97.00 300 VAL A CA 1
ATOM 2168 C C . VAL A 1 300 ? -13.295 -20.960 12.278 1.00 97.00 300 VAL A C 1
ATOM 2170 O O . VAL A 1 300 ? -12.237 -20.329 12.366 1.00 97.00 300 VAL A O 1
ATOM 2173 N N . PRO A 1 301 ? -14.265 -20.861 13.205 1.00 97.19 301 PRO A N 1
ATOM 2174 C CA . PRO A 1 301 ? -14.151 -19.990 14.369 1.00 97.19 301 PRO A CA 1
ATOM 2175 C C . PRO A 1 301 ? -12.925 -20.373 15.202 1.00 97.19 301 PRO A C 1
ATOM 2177 O O . PRO A 1 301 ? -12.855 -21.431 15.829 1.00 97.19 301 PRO A O 1
ATOM 2180 N N . ARG A 1 302 ? -11.906 -19.519 15.150 1.00 95.00 302 ARG A N 1
ATOM 2181 C CA . ARG A 1 302 ? -10.628 -19.660 15.852 1.00 95.00 302 ARG A CA 1
ATOM 2182 C C . ARG A 1 302 ? -10.179 -18.289 16.304 1.00 95.00 302 ARG A C 1
ATOM 2184 O O . ARG A 1 302 ? -10.543 -17.282 15.696 1.00 95.00 302 ARG A O 1
ATOM 2191 N N . PHE A 1 303 ? -9.354 -18.245 17.340 1.00 93.06 303 PHE A N 1
ATOM 2192 C CA . PHE A 1 303 ? -8.886 -16.976 17.883 1.00 93.06 303 PHE A CA 1
ATOM 2193 C C . PHE A 1 303 ? -8.167 -16.120 16.854 1.00 93.06 303 PHE A C 1
ATOM 2195 O O . PHE A 1 303 ? -8.372 -14.915 16.768 1.00 93.06 303 PHE A O 1
ATOM 2202 N N . GLU A 1 304 ? -7.328 -16.770 16.056 1.00 93.31 304 GLU A N 1
ATOM 2203 C CA . GLU A 1 304 ? -6.513 -16.136 15.037 1.00 93.31 304 GLU A CA 1
ATOM 2204 C C . GLU A 1 304 ? -7.400 -15.512 13.962 1.00 93.31 304 GLU A C 1
ATOM 2206 O O . GLU A 1 304 ? -7.069 -14.455 13.430 1.00 93.31 304 GLU A O 1
ATOM 2211 N N . HIS A 1 305 ? -8.547 -16.134 13.676 1.00 96.44 305 HIS A N 1
ATOM 2212 C CA . HIS A 1 305 ? -9.530 -15.598 12.748 1.00 96.44 305 HIS A CA 1
ATOM 2213 C C . HIS A 1 305 ? -10.341 -14.460 13.376 1.00 96.44 305 HIS A C 1
ATOM 2215 O O . HIS A 1 305 ? -10.548 -13.461 12.701 1.00 96.44 305 HIS A O 1
ATOM 2221 N N . VAL A 1 306 ? -10.710 -14.529 14.663 1.00 96.81 306 VAL A N 1
ATOM 2222 C CA . VAL A 1 306 ? -11.328 -13.385 15.369 1.00 96.81 306 VAL A CA 1
ATOM 2223 C C . VAL A 1 306 ? -10.406 -12.166 15.299 1.00 96.81 306 VAL A C 1
ATOM 2225 O O . VAL A 1 306 ? -10.819 -11.090 14.872 1.00 96.81 306 VAL A O 1
ATOM 2228 N N . ALA A 1 307 ? -9.134 -12.346 15.662 1.00 95.25 307 ALA A N 1
ATOM 2229 C CA . ALA A 1 307 ? -8.152 -11.271 15.649 1.00 95.25 307 ALA A CA 1
ATOM 2230 C C . ALA A 1 307 ? -7.900 -10.732 14.233 1.00 95.25 307 ALA A C 1
ATOM 2232 O O . ALA A 1 307 ? -7.782 -9.521 14.040 1.00 95.25 307 ALA A O 1
ATOM 2233 N N . LEU A 1 308 ? -7.858 -11.615 13.230 1.00 96.19 308 LEU A N 1
ATOM 2234 C CA . LEU A 1 308 ? -7.779 -11.233 11.823 1.00 96.19 308 LEU A CA 1
ATOM 2235 C C . LEU A 1 308 ? -8.967 -10.354 11.399 1.00 96.19 308 LEU A C 1
ATOM 2237 O O . LEU A 1 308 ? -8.745 -9.280 10.845 1.00 96.19 308 LEU A O 1
ATOM 2241 N N . LEU A 1 309 ? -10.201 -10.784 11.671 1.00 97.94 309 LEU A N 1
ATOM 2242 C CA . LEU A 1 309 ? -11.411 -10.058 11.277 1.00 97.94 309 LEU A CA 1
ATOM 2243 C C . LEU A 1 309 ? -11.518 -8.700 11.984 1.00 97.94 309 LEU A C 1
ATOM 2245 O O . LEU A 1 309 ? -11.831 -7.705 11.335 1.00 97.94 309 LEU A O 1
ATOM 2249 N N . LEU A 1 310 ? -11.167 -8.622 13.273 1.00 97.31 310 LEU A N 1
ATOM 2250 C CA . LEU A 1 310 ? -11.091 -7.350 14.002 1.00 97.31 310 LEU A CA 1
ATOM 2251 C C . LEU A 1 310 ? -10.010 -6.415 13.449 1.00 97.31 310 LEU A C 1
ATOM 2253 O O . LEU A 1 310 ? -10.225 -5.210 13.363 1.00 97.31 310 LEU A O 1
ATOM 2257 N N . SER A 1 311 ? -8.864 -6.956 13.025 1.00 96.00 311 SER A N 1
ATOM 2258 C CA . SER A 1 311 ? -7.812 -6.150 12.389 1.00 96.00 311 SER A CA 1
ATOM 2259 C C . SER A 1 311 ? -8.299 -5.538 11.068 1.00 96.00 311 SER A C 1
ATOM 2261 O O . SER A 1 311 ? -8.081 -4.353 10.826 1.00 96.00 311 SER A O 1
ATOM 2263 N N . LEU A 1 312 ? -8.996 -6.325 10.236 1.00 97.25 312 LEU A N 1
ATOM 2264 C CA . LEU A 1 312 ? -9.604 -5.840 8.990 1.00 97.25 312 LEU A CA 1
ATOM 2265 C C . LEU A 1 312 ? -10.686 -4.784 9.268 1.00 97.25 312 LEU A C 1
ATOM 2267 O O . LEU A 1 312 ? -10.747 -3.773 8.573 1.00 97.25 312 LEU A O 1
ATOM 2271 N N . ALA A 1 313 ? -11.512 -4.990 10.299 1.00 97.44 313 ALA A N 1
ATOM 2272 C CA . ALA A 1 313 ? -12.539 -4.032 10.703 1.00 97.44 313 ALA A CA 1
ATOM 2273 C C . ALA A 1 313 ? -11.936 -2.701 11.179 1.00 97.44 313 ALA A C 1
ATOM 2275 O O . ALA A 1 313 ? -12.402 -1.643 10.768 1.00 97.44 313 ALA A O 1
ATOM 2276 N N . HIS A 1 314 ? -10.863 -2.725 11.977 1.00 95.44 314 HIS A N 1
ATOM 2277 C CA . HIS A 1 314 ? -10.166 -1.503 12.391 1.00 95.44 314 HIS A CA 1
ATOM 2278 C C . HIS A 1 314 ? -9.610 -0.708 11.210 1.00 95.44 314 HIS A C 1
ATOM 2280 O O . HIS A 1 314 ? -9.684 0.524 11.214 1.00 95.44 314 HIS A O 1
ATOM 2286 N N . ASP A 1 315 ? -9.049 -1.395 10.215 1.00 95.56 315 ASP A N 1
ATOM 2287 C CA . ASP A 1 315 ? -8.531 -0.742 9.015 1.00 95.56 315 ASP A CA 1
ATOM 2288 C C . ASP A 1 315 ? -9.657 -0.143 8.155 1.00 95.56 315 ASP A C 1
ATOM 2290 O O . ASP A 1 315 ? -9.533 0.979 7.672 1.00 95.56 315 ASP A O 1
ATOM 2294 N N . LEU A 1 316 ? -10.797 -0.834 8.035 1.00 96.19 316 LEU A N 1
ATOM 2295 C CA . LEU A 1 316 ? -11.982 -0.314 7.344 1.00 96.19 316 LEU A CA 1
ATOM 2296 C C . LEU A 1 316 ? -12.650 0.863 8.082 1.00 96.19 316 LEU A C 1
ATOM 2298 O O . LEU A 1 316 ? -13.118 1.783 7.419 1.00 96.19 316 LEU A O 1
ATOM 2302 N N . ASP A 1 317 ? -12.713 0.860 9.418 1.00 95.50 317 ASP A N 1
ATOM 2303 C CA . ASP A 1 317 ? -13.321 1.949 10.211 1.00 95.50 317 ASP A CA 1
ATOM 2304 C C . ASP A 1 317 ? -12.461 3.217 10.179 1.00 95.50 317 ASP A C 1
ATOM 2306 O O . ASP A 1 317 ? -12.932 4.301 9.832 1.00 95.50 317 ASP A O 1
ATOM 2310 N N . SER A 1 318 ? -11.180 3.073 10.522 1.00 94.81 318 SER A N 1
ATOM 2311 C CA . SER A 1 318 ? -10.315 4.205 10.872 1.00 94.81 318 SER A CA 1
ATOM 2312 C C . SER A 1 318 ? -8.949 4.199 10.189 1.00 94.81 318 SER A C 1
ATOM 2314 O O . SER A 1 318 ? -8.216 5.177 10.313 1.00 94.81 318 SER A O 1
ATOM 2316 N N . GLY A 1 319 ? -8.575 3.107 9.522 1.00 94.62 319 GLY A N 1
ATOM 2317 C CA . GLY A 1 319 ? -7.268 2.938 8.892 1.00 94.62 319 GLY A CA 1
ATOM 2318 C C . GLY A 1 319 ? -7.269 3.232 7.396 1.00 94.62 319 GLY A C 1
ATOM 2319 O O . GLY A 1 319 ? -8.220 3.771 6.833 1.00 94.62 319 GLY A O 1
ATOM 2320 N N . THR A 1 320 ? -6.172 2.881 6.738 1.00 95.12 320 THR A N 1
ATOM 2321 C CA . THR A 1 320 ? -5.919 3.188 5.330 1.00 95.12 320 THR A CA 1
ATOM 2322 C C . THR A 1 320 ? -6.946 2.540 4.394 1.00 95.12 320 THR A C 1
ATOM 2324 O O . THR A 1 320 ? -7.283 3.143 3.373 1.00 95.12 320 THR A O 1
ATOM 2327 N N . ALA A 1 321 ? -7.526 1.378 4.739 1.00 95.81 321 ALA A N 1
ATOM 2328 C CA . ALA A 1 321 ? -8.570 0.756 3.909 1.00 95.81 321 ALA A CA 1
ATOM 2329 C C . ALA A 1 321 ? -9.832 1.614 3.734 1.00 95.81 321 ALA A C 1
ATOM 2331 O O . ALA A 1 321 ? -10.581 1.422 2.768 1.00 95.81 321 ALA A O 1
ATOM 2332 N N . ALA A 1 322 ? -10.063 2.581 4.625 1.00 95.50 322 ALA A N 1
ATOM 2333 C CA . ALA A 1 322 ? -11.132 3.563 4.487 1.00 95.50 322 ALA A CA 1
ATOM 2334 C C . ALA A 1 322 ? -10.973 4.469 3.251 1.00 95.50 322 ALA A C 1
ATOM 2336 O O . ALA A 1 322 ? -11.965 5.004 2.761 1.00 95.50 322 ALA A O 1
ATOM 2337 N N . LEU A 1 323 ? -9.742 4.645 2.757 1.00 95.75 323 LEU A N 1
ATOM 2338 C CA . LEU A 1 323 ? -9.395 5.506 1.620 1.00 95.75 323 LEU A CA 1
ATOM 2339 C C . LEU A 1 323 ? -9.225 4.736 0.305 1.00 95.75 323 LEU A C 1
ATOM 2341 O O . LEU A 1 323 ? -8.861 5.328 -0.712 1.00 95.75 323 LEU A O 1
ATOM 2345 N N . LEU A 1 324 ? -9.450 3.422 0.316 1.00 94.94 324 LEU A N 1
ATOM 2346 C CA . LEU A 1 324 ? -9.259 2.597 -0.866 1.00 94.94 324 LEU A CA 1
ATOM 2347 C C . LEU A 1 324 ? -10.150 3.067 -2.031 1.00 94.94 324 LEU A C 1
ATOM 2349 O O . LEU A 1 324 ? -11.350 3.300 -1.837 1.00 94.94 324 LEU A O 1
ATOM 2353 N N . PRO A 1 325 ? -9.606 3.164 -3.259 1.00 90.81 325 PRO A N 1
ATOM 2354 C CA . PRO A 1 325 ? -10.388 3.554 -4.424 1.00 90.81 325 PRO A CA 1
ATOM 2355 C C . PRO A 1 325 ? -11.627 2.667 -4.608 1.00 90.81 325 PRO A C 1
ATOM 2357 O O . PRO A 1 325 ? -11.556 1.440 -4.533 1.00 90.81 325 PRO A O 1
ATOM 2360 N N . GLY A 1 326 ? -12.784 3.288 -4.846 1.00 84.56 326 GLY A N 1
ATOM 2361 C CA . GLY A 1 326 ? -14.055 2.578 -5.030 1.00 84.56 326 GLY A CA 1
ATOM 2362 C C . GLY A 1 326 ? -14.758 2.133 -3.738 1.00 84.56 326 GLY A C 1
ATOM 2363 O O . GLY A 1 326 ? -15.863 1.586 -3.812 1.00 84.56 326 GLY A O 1
ATOM 2364 N N . HIS A 1 327 ? -14.188 2.386 -2.554 1.00 88.69 327 HIS A N 1
ATOM 2365 C CA . HIS A 1 327 ? -14.923 2.283 -1.292 1.00 88.69 327 HIS A CA 1
ATOM 2366 C C . HIS A 1 327 ? -15.751 3.553 -1.065 1.00 88.69 327 HIS A C 1
ATOM 2368 O O . HIS A 1 327 ? -15.272 4.549 -0.533 1.00 88.69 327 HIS A O 1
ATOM 2374 N N . SER A 1 328 ? -17.027 3.521 -1.459 1.00 90.81 328 SER A N 1
ATOM 2375 C CA . SER A 1 328 ? -17.984 4.526 -0.986 1.00 90.81 328 SER A CA 1
ATOM 2376 C C . SER A 1 328 ? -18.234 4.348 0.519 1.00 90.81 328 SER A C 1
ATOM 2378 O O . SER A 1 328 ? -18.100 3.226 1.025 1.00 90.81 328 SER A O 1
ATOM 2380 N N . PRO A 1 329 ? -18.667 5.400 1.244 1.00 90.38 329 PRO A N 1
ATOM 2381 C CA . PRO A 1 329 ? -19.068 5.271 2.645 1.00 90.38 329 PRO A CA 1
ATOM 2382 C C . PRO A 1 329 ? -20.074 4.132 2.861 1.00 90.38 329 PRO A C 1
ATOM 2384 O O . PRO A 1 329 ? -19.906 3.338 3.778 1.00 90.38 329 PRO A O 1
ATOM 2387 N N . VAL A 1 330 ? -21.040 3.978 1.947 1.00 92.94 330 VAL A N 1
ATOM 2388 C CA . VAL A 1 330 ? -22.042 2.899 1.974 1.00 92.94 330 VAL A CA 1
ATOM 2389 C C . VAL A 1 330 ? -21.392 1.520 1.864 1.00 92.94 330 VAL A C 1
ATOM 2391 O O . VAL A 1 330 ? -21.680 0.637 2.669 1.00 92.94 330 VAL A O 1
ATOM 2394 N N . ARG A 1 331 ? -20.486 1.321 0.897 1.00 94.69 331 ARG A N 1
ATOM 2395 C CA . ARG A 1 331 ? -19.802 0.034 0.710 1.00 94.69 331 ARG A CA 1
ATOM 2396 C C . ARG A 1 331 ? -18.949 -0.319 1.923 1.00 94.69 331 ARG A C 1
ATOM 2398 O O . ARG A 1 331 ? -18.973 -1.458 2.376 1.00 94.69 331 ARG A O 1
ATOM 2405 N N . ARG A 1 332 ? -18.220 0.657 2.461 1.00 94.88 332 ARG A N 1
ATOM 2406 C CA . ARG A 1 332 ? -17.406 0.496 3.669 1.00 94.88 332 ARG A CA 1
ATOM 2407 C C . ARG A 1 332 ? -18.263 0.097 4.871 1.00 94.88 332 ARG A C 1
ATOM 2409 O O . ARG A 1 332 ? -17.942 -0.880 5.540 1.00 94.88 332 ARG A O 1
ATOM 2416 N N . SER A 1 333 ? -19.378 0.792 5.096 1.00 94.31 333 SER A N 1
ATOM 2417 C CA . SER A 1 333 ? -20.336 0.456 6.153 1.00 94.31 333 SER A CA 1
ATOM 2418 C C . SER A 1 333 ? -20.939 -0.937 5.971 1.00 94.31 333 SER A C 1
ATOM 2420 O O . SER A 1 333 ? -21.079 -1.654 6.954 1.00 94.31 333 SER A O 1
ATOM 2422 N N . ALA A 1 334 ? -21.230 -1.363 4.738 1.00 96.38 334 ALA A N 1
ATOM 2423 C CA . ALA A 1 334 ? -21.716 -2.715 4.466 1.00 96.38 334 ALA A CA 1
ATOM 2424 C C . ALA A 1 334 ? -20.674 -3.794 4.816 1.00 96.38 334 ALA A C 1
ATOM 2426 O O . ALA A 1 334 ? -21.020 -4.802 5.427 1.00 96.38 334 ALA A O 1
ATOM 2427 N N . LEU A 1 335 ? -19.393 -3.572 4.491 1.00 97.38 335 LEU A N 1
ATOM 2428 C CA . LEU A 1 335 ? -18.311 -4.488 4.876 1.00 97.38 335 LEU A CA 1
ATOM 2429 C C . LEU A 1 335 ? -18.134 -4.556 6.402 1.00 97.38 335 LEU A C 1
ATOM 2431 O O . LEU A 1 335 ? -17.963 -5.642 6.950 1.00 97.38 335 LEU A O 1
ATOM 2435 N N . LEU A 1 336 ? -18.200 -3.416 7.097 1.00 96.94 336 LEU A N 1
ATOM 2436 C CA . LEU A 1 336 ? -18.136 -3.373 8.562 1.00 96.94 336 LEU A CA 1
ATOM 2437 C C . LEU A 1 336 ? -19.333 -4.079 9.210 1.00 96.94 336 LEU A C 1
ATOM 2439 O O . LEU A 1 336 ? -19.144 -4.850 10.148 1.00 96.94 336 LEU A O 1
ATOM 2443 N N . ALA A 1 337 ? -20.544 -3.864 8.691 1.00 96.44 337 ALA A N 1
ATOM 2444 C CA . ALA A 1 337 ? -21.750 -4.530 9.171 1.00 96.44 337 ALA A CA 1
ATOM 2445 C C . ALA A 1 337 ? -21.663 -6.053 8.998 1.00 96.44 337 ALA A C 1
ATOM 2447 O O . ALA A 1 337 ? -22.022 -6.794 9.910 1.00 96.44 337 ALA A O 1
ATOM 2448 N N . GLU A 1 338 ? -21.128 -6.525 7.870 1.00 98.12 338 GLU A N 1
ATOM 2449 C CA . GLU A 1 338 ? -20.917 -7.952 7.625 1.00 98.12 338 GLU A CA 1
ATOM 2450 C C . GLU A 1 338 ? -19.903 -8.564 8.605 1.00 98.12 338 GLU A C 1
ATOM 2452 O O . GLU A 1 338 ? -20.152 -9.630 9.169 1.00 98.12 338 GLU A O 1
ATOM 2457 N N . LEU A 1 339 ? -18.793 -7.871 8.884 1.00 98.31 339 LEU A N 1
ATOM 2458 C CA . LEU A 1 339 ? -17.831 -8.306 9.904 1.00 98.31 339 LEU A CA 1
ATOM 2459 C C . LEU A 1 339 ? -18.456 -8.350 11.304 1.00 98.31 339 LEU A C 1
ATOM 2461 O O . LEU A 1 339 ? -18.255 -9.327 12.025 1.00 98.31 339 LEU A O 1
ATOM 2465 N N . GLY A 1 340 ? -19.229 -7.325 11.672 1.00 97.31 340 GLY A N 1
ATOM 2466 C CA . GLY A 1 340 ? -19.946 -7.275 12.946 1.00 97.31 340 GLY A CA 1
ATOM 2467 C C . GLY A 1 340 ? -20.948 -8.423 13.082 1.00 97.31 340 GLY A C 1
ATOM 2468 O O . GLY A 1 340 ? -20.976 -9.095 14.110 1.00 97.31 340 GLY A O 1
ATOM 2469 N N . ARG A 1 341 ? -21.703 -8.717 12.015 1.00 97.69 341 ARG A N 1
ATOM 2470 C CA . ARG A 1 341 ? -22.653 -9.835 11.960 1.00 97.69 341 ARG A CA 1
ATOM 2471 C C . ARG A 1 341 ? -21.962 -11.177 12.200 1.00 97.69 341 ARG A C 1
ATOM 2473 O O . ARG A 1 341 ? -22.417 -11.932 13.052 1.00 97.69 341 ARG A O 1
ATOM 2480 N N . VAL A 1 342 ? -20.863 -11.457 11.493 1.00 98.00 342 VAL A N 1
ATOM 2481 C CA . VAL A 1 342 ? -20.092 -12.705 11.658 1.00 98.00 342 VAL A CA 1
ATOM 2482 C C . VAL A 1 342 ? -19.533 -12.821 13.076 1.00 98.00 342 VAL A C 1
ATOM 2484 O O . VAL A 1 342 ? -19.667 -13.862 13.709 1.00 98.00 342 VAL A O 1
ATOM 2487 N N . LEU A 1 343 ? -18.937 -11.752 13.611 1.00 97.00 343 LEU A N 1
ATOM 2488 C CA . LEU A 1 343 ? -18.337 -11.773 14.949 1.00 97.00 343 LEU A CA 1
ATOM 2489 C C . LEU A 1 343 ? -19.371 -11.879 16.084 1.00 97.00 343 LEU A C 1
ATOM 2491 O O . LEU A 1 343 ? -19.022 -12.347 17.168 1.00 97.00 343 LEU A O 1
ATOM 2495 N N . ALA A 1 344 ? -20.624 -11.495 15.835 1.00 96.38 344 ALA A N 1
ATOM 2496 C CA . ALA A 1 344 ? -21.735 -11.648 16.772 1.00 96.38 344 ALA A CA 1
ATOM 2497 C C . ALA A 1 344 ? -22.346 -13.064 16.785 1.00 96.38 344 ALA A C 1
ATOM 2499 O O . ALA A 1 344 ? -23.103 -13.395 17.700 1.00 96.38 344 ALA A O 1
ATOM 2500 N N . GLU A 1 345 ? -22.037 -13.922 15.805 1.00 97.88 345 GLU A N 1
ATOM 2501 C CA . GLU A 1 345 ? -22.570 -15.287 15.763 1.00 97.88 345 GLU A CA 1
ATOM 2502 C C . GLU A 1 345 ? -22.109 -16.113 16.992 1.00 97.88 345 GLU A C 1
ATOM 2504 O O . GLU A 1 345 ? -20.952 -16.004 17.423 1.00 97.88 345 GLU A O 1
ATOM 2509 N N . PRO A 1 346 ? -22.961 -17.003 17.548 1.00 97.56 346 PRO A N 1
ATOM 2510 C CA . PRO A 1 346 ? -22.658 -17.740 18.782 1.00 97.56 346 PRO A CA 1
ATOM 2511 C C . PRO A 1 346 ? -21.351 -18.541 18.749 1.00 97.56 346 PRO A C 1
ATOM 2513 O O . PRO A 1 346 ? -20.653 -18.656 19.754 1.00 97.56 346 PRO A O 1
ATOM 2516 N N . ALA A 1 347 ? -20.991 -19.089 17.586 1.00 96.94 347 ALA A N 1
ATOM 2517 C CA . ALA A 1 347 ? -19.760 -19.856 17.434 1.00 96.94 347 ALA A CA 1
ATOM 2518 C C . ALA A 1 347 ? -18.504 -18.984 17.624 1.00 96.94 347 ALA A C 1
ATOM 2520 O O . ALA A 1 347 ? -17.509 -19.442 18.187 1.00 96.94 347 ALA A O 1
ATOM 2521 N N . TRP A 1 348 ? -18.552 -17.719 17.203 1.00 96.31 348 TRP A N 1
ATOM 2522 C CA . TRP A 1 348 ? -17.442 -16.774 17.323 1.00 96.31 348 TRP A CA 1
ATOM 2523 C C . TRP A 1 348 ? -17.343 -16.193 18.733 1.00 96.31 348 TRP A C 1
ATOM 2525 O O . TRP A 1 348 ? -16.251 -16.142 19.306 1.00 96.31 348 TRP A O 1
ATOM 2535 N N . THR A 1 349 ? -18.475 -15.845 19.347 1.00 93.75 349 THR A N 1
ATOM 2536 C CA . THR A 1 349 ? -18.507 -15.365 20.738 1.00 93.75 349 THR A CA 1
ATOM 2537 C C . THR A 1 349 ? -18.046 -16.446 21.723 1.00 93.75 349 THR A C 1
ATOM 2539 O O . THR A 1 349 ? -17.281 -16.154 22.648 1.00 93.75 349 THR A O 1
ATOM 2542 N N . ALA A 1 350 ? -18.394 -17.717 21.477 1.00 94.44 350 ALA A N 1
ATOM 2543 C CA . ALA A 1 350 ? -17.911 -18.854 22.261 1.00 94.44 350 ALA A CA 1
ATOM 2544 C C . ALA A 1 350 ? -16.377 -18.993 22.225 1.00 94.44 350 ALA A C 1
ATOM 2546 O O . ALA A 1 350 ? -15.757 -19.256 23.259 1.00 94.44 350 ALA A O 1
ATOM 2547 N N . VAL A 1 351 ? -15.744 -18.761 21.067 1.00 93.69 351 VAL A N 1
ATOM 2548 C CA . VAL A 1 351 ? -14.275 -18.767 20.933 1.00 93.69 351 VAL A CA 1
ATOM 2549 C C . VAL A 1 351 ? -13.645 -17.686 21.814 1.00 93.69 351 VAL A C 1
ATOM 2551 O O . VAL A 1 351 ? -12.717 -17.976 22.570 1.00 93.69 351 VAL A O 1
ATOM 2554 N N . VAL A 1 352 ? -14.170 -16.458 21.781 1.00 88.94 352 VAL A N 1
ATOM 2555 C CA . VAL A 1 352 ? -13.664 -15.345 22.607 1.00 88.94 352 VAL A CA 1
ATOM 2556 C C . VAL A 1 352 ? -13.830 -15.634 24.104 1.00 88.94 352 VAL A C 1
ATOM 2558 O O . VAL A 1 352 ? -12.926 -15.356 24.899 1.00 88.94 352 VAL A O 1
ATOM 2561 N N . ALA A 1 353 ? -14.953 -16.238 24.501 1.00 88.62 353 ALA A N 1
ATOM 2562 C CA . ALA A 1 353 ? -15.212 -16.620 25.887 1.00 88.62 353 ALA A CA 1
ATOM 2563 C C . ALA A 1 353 ? -14.268 -17.730 26.387 1.00 88.62 353 ALA A C 1
ATOM 2565 O O . ALA A 1 353 ? -13.777 -17.661 27.517 1.00 88.62 353 ALA A O 1
ATOM 2566 N N . ALA A 1 354 ? -13.977 -18.731 25.550 1.00 88.44 354 ALA A N 1
ATOM 2567 C CA . ALA A 1 354 ? -13.130 -19.868 25.912 1.00 88.44 354 ALA A CA 1
ATOM 2568 C C . ALA A 1 354 ? -11.658 -19.478 26.135 1.00 88.44 354 ALA A C 1
ATOM 2570 O O . ALA A 1 354 ? -10.984 -20.030 27.005 1.00 88.44 354 ALA A O 1
ATOM 2571 N N . ILE A 1 355 ? -11.146 -18.511 25.372 1.00 80.50 355 ILE A N 1
ATOM 2572 C CA . ILE A 1 355 ? -9.712 -18.178 25.350 1.00 80.50 355 ILE A CA 1
ATOM 2573 C C . ILE A 1 355 ? -9.290 -17.325 26.534 1.00 80.50 355 ILE A C 1
ATOM 2575 O O . ILE A 1 355 ? -8.169 -17.478 27.015 1.00 80.50 355 ILE A O 1
ATOM 2579 N N . GLY A 1 356 ? -10.205 -16.522 27.082 1.00 73.75 356 GLY A N 1
ATOM 2580 C CA . GLY A 1 356 ? -9.953 -15.769 28.312 1.00 73.75 356 GLY A CA 1
ATOM 2581 C C . GLY A 1 356 ? -9.576 -16.640 29.515 1.00 73.75 356 GLY A C 1
ATOM 2582 O O . GLY A 1 356 ? -9.129 -16.105 30.521 1.00 73.75 356 GLY A O 1
ATOM 2583 N N . ARG A 1 357 ? -9.725 -17.968 29.412 1.00 77.88 357 ARG A N 1
ATOM 2584 C CA . ARG A 1 357 ? -9.336 -18.945 30.436 1.00 77.88 357 ARG A CA 1
ATOM 2585 C C . ARG A 1 357 ? -7.923 -19.520 30.246 1.00 77.88 357 ARG A C 1
ATOM 2587 O O . ARG A 1 357 ? -7.473 -20.273 31.102 1.00 77.88 357 ARG A O 1
ATOM 2594 N N . ARG A 1 358 ? -7.224 -19.217 29.141 1.00 78.88 358 ARG A N 1
ATOM 2595 C CA . ARG A 1 358 ? -5.878 -19.750 28.855 1.00 78.88 358 ARG A CA 1
ATOM 2596 C C . ARG A 1 358 ? -4.770 -18.851 29.432 1.00 78.88 358 ARG A C 1
ATOM 2598 O O . ARG A 1 358 ? -4.755 -17.653 29.132 1.00 78.88 358 ARG A O 1
ATOM 2605 N N . PRO A 1 359 ? -3.796 -19.406 30.177 1.00 70.62 359 PRO A N 1
ATOM 2606 C CA . PRO A 1 359 ? -2.593 -18.679 30.587 1.00 70.62 359 PRO A CA 1
ATOM 2607 C C . PRO A 1 359 ? -1.828 -18.135 29.369 1.00 70.62 359 PRO A C 1
ATOM 2609 O O . PRO A 1 359 ? -1.717 -18.815 28.352 1.00 70.62 359 PRO A O 1
ATOM 2612 N N . GLY A 1 360 ? -1.332 -16.896 29.443 1.00 72.75 360 GLY A N 1
ATOM 2613 C CA . GLY A 1 360 ? -0.586 -16.246 28.351 1.00 72.75 360 GLY A CA 1
ATOM 2614 C C . GLY A 1 360 ? -1.439 -15.621 27.234 1.00 72.75 360 GLY A C 1
ATOM 2615 O O . GLY A 1 360 ? -0.923 -14.831 26.450 1.00 72.75 360 GLY A O 1
ATOM 2616 N N . ALA A 1 361 ? -2.752 -15.882 27.184 1.00 82.31 361 ALA A N 1
ATOM 2617 C CA . ALA A 1 361 ? -3.664 -15.277 26.202 1.00 82.31 361 ALA A CA 1
ATOM 2618 C C . ALA A 1 361 ? -4.374 -14.006 26.712 1.00 82.31 361 ALA A C 1
ATOM 2620 O O . ALA A 1 361 ? -5.185 -13.419 25.990 1.00 82.31 361 ALA A O 1
ATOM 2621 N N . ALA A 1 362 ? -4.095 -13.575 27.947 1.00 85.38 362 ALA A N 1
ATOM 2622 C CA . ALA A 1 362 ? -4.827 -12.505 28.625 1.00 85.38 362 ALA A CA 1
ATOM 2623 C C . ALA A 1 362 ? -4.743 -11.158 27.887 1.00 85.38 362 ALA A C 1
ATOM 2625 O O . ALA A 1 362 ? -5.776 -10.533 27.650 1.00 85.38 362 ALA A O 1
ATOM 2626 N N . ALA A 1 363 ? -3.543 -10.751 27.454 1.00 87.94 363 ALA A N 1
ATOM 2627 C CA . ALA A 1 363 ? -3.340 -9.484 26.747 1.00 87.94 363 ALA A CA 1
ATOM 2628 C C . ALA A 1 363 ? -4.122 -9.440 25.424 1.00 87.94 363 ALA A C 1
ATOM 2630 O O . ALA A 1 363 ? -4.923 -8.535 25.196 1.00 87.94 363 ALA A O 1
ATOM 2631 N N . ARG A 1 364 ? -3.967 -10.475 24.588 1.00 90.19 364 ARG A N 1
ATOM 2632 C CA . ARG A 1 364 ? -4.651 -10.576 23.291 1.00 90.19 364 ARG A CA 1
ATOM 2633 C C . ARG A 1 364 ? -6.165 -10.746 23.436 1.00 90.19 364 ARG A C 1
ATOM 2635 O O . ARG A 1 364 ? -6.913 -10.199 22.637 1.00 90.19 364 ARG A O 1
ATOM 2642 N N . THR A 1 365 ? -6.640 -11.444 24.471 1.00 90.81 365 THR A N 1
ATOM 2643 C CA . THR A 1 365 ? -8.084 -11.549 24.763 1.00 90.81 365 THR A CA 1
ATOM 2644 C C . THR A 1 365 ? -8.660 -10.207 25.207 1.00 90.81 365 THR A C 1
ATOM 2646 O O . THR A 1 365 ? -9.739 -9.824 24.759 1.00 90.81 365 THR A O 1
ATOM 2649 N N . GLY A 1 366 ? -7.944 -9.483 26.073 1.00 91.19 366 GLY A N 1
ATOM 2650 C CA . GLY A 1 366 ? -8.311 -8.128 26.479 1.00 91.19 366 GLY A CA 1
ATOM 2651 C C . GLY A 1 366 ? -8.406 -7.191 25.277 1.00 91.19 366 GLY A C 1
ATOM 2652 O O . GLY A 1 366 ? -9.403 -6.486 25.138 1.00 91.19 366 GLY A O 1
ATOM 2653 N N . TRP A 1 367 ? -7.428 -7.268 24.370 1.00 93.06 367 TRP A N 1
ATOM 2654 C CA . TRP A 1 367 ? -7.451 -6.548 23.099 1.00 93.06 367 TRP A CA 1
ATOM 2655 C C . TRP A 1 367 ? -8.678 -6.909 22.250 1.00 93.06 367 TRP A C 1
ATOM 2657 O O . TRP A 1 367 ? -9.420 -6.006 21.884 1.00 93.06 367 TRP A O 1
ATOM 2667 N N . VAL A 1 368 ? -8.970 -8.200 22.018 1.00 94.06 368 VAL A N 1
ATOM 2668 C CA . VAL A 1 368 ? -10.148 -8.642 21.236 1.00 94.06 368 VAL A CA 1
ATOM 2669 C C . VAL A 1 368 ? -11.447 -8.050 21.788 1.00 94.06 368 VAL A C 1
ATOM 2671 O O . VAL A 1 368 ? -12.271 -7.554 21.023 1.00 94.06 368 VAL A O 1
ATOM 2674 N N . ARG A 1 369 ? -11.627 -8.071 23.116 1.00 92.06 369 ARG A N 1
ATOM 2675 C CA . ARG A 1 369 ? -12.830 -7.524 23.763 1.00 92.06 369 ARG A CA 1
ATOM 2676 C C . ARG A 1 369 ? -12.938 -6.013 23.577 1.00 92.06 369 ARG A C 1
ATOM 2678 O O . ARG A 1 369 ? -13.989 -5.531 23.169 1.00 92.06 369 ARG A O 1
ATOM 2685 N N . ARG A 1 370 ? -11.855 -5.269 23.839 1.00 92.06 370 ARG A N 1
ATOM 2686 C CA . ARG A 1 370 ? -11.832 -3.805 23.665 1.00 92.06 370 ARG A CA 1
ATOM 2687 C C . ARG A 1 370 ? -12.055 -3.407 22.206 1.00 92.06 370 ARG A C 1
ATOM 2689 O O . ARG A 1 370 ? -12.855 -2.516 21.941 1.00 92.06 370 ARG A O 1
ATOM 2696 N N . ALA A 1 371 ? -11.376 -4.079 21.279 1.00 92.81 371 ALA A N 1
ATOM 2697 C CA . ALA A 1 371 ? -11.499 -3.869 19.841 1.00 92.81 371 ALA A CA 1
ATOM 2698 C C . ALA A 1 371 ? -12.938 -4.097 19.358 1.00 92.81 371 ALA A C 1
ATOM 2700 O O . ALA A 1 371 ? -13.517 -3.215 18.726 1.00 92.81 371 ALA A O 1
ATOM 2701 N N . GLY A 1 372 ? -13.535 -5.242 19.711 1.00 92.62 372 GLY A N 1
ATOM 2702 C CA . GLY A 1 372 ? -14.911 -5.581 19.343 1.00 92.62 372 GLY A CA 1
ATOM 2703 C C . GLY A 1 372 ? -15.930 -4.578 19.884 1.00 92.62 372 GLY A C 1
ATOM 2704 O O . GLY A 1 372 ? -16.703 -4.022 19.106 1.00 92.62 372 GLY A O 1
ATOM 2705 N N . HIS A 1 373 ? -15.864 -4.270 21.183 1.00 90.12 373 HIS A N 1
ATOM 2706 C CA . HIS A 1 373 ? -16.754 -3.289 21.808 1.00 90.12 373 HIS A CA 1
ATOM 2707 C C . HIS A 1 373 ? -16.640 -1.911 21.135 1.00 90.12 373 HIS A C 1
ATOM 2709 O O . HIS A 1 373 ? -17.646 -1.291 20.799 1.00 90.12 373 HIS A O 1
ATOM 2715 N N . ARG A 1 374 ? -15.416 -1.420 20.884 1.00 88.50 374 ARG A N 1
ATOM 2716 C CA . ARG A 1 374 ? -15.193 -0.110 20.241 1.00 88.50 374 ARG A CA 1
ATOM 2717 C C . ARG A 1 374 ? -15.732 -0.039 18.809 1.00 88.50 374 ARG A C 1
ATOM 2719 O O . ARG A 1 374 ? -16.151 1.035 18.397 1.00 88.50 374 ARG A O 1
ATOM 2726 N N . LEU A 1 375 ? -15.668 -1.136 18.055 1.00 90.69 375 LEU A N 1
ATOM 2727 C CA . LEU A 1 375 ? -16.074 -1.164 16.648 1.00 90.69 375 LEU A CA 1
ATOM 2728 C C . LEU A 1 375 ? -17.579 -1.360 16.456 1.00 90.69 375 LEU A C 1
ATOM 2730 O O . LEU A 1 375 ? -18.140 -0.782 15.529 1.00 90.69 375 LEU A O 1
ATOM 2734 N N . PHE A 1 376 ? -18.215 -2.192 17.285 1.00 91.44 376 PHE A N 1
ATOM 2735 C CA . PHE A 1 376 ? -19.568 -2.682 17.002 1.00 91.44 376 PHE A CA 1
ATOM 2736 C C . PHE A 1 376 ? -20.603 -2.377 18.087 1.00 91.44 376 PHE A C 1
ATOM 2738 O O . PHE A 1 376 ? -21.794 -2.436 17.798 1.00 91.44 376 PHE A O 1
ATOM 2745 N N . GLU A 1 377 ? -20.183 -2.045 19.310 1.00 82.12 377 GLU A N 1
ATOM 2746 C CA . GLU A 1 377 ? -21.103 -1.812 20.437 1.00 82.12 377 GLU A CA 1
ATOM 2747 C C . GLU A 1 377 ? -21.143 -0.338 20.857 1.00 82.12 377 GLU A C 1
ATOM 2749 O O . GLU A 1 377 ? -22.192 0.179 21.239 1.00 82.12 377 GLU A O 1
ATOM 2754 N N . ALA A 1 378 ? -20.013 0.366 20.761 1.00 77.81 378 ALA A N 1
ATOM 2755 C CA . ALA A 1 378 ? -19.934 1.771 21.122 1.00 77.81 378 ALA A CA 1
ATOM 2756 C C . ALA A 1 378 ? -20.587 2.658 20.044 1.00 77.81 378 ALA A C 1
ATOM 2758 O O . ALA A 1 378 ? -20.235 2.546 18.865 1.00 77.81 378 ALA A O 1
ATOM 2759 N N . PRO A 1 379 ? -21.484 3.592 20.416 1.00 70.81 379 PRO A N 1
ATOM 2760 C CA . PRO A 1 379 ? -21.979 4.578 19.470 1.00 70.81 379 PRO A CA 1
ATOM 2761 C C . PRO A 1 379 ? -20.809 5.421 18.959 1.00 70.81 379 PRO A C 1
ATOM 2763 O O . PRO A 1 379 ? -19.951 5.858 19.734 1.00 70.81 379 PRO A O 1
ATOM 2766 N N . ALA A 1 380 ? -20.779 5.662 17.648 1.00 72.94 380 ALA A N 1
ATOM 2767 C CA . ALA A 1 380 ? -19.822 6.598 17.084 1.00 72.94 380 ALA A CA 1
ATOM 2768 C C . ALA A 1 380 ? -20.053 7.977 17.728 1.00 72.94 380 ALA A C 1
ATOM 2770 O O . ALA A 1 380 ? -21.204 8.424 17.791 1.00 72.94 380 ALA A O 1
ATOM 2771 N N . PRO A 1 381 ? -19.001 8.650 18.226 1.00 73.44 381 PRO A N 1
ATOM 2772 C CA . PRO A 1 381 ? -19.159 9.987 18.773 1.00 73.44 381 PRO A CA 1
ATOM 2773 C C . PRO A 1 381 ? -19.735 10.908 17.695 1.00 73.44 381 PRO A C 1
ATOM 2775 O O . PRO A 1 381 ? -19.339 10.845 16.528 1.00 73.44 381 PRO A O 1
ATOM 2778 N N . ALA A 1 382 ? -20.696 11.741 18.089 1.00 70.94 382 ALA A N 1
ATOM 2779 C CA . ALA A 1 382 ? -21.230 12.770 17.214 1.00 70.94 382 ALA A CA 1
ATOM 2780 C C . ALA A 1 382 ? -20.137 13.809 16.941 1.00 70.94 382 ALA A C 1
ATOM 2782 O O . ALA A 1 382 ? -19.428 14.217 17.858 1.00 70.94 382 ALA A O 1
ATOM 2783 N N . GLY A 1 383 ? -20.003 14.230 15.685 1.00 82.12 383 GLY A N 1
ATOM 2784 C CA . GLY A 1 383 ? -19.080 15.294 15.309 1.00 82.12 383 GLY A CA 1
ATOM 2785 C C . GLY A 1 383 ? -18.262 14.990 14.063 1.00 82.12 383 GLY A C 1
ATOM 2786 O O . GLY A 1 383 ? -18.199 13.870 13.556 1.00 82.12 383 GLY A O 1
ATOM 2787 N N . ARG A 1 384 ? -17.632 16.046 13.551 1.00 92.56 384 ARG A N 1
ATOM 2788 C CA . ARG A 1 384 ? -16.799 16.002 12.346 1.00 92.56 384 ARG A CA 1
ATOM 2789 C C . ARG A 1 384 ? -15.408 15.420 12.600 1.00 92.56 384 ARG A C 1
ATOM 2791 O O . ARG A 1 384 ? -14.839 14.807 11.699 1.00 92.56 384 ARG A O 1
ATOM 2798 N N . PHE A 1 385 ? -14.853 15.644 13.788 1.00 96.12 385 PHE A N 1
ATOM 2799 C CA . PHE A 1 385 ? -13.508 15.223 14.176 1.00 96.12 385 PHE A CA 1
ATOM 2800 C C . PHE A 1 385 ? -13.576 14.080 15.187 1.00 96.12 385 PHE A C 1
ATOM 2802 O O . PHE A 1 385 ? -14.309 14.172 16.167 1.00 96.12 385 PHE A O 1
ATOM 2809 N N . ARG A 1 386 ? -12.811 13.012 14.945 1.00 95.75 386 ARG A N 1
ATOM 2810 C CA . ARG A 1 386 ? -12.705 11.846 15.832 1.00 95.75 386 ARG A CA 1
ATOM 2811 C C . ARG A 1 386 ? -11.263 11.348 15.863 1.00 95.75 386 ARG A C 1
ATOM 2813 O O . ARG A 1 386 ? -10.603 11.289 14.835 1.00 95.75 386 ARG A O 1
ATOM 2820 N N . ILE A 1 387 ? -10.800 10.918 17.025 1.00 95.94 387 ILE A N 1
ATOM 2821 C CA . ILE A 1 387 ? -9.516 10.271 17.272 1.00 95.94 387 ILE A CA 1
ATOM 2822 C C . ILE A 1 387 ? -9.790 8.813 17.646 1.00 95.94 387 ILE A C 1
ATOM 2824 O O . ILE A 1 387 ? -10.335 8.487 18.706 1.00 95.94 387 ILE A O 1
ATOM 2828 N N . ALA A 1 388 ? -9.429 7.901 16.751 1.00 94.75 388 ALA A N 1
ATOM 2829 C CA . ALA A 1 388 ? -9.483 6.473 17.020 1.00 94.75 388 ALA A CA 1
ATOM 2830 C C . ALA A 1 388 ? -8.133 6.006 17.579 1.00 94.75 388 ALA A C 1
ATOM 2832 O O . ALA A 1 388 ? -7.155 5.907 16.842 1.00 94.75 388 ALA A O 1
ATOM 2833 N N . VAL A 1 389 ? -8.091 5.708 18.881 1.00 93.88 389 VAL A N 1
ATOM 2834 C CA . VAL A 1 389 ? -6.934 5.061 19.517 1.00 93.88 389 VAL A CA 1
ATOM 2835 C C . VAL A 1 389 ? -6.982 3.566 19.202 1.00 93.88 389 VAL A C 1
ATOM 2837 O O . VAL A 1 389 ? -7.853 2.839 19.699 1.00 93.88 389 VAL A O 1
ATOM 2840 N N . VAL A 1 390 ? -6.074 3.122 18.335 1.00 92.94 390 VAL A N 1
ATOM 2841 C CA . VAL A 1 390 ? -5.996 1.743 17.844 1.00 92.94 390 VAL A CA 1
ATOM 2842 C C . VAL A 1 390 ? -4.746 1.083 18.403 1.00 92.94 390 VAL A C 1
ATOM 2844 O O . VAL A 1 390 ? -3.627 1.490 18.104 1.00 92.94 390 VAL A O 1
ATOM 2847 N N . GLU A 1 391 ? -4.951 0.039 19.199 1.00 92.06 391 GLU A N 1
ATOM 2848 C CA . GLU A 1 391 ? -3.892 -0.870 19.629 1.00 92.06 391 GLU A CA 1
ATOM 2849 C C . GLU A 1 391 ? -3.717 -1.961 18.559 1.00 92.06 391 GLU A C 1
ATOM 2851 O O . GLU A 1 391 ? -4.720 -2.531 18.107 1.00 92.06 391 GLU A O 1
ATOM 2856 N N . PRO A 1 392 ? -2.484 -2.294 18.144 1.00 90.00 392 PRO A N 1
ATOM 2857 C CA . PRO A 1 392 ? -2.257 -3.433 17.264 1.00 90.00 392 PRO A CA 1
ATOM 2858 C C . PRO A 1 392 ? -2.593 -4.744 17.986 1.00 90.00 392 PRO A C 1
ATOM 2860 O O . PRO A 1 392 ? -2.535 -4.827 19.212 1.00 90.00 392 PRO A O 1
ATOM 2863 N N . ASP A 1 393 ? -2.909 -5.791 17.217 1.00 90.94 393 ASP A N 1
ATOM 2864 C CA . ASP A 1 393 ? -2.994 -7.156 17.750 1.00 90.94 393 ASP A CA 1
ATOM 2865 C C . ASP A 1 393 ? -1.692 -7.481 18.513 1.00 90.94 393 ASP A C 1
ATOM 2867 O O . ASP A 1 393 ? -0.639 -7.479 17.876 1.00 90.94 393 ASP A O 1
ATOM 2871 N N . PRO A 1 394 ? -1.732 -7.806 19.822 1.00 90.19 394 PRO A N 1
ATOM 2872 C CA . PRO A 1 394 ? -0.534 -8.081 20.618 1.00 90.19 394 PRO A CA 1
ATOM 2873 C C . PRO A 1 394 ? 0.344 -9.229 20.103 1.00 90.19 394 PRO A C 1
ATOM 2875 O O . PRO A 1 394 ? 1.502 -9.334 20.494 1.00 90.19 394 PRO A O 1
ATOM 2878 N N . ALA A 1 395 ? -0.184 -10.106 19.241 1.00 86.88 395 ALA A N 1
ATOM 2879 C CA . ALA A 1 395 ? 0.624 -11.122 18.562 1.00 86.88 395 ALA A CA 1
ATOM 2880 C C . ALA A 1 395 ? 1.492 -10.553 17.424 1.00 86.88 395 ALA A C 1
ATOM 2882 O O . ALA A 1 395 ? 2.255 -11.295 16.810 1.00 86.88 395 ALA A O 1
ATOM 2883 N N . ARG A 1 396 ? 1.358 -9.266 17.094 1.00 83.69 396 ARG A N 1
ATOM 2884 C CA . ARG A 1 396 ? 2.080 -8.605 16.010 1.00 83.69 396 ARG A CA 1
ATOM 2885 C C . ARG A 1 396 ? 2.901 -7.440 16.555 1.00 83.69 396 ARG A C 1
ATOM 2887 O O . ARG A 1 396 ? 2.449 -6.740 17.458 1.00 83.69 396 ARG A O 1
ATOM 2894 N N . PRO A 1 397 ? 4.085 -7.179 15.980 1.00 79.44 397 PRO A N 1
ATOM 2895 C CA . PRO A 1 397 ? 4.811 -5.961 16.288 1.00 79.44 397 PRO A CA 1
ATOM 2896 C C . PRO A 1 397 ? 4.005 -4.752 15.805 1.00 79.44 397 PRO A C 1
ATOM 2898 O O . PRO A 1 397 ? 3.462 -4.750 14.697 1.00 79.44 397 PRO A O 1
ATOM 2901 N N . GLY A 1 398 ? 3.954 -3.714 16.627 1.00 82.69 398 GLY A N 1
ATOM 2902 C CA . GLY A 1 398 ? 3.299 -2.459 16.297 1.00 82.69 398 GLY A CA 1
ATOM 2903 C C . GLY A 1 398 ? 3.274 -1.529 17.500 1.00 82.69 398 GLY A C 1
ATOM 2904 O O . GLY A 1 398 ? 3.502 -1.957 18.630 1.00 82.69 398 GLY A O 1
ATOM 2905 N N . ARG A 1 399 ? 2.982 -0.257 17.243 1.00 87.69 399 ARG A N 1
ATOM 2906 C CA . ARG A 1 399 ? 2.702 0.740 18.279 1.00 87.69 399 ARG A CA 1
ATOM 2907 C C . ARG A 1 399 ? 1.235 1.138 18.210 1.00 87.69 399 ARG A C 1
ATOM 2909 O O . ARG A 1 399 ? 0.636 1.041 17.141 1.00 87.69 399 ARG A O 1
ATOM 2916 N N . SER A 1 400 ? 0.684 1.594 19.328 1.00 91.31 400 SER A N 1
ATOM 2917 C CA . SER A 1 400 ? -0.632 2.226 19.331 1.00 91.31 400 SER A CA 1
ATOM 2918 C C . SER A 1 400 ? -0.624 3.470 18.441 1.00 91.31 400 SER A C 1
ATOM 2920 O O . SER A 1 400 ? 0.346 4.228 18.425 1.00 91.31 400 SER A O 1
ATOM 2922 N N . GLU A 1 401 ? -1.709 3.680 17.707 1.00 92.50 401 GLU A N 1
ATOM 2923 C CA . GLU A 1 401 ? -1.899 4.828 16.819 1.00 92.50 401 GLU A CA 1
ATOM 2924 C C . GLU A 1 401 ? -3.077 5.676 17.300 1.00 92.50 401 GLU A C 1
ATOM 2926 O O . GLU A 1 401 ? -4.123 5.131 17.656 1.00 92.50 401 GLU A O 1
ATOM 2931 N N . ALA A 1 402 ? -2.958 7.003 17.232 1.00 95.44 402 ALA A N 1
ATOM 2932 C CA . ALA A 1 402 ? -4.080 7.920 17.427 1.00 95.44 402 ALA A CA 1
ATOM 2933 C C . ALA A 1 402 ? -4.604 8.412 16.069 1.00 95.44 402 ALA A C 1
ATOM 2935 O O . ALA A 1 402 ? -4.308 9.517 15.625 1.00 95.44 402 ALA A O 1
ATOM 2936 N N . ARG A 1 403 ? -5.375 7.571 15.371 1.00 95.75 403 ARG A N 1
ATOM 2937 C CA . ARG A 1 403 ? -5.838 7.842 14.001 1.00 95.75 403 ARG A CA 1
ATOM 2938 C C . ARG A 1 403 ? -6.824 9.007 13.973 1.00 95.75 403 ARG A C 1
ATOM 2940 O O . ARG A 1 403 ? -7.916 8.923 14.533 1.00 95.75 403 ARG A O 1
ATOM 2947 N N . LEU A 1 404 ? -6.436 10.079 13.289 1.00 97.06 404 LEU A N 1
ATOM 2948 C CA . LEU A 1 404 ? -7.205 11.317 13.173 1.00 97.06 404 LEU A CA 1
ATOM 2949 C C . LEU A 1 404 ? -8.201 11.201 12.020 1.00 97.06 404 LEU A C 1
ATOM 2951 O O . LEU A 1 404 ? -7.797 11.099 10.862 1.00 97.06 404 LEU A O 1
ATOM 2955 N N . LEU A 1 405 ? -9.492 11.224 12.332 1.00 97.00 405 LEU A N 1
ATOM 2956 C CA . LEU A 1 405 ? -10.588 11.116 11.379 1.00 97.00 405 LEU A CA 1
ATOM 2957 C C . LEU A 1 405 ? -11.285 12.468 11.212 1.00 97.00 405 LEU A C 1
ATOM 2959 O O . LEU A 1 405 ? -11.643 13.118 12.195 1.00 97.00 405 LEU A O 1
ATOM 2963 N N . VAL A 1 406 ? -11.522 12.860 9.962 1.00 96.06 406 VAL A N 1
ATOM 2964 C CA . VAL A 1 406 ? -12.321 14.033 9.591 1.00 96.06 406 VAL A CA 1
ATOM 2965 C C . VAL A 1 406 ? -13.414 13.577 8.642 1.00 96.06 406 VAL A C 1
ATOM 2967 O O . VAL A 1 406 ? -13.126 12.925 7.639 1.00 96.06 406 VAL A O 1
ATOM 2970 N N . ASP A 1 407 ? -14.668 13.873 8.981 1.00 93.31 407 ASP A N 1
ATOM 2971 C CA . ASP A 1 407 ? -15.844 13.406 8.235 1.00 93.31 407 ASP A CA 1
ATOM 2972 C C . ASP A 1 407 ? -15.854 11.861 8.096 1.00 93.31 407 ASP A C 1
ATOM 2974 O O . ASP A 1 407 ? -16.248 11.290 7.080 1.00 93.31 407 ASP A O 1
ATOM 2978 N N . GLY A 1 408 ? -15.352 11.167 9.128 1.00 92.31 408 GLY A N 1
ATOM 2979 C CA . GLY A 1 408 ? -15.244 9.706 9.171 1.00 92.31 408 GLY A CA 1
ATOM 2980 C C . GLY A 1 408 ? -14.158 9.098 8.273 1.00 92.31 408 GLY A C 1
ATOM 2981 O O . GLY A 1 408 ? -14.177 7.883 8.066 1.00 92.31 408 GLY A O 1
ATOM 2982 N N . LEU A 1 409 ? -13.236 9.900 7.729 1.00 94.19 409 LEU A N 1
ATOM 2983 C CA . LEU A 1 409 ? -12.110 9.451 6.900 1.00 94.19 409 LEU A CA 1
ATOM 2984 C C . LEU A 1 409 ? -10.765 9.788 7.556 1.00 94.19 409 LEU A C 1
ATOM 2986 O O . LEU A 1 409 ? -10.628 10.868 8.130 1.00 94.19 409 LEU A O 1
ATOM 2990 N N . PRO A 1 410 ? -9.747 8.919 7.446 1.00 95.69 410 PRO A N 1
ATOM 2991 C CA . PRO A 1 410 ? -8.454 9.163 8.069 1.00 95.69 410 PRO A CA 1
ATOM 2992 C C . PRO A 1 410 ? -7.668 10.258 7.343 1.00 95.69 410 PRO A C 1
ATOM 2994 O O . PRO A 1 410 ? -7.427 10.203 6.136 1.00 95.69 410 PRO A O 1
ATOM 2997 N N . LEU A 1 411 ? -7.255 11.267 8.105 1.00 96.38 411 LEU A N 1
ATOM 2998 C CA . LEU A 1 411 ? -6.604 12.469 7.597 1.00 96.38 411 LEU A CA 1
ATOM 2999 C C . LEU A 1 411 ? -5.147 12.216 7.202 1.00 96.38 411 LEU A C 1
ATOM 3001 O O . LEU A 1 411 ? -4.723 12.620 6.122 1.00 96.38 411 LEU A O 1
ATOM 3005 N N . VAL A 1 412 ? -4.382 11.550 8.070 1.00 95.94 412 VAL A N 1
ATOM 3006 C CA . VAL A 1 412 ? -2.941 11.332 7.871 1.00 95.94 412 VAL A CA 1
ATOM 3007 C C . VAL A 1 412 ? -2.648 10.542 6.596 1.00 95.94 412 VAL A C 1
ATOM 3009 O O . VAL A 1 412 ? -1.995 11.109 5.728 1.00 95.94 412 VAL A O 1
ATOM 3012 N N . PRO A 1 413 ? -3.161 9.314 6.384 1.00 94.31 413 PRO A N 1
ATOM 3013 C CA . PRO A 1 413 ? -2.864 8.566 5.160 1.00 94.31 413 PRO A CA 1
ATOM 3014 C C . PRO A 1 413 ? -3.381 9.249 3.881 1.00 94.31 413 PRO A C 1
ATOM 3016 O O . PRO A 1 413 ? -2.890 8.953 2.797 1.00 94.31 413 PRO A O 1
ATOM 3019 N N . ARG A 1 414 ? -4.331 10.192 3.986 1.00 93.88 414 ARG A N 1
ATOM 3020 C CA . ARG A 1 414 ? -4.798 11.012 2.857 1.00 93.88 414 ARG A CA 1
ATOM 3021 C C . ARG A 1 414 ? -3.812 12.121 2.478 1.00 93.88 414 ARG A C 1
ATOM 3023 O O . ARG A 1 414 ? -3.704 12.444 1.300 1.00 93.88 414 ARG A O 1
ATOM 3030 N N . LEU A 1 415 ? -3.159 12.743 3.459 1.00 95.56 415 LEU A N 1
ATOM 3031 C CA . LEU A 1 415 ? -2.263 13.888 3.242 1.00 95.56 415 LEU A CA 1
ATOM 3032 C C . LEU A 1 415 ? -0.780 13.508 3.256 1.00 95.56 415 LEU A C 1
ATOM 3034 O O . LEU A 1 415 ? 0.047 14.256 2.744 1.00 95.56 415 LEU A O 1
ATOM 3038 N N . PHE A 1 416 ? -0.435 12.376 3.859 1.00 94.50 416 PHE A N 1
ATOM 3039 C CA . PHE A 1 416 ? 0.934 11.944 4.088 1.00 94.50 416 PHE A CA 1
ATOM 3040 C C . PHE A 1 416 ? 1.031 10.414 4.083 1.00 94.50 416 PHE A C 1
ATOM 3042 O O . PHE A 1 416 ? 0.970 9.769 5.132 1.00 94.50 416 PHE A O 1
ATOM 3049 N N . PRO A 1 417 ? 1.190 9.805 2.901 1.00 90.81 417 PRO A N 1
ATOM 3050 C CA . PRO A 1 417 ? 1.201 8.361 2.750 1.00 90.81 417 PRO A CA 1
ATOM 3051 C C . PRO A 1 417 ? 2.617 7.797 2.942 1.00 90.81 417 PRO A C 1
ATOM 3053 O O . PRO A 1 417 ? 3.020 6.953 2.168 1.00 90.81 417 PRO A O 1
ATOM 3056 N N . HIS A 1 418 ? 3.419 8.310 3.882 1.00 89.75 418 HIS A N 1
ATOM 3057 C CA . HIS A 1 418 ? 4.818 7.871 4.075 1.00 89.75 418 HIS A CA 1
ATOM 3058 C C . HIS A 1 418 ? 5.117 7.369 5.489 1.00 89.75 418 HIS A C 1
ATOM 3060 O O . HIS A 1 418 ? 6.248 6.991 5.804 1.00 89.75 418 HIS A O 1
ATOM 3066 N N . GLY A 1 419 ? 4.113 7.379 6.360 1.00 90.69 419 GLY A N 1
ATOM 3067 C CA . GLY A 1 419 ? 4.232 6.873 7.713 1.00 90.69 419 GLY A CA 1
ATOM 3068 C C . GLY A 1 419 ? 2.915 6.961 8.475 1.00 90.69 419 GLY A C 1
ATOM 3069 O O . GLY A 1 419 ? 1.957 7.584 8.002 1.00 90.69 419 GLY A O 1
ATOM 3070 N N . PRO A 1 420 ? 2.850 6.324 9.649 1.00 91.81 420 PRO A N 1
ATOM 3071 C CA . PRO A 1 420 ? 1.653 6.334 10.463 1.00 91.81 420 PRO A CA 1
ATOM 3072 C C . PRO A 1 420 ? 1.493 7.641 11.223 1.00 91.81 420 PRO A C 1
ATOM 3074 O O . PRO A 1 420 ? 2.453 8.367 11.495 1.00 91.81 420 PRO A O 1
ATOM 3077 N N . THR A 1 421 ? 0.260 7.871 11.660 1.00 94.31 421 THR A N 1
ATOM 3078 C CA . THR A 1 421 ? -0.032 8.861 12.696 1.00 94.31 421 THR A CA 1
ATOM 3079 C C . THR A 1 421 ? 0.813 8.582 13.944 1.00 94.31 421 THR A C 1
ATOM 3081 O O . THR A 1 421 ? 1.129 7.425 14.253 1.00 94.31 421 THR A O 1
ATOM 3084 N N . LEU A 1 422 ? 1.204 9.638 14.652 1.00 94.38 422 LEU A N 1
ATOM 3085 C CA . LEU A 1 422 ? 1.874 9.512 15.943 1.00 94.38 422 LEU A CA 1
ATOM 3086 C C . LEU A 1 422 ? 0.968 8.832 16.989 1.00 94.38 422 LEU A C 1
ATOM 3088 O O . LEU A 1 422 ? -0.249 8.689 16.805 1.00 94.38 422 LEU A O 1
ATOM 3092 N N . GLY A 1 423 ? 1.588 8.343 18.062 1.00 93.50 423 GLY A N 1
ATOM 3093 C CA . GLY A 1 423 ? 0.883 7.655 19.140 1.00 93.50 423 GLY A CA 1
ATOM 3094 C C . GLY A 1 423 ? 0.007 8.598 19.979 1.00 93.50 423 GLY A C 1
ATOM 3095 O O . GLY A 1 423 ? 0.176 9.818 19.917 1.00 93.50 423 GLY A O 1
ATOM 3096 N N . PRO A 1 424 ? -0.923 8.051 20.785 1.00 93.75 424 PRO A N 1
ATOM 3097 C CA . PRO A 1 424 ? -1.772 8.838 21.683 1.00 93.75 424 PRO A CA 1
ATOM 3098 C C . PRO A 1 424 ? -0.964 9.731 22.635 1.00 93.75 424 PRO A C 1
ATOM 3100 O O . PRO A 1 424 ? -1.166 10.940 22.594 1.00 93.75 424 PRO A O 1
ATOM 3103 N N . ALA A 1 425 ? 0.014 9.192 23.369 1.00 91.62 425 ALA A N 1
ATOM 3104 C CA . ALA A 1 425 ? 0.879 9.978 24.257 1.00 91.62 425 ALA A CA 1
ATOM 3105 C C . ALA A 1 425 ? 1.575 11.172 23.561 1.00 91.62 425 ALA A C 1
ATOM 3107 O O . ALA A 1 425 ? 1.673 12.271 24.110 1.00 91.62 425 ALA A O 1
ATOM 3108 N N . GLU A 1 426 ? 2.028 10.984 22.316 1.00 93.44 426 GLU A N 1
ATOM 3109 C CA . GLU A 1 426 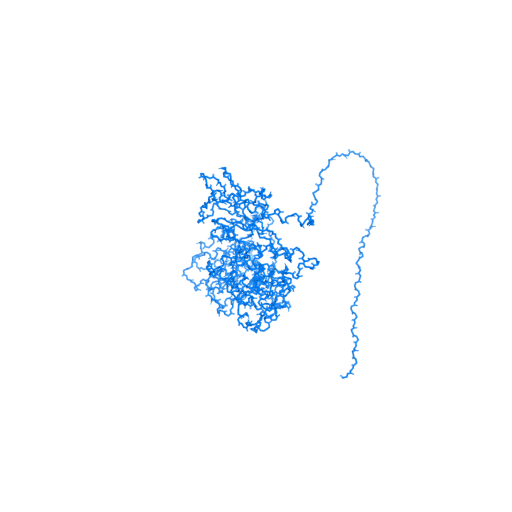? 2.696 12.037 21.539 1.00 93.44 426 GLU A CA 1
ATOM 3110 C C . GLU A 1 426 ? 1.715 13.125 21.079 1.00 93.44 426 GLU A C 1
ATOM 3112 O O . GLU A 1 426 ? 2.080 14.295 21.023 1.00 93.44 426 GLU A O 1
ATOM 3117 N N . LEU A 1 427 ? 0.473 12.767 20.737 1.00 94.94 427 LEU A N 1
ATOM 3118 C CA . LEU A 1 427 ? -0.509 13.715 20.200 1.00 94.94 427 LEU A CA 1
ATOM 3119 C C . LEU A 1 427 ? -1.399 14.366 21.261 1.00 94.94 427 LEU A C 1
ATOM 3121 O O . LEU A 1 427 ? -1.865 15.486 21.045 1.00 94.94 427 LEU A O 1
ATOM 3125 N N . LEU A 1 428 ? -1.675 13.683 22.369 1.00 93.88 428 LEU A N 1
ATOM 3126 C CA . LEU A 1 428 ? -2.668 14.104 23.358 1.00 93.88 428 LEU A CA 1
ATOM 3127 C C . LEU A 1 428 ? -2.038 14.795 24.572 1.00 93.88 428 LEU A C 1
ATOM 3129 O O . LEU A 1 428 ? -2.627 15.761 25.070 1.00 93.88 428 LEU A O 1
ATOM 3133 N N . ASP A 1 429 ? -0.841 14.367 24.984 1.00 87.19 429 ASP A N 1
ATOM 3134 C CA . ASP A 1 429 ? -0.245 14.796 26.251 1.00 87.19 429 ASP A CA 1
ATOM 3135 C C . ASP A 1 429 ? 0.877 15.816 26.058 1.00 87.19 429 ASP A C 1
ATOM 3137 O O . ASP A 1 429 ? 0.712 16.995 26.380 1.00 87.19 429 ASP A O 1
ATOM 3141 N N . GLY A 1 430 ? 2.028 15.365 25.547 1.00 80.50 430 GLY A N 1
ATOM 3142 C CA . GLY A 1 430 ? 3.287 16.112 25.646 1.00 80.50 430 GLY A CA 1
ATOM 3143 C C . GLY A 1 430 ? 3.854 16.655 24.337 1.00 80.50 430 GLY A C 1
ATOM 3144 O O . GLY A 1 430 ? 4.764 17.480 24.381 1.00 80.50 430 GLY A O 1
ATOM 3145 N N . GLY A 1 431 ? 3.339 16.221 23.185 1.00 84.12 431 GLY A N 1
ATOM 3146 C CA . GLY A 1 431 ? 4.061 16.370 21.920 1.00 84.12 431 GLY A CA 1
ATOM 3147 C C . GLY A 1 431 ? 5.132 15.278 21.753 1.00 84.12 431 GLY A C 1
ATOM 3148 O O . GLY A 1 431 ? 5.506 14.605 22.720 1.00 84.12 431 GLY A O 1
ATOM 3149 N N . PRO A 1 432 ? 5.644 15.055 20.533 1.00 83.75 432 PRO A N 1
ATOM 3150 C CA . PRO A 1 432 ? 6.725 14.107 20.322 1.00 83.75 432 PRO A CA 1
ATOM 3151 C C . PRO A 1 432 ? 8.087 14.693 20.742 1.00 83.75 432 PRO A C 1
ATOM 3153 O O . PRO A 1 432 ? 8.318 15.900 20.635 1.00 83.75 432 PRO A O 1
ATOM 3156 N N . PRO A 1 433 ? 9.048 13.844 21.144 1.00 79.44 433 PRO A N 1
ATOM 3157 C CA . PRO A 1 433 ? 10.344 14.286 21.670 1.00 79.44 433 PRO A CA 1
ATOM 3158 C C . PRO A 1 433 ? 11.201 15.058 20.659 1.00 79.44 433 PRO A C 1
ATOM 3160 O O . PRO A 1 433 ? 12.069 15.832 21.050 1.00 79.44 433 PRO A O 1
ATOM 3163 N N . SER A 1 434 ? 10.976 14.862 19.361 1.00 79.56 434 SER A N 1
ATOM 3164 C CA . SER A 1 434 ? 11.697 15.552 18.287 1.00 79.56 434 SER A CA 1
ATOM 3165 C C . SER A 1 434 ? 11.050 16.872 17.848 1.00 79.56 434 SER A C 1
ATOM 3167 O O . SER A 1 434 ? 11.454 17.421 16.828 1.00 79.56 434 SER A O 1
ATOM 3169 N N . GLY A 1 435 ? 10.091 17.398 18.618 1.00 83.12 435 GLY A N 1
ATOM 3170 C CA . GLY A 1 435 ? 9.523 18.735 18.432 1.00 83.12 435 GLY A CA 1
ATOM 3171 C C . GLY A 1 435 ? 8.068 18.749 17.954 1.00 83.12 435 GLY A C 1
ATOM 3172 O O . GLY A 1 435 ? 7.580 17.810 17.328 1.00 83.12 435 GLY A O 1
ATOM 3173 N N . GLY A 1 436 ? 7.378 19.855 18.238 1.00 84.56 436 GLY A N 1
ATOM 3174 C CA . GLY A 1 436 ? 5.943 20.041 18.000 1.00 84.56 436 GLY A CA 1
ATOM 3175 C C . GLY A 1 436 ? 5.112 19.944 19.281 1.00 84.56 436 GLY A C 1
ATOM 3176 O O . GLY A 1 436 ? 5.421 19.166 20.178 1.00 84.56 436 GLY A O 1
ATOM 3177 N N . GLY A 1 437 ? 4.067 20.768 19.376 1.00 89.06 437 GLY A N 1
ATOM 3178 C CA . GLY A 1 437 ? 3.157 20.777 20.526 1.00 89.06 437 GLY A CA 1
ATOM 3179 C C . GLY A 1 437 ? 2.097 19.668 20.463 1.00 89.06 437 GLY A C 1
ATOM 3180 O O . GLY A 1 437 ? 1.923 19.048 19.410 1.00 89.06 437 GLY A O 1
ATOM 3181 N N . PRO A 1 438 ? 1.351 19.430 21.557 1.00 94.00 438 PRO A N 1
ATOM 3182 C CA . PRO A 1 438 ? 0.207 18.521 21.556 1.00 94.00 438 PRO A CA 1
ATOM 3183 C C . PRO A 1 438 ? -0.947 19.074 20.701 1.00 94.00 438 PRO A C 1
ATOM 3185 O O . PRO A 1 438 ? -1.018 20.265 20.393 1.00 94.00 438 PRO A O 1
ATOM 3188 N N . LEU A 1 439 ? -1.935 18.234 20.383 1.00 96.38 439 LEU A N 1
ATOM 3189 C CA . LEU A 1 439 ? -3.139 18.633 19.637 1.00 96.38 439 LEU A CA 1
ATOM 3190 C C . LEU A 1 439 ? -4.024 19.651 20.372 1.00 96.38 439 LEU A C 1
ATOM 3192 O O . LEU A 1 439 ? -4.947 20.212 19.771 1.00 96.38 439 LEU A O 1
ATOM 3196 N N . ARG A 1 440 ? -3.787 19.895 21.664 1.00 96.00 440 ARG A N 1
ATOM 3197 C CA . ARG A 1 440 ? -4.589 20.797 22.496 1.00 96.00 440 ARG A CA 1
ATOM 3198 C C . ARG A 1 440 ? -4.514 22.235 21.989 1.00 96.00 440 ARG A C 1
ATOM 3200 O O . ARG A 1 440 ? -3.507 22.903 22.173 1.00 96.00 440 ARG A O 1
ATOM 3207 N N . ALA A 1 441 ? -5.599 22.738 21.409 1.00 96.00 441 ALA A N 1
ATOM 3208 C CA . ALA A 1 441 ? -5.626 24.058 20.786 1.00 96.00 441 ALA A CA 1
ATOM 3209 C C . ALA A 1 441 ? -5.643 25.209 21.810 1.00 96.00 441 ALA A C 1
ATOM 3211 O O . ALA A 1 441 ? -6.605 25.352 22.576 1.00 96.00 441 ALA A O 1
ATOM 3212 N N . SER A 1 442 ? -4.633 26.081 21.752 1.00 96.00 442 SER A N 1
ATOM 3213 C CA . SER A 1 442 ? -4.566 27.350 22.490 1.00 96.00 442 SER A CA 1
ATOM 3214 C C . SER A 1 442 ? -4.915 28.546 21.582 1.00 96.00 442 SER A C 1
ATOM 3216 O O . SER A 1 442 ? -5.175 28.374 20.390 1.00 96.00 442 SER A O 1
ATOM 3218 N N . ARG A 1 443 ? -4.978 29.769 22.133 1.00 96.00 443 ARG A N 1
ATOM 3219 C CA . ARG A 1 443 ? -5.170 30.993 21.323 1.00 96.00 443 ARG A CA 1
ATOM 3220 C C . ARG A 1 443 ? -3.955 31.298 20.442 1.00 96.00 443 ARG A C 1
ATOM 3222 O O . ARG A 1 443 ? -4.118 31.880 19.371 1.00 96.00 443 ARG A O 1
ATOM 3229 N N . GLU A 1 444 ? -2.766 30.918 20.894 1.00 96.56 444 GLU A N 1
ATOM 3230 C CA . GLU A 1 444 ? -1.532 31.086 20.137 1.00 96.56 444 GLU A CA 1
ATOM 3231 C C . GLU A 1 444 ? -1.426 29.980 19.077 1.00 96.56 444 GLU A C 1
ATOM 3233 O O . GLU A 1 444 ? -1.678 28.811 19.381 1.00 96.56 444 GLU A O 1
ATOM 3238 N N . PRO A 1 445 ? -1.097 30.308 17.815 1.00 96.62 445 PRO A N 1
ATOM 3239 C CA . PRO A 1 445 ? -0.868 29.290 16.802 1.00 96.62 445 PRO A CA 1
ATOM 3240 C C . PRO A 1 445 ? 0.330 28.420 17.172 1.00 96.62 445 PRO A C 1
ATOM 3242 O O . PRO A 1 445 ? 1.426 28.933 17.375 1.00 96.62 445 PRO A O 1
ATOM 3245 N N . GLN A 1 446 ? 0.131 27.106 17.194 1.00 95.56 446 GLN A N 1
ATOM 3246 C CA . GLN A 1 446 ? 1.199 26.148 17.471 1.00 95.56 446 GLN A CA 1
ATOM 3247 C C . GLN A 1 446 ? 1.360 25.163 16.317 1.00 95.56 446 GLN A C 1
ATOM 3249 O O . GLN A 1 446 ? 0.378 24.728 15.710 1.00 95.56 446 GLN A O 1
ATOM 3254 N N . ALA A 1 447 ? 2.605 24.794 16.031 1.00 96.00 447 ALA A N 1
ATOM 3255 C CA . ALA A 1 447 ? 2.916 23.715 15.110 1.00 96.00 447 ALA A CA 1
ATOM 3256 C C . ALA A 1 447 ? 2.741 22.367 15.821 1.00 96.00 447 ALA A C 1
ATOM 3258 O O . ALA A 1 447 ? 3.361 22.117 16.854 1.00 96.00 447 ALA A O 1
ATOM 3259 N N . VAL A 1 448 ? 1.911 21.500 15.253 1.00 96.94 448 VAL A N 1
ATOM 3260 C CA . VAL A 1 448 ? 1.687 20.134 15.725 1.00 96.94 448 VAL A CA 1
ATOM 3261 C C . VAL A 1 448 ? 2.154 19.174 14.647 1.00 96.94 448 VAL A C 1
ATOM 3263 O O . VAL A 1 448 ? 1.760 19.288 13.483 1.00 96.94 448 VAL A O 1
ATOM 3266 N N . ARG A 1 449 ? 2.980 18.208 15.038 1.00 96.75 449 ARG A N 1
ATOM 3267 C CA . ARG A 1 449 ? 3.401 17.120 14.163 1.00 96.75 449 ARG A CA 1
ATOM 3268 C C . ARG A 1 449 ? 2.395 15.982 14.281 1.00 96.75 449 ARG A C 1
ATOM 3270 O O . ARG A 1 449 ? 2.178 15.468 15.367 1.00 96.75 449 ARG A O 1
ATOM 3277 N N . LEU A 1 450 ? 1.757 15.613 13.176 1.00 96.81 450 LEU A N 1
ATOM 3278 C CA . LEU A 1 450 ? 0.721 14.577 13.126 1.00 96.81 450 LEU A CA 1
ATOM 3279 C C . LEU A 1 450 ? 1.290 13.196 12.800 1.00 96.81 450 LEU A C 1
ATOM 3281 O O . LEU A 1 450 ? 0.769 12.185 13.266 1.00 96.81 450 LEU A O 1
ATOM 3285 N N . ALA A 1 451 ? 2.330 13.145 11.971 1.00 95.69 451 ALA A N 1
ATOM 3286 C CA . ALA A 1 451 ? 2.936 11.910 11.490 1.00 95.69 451 ALA A CA 1
ATOM 3287 C C . ALA A 1 451 ? 4.400 12.141 11.123 1.00 95.69 451 ALA A C 1
ATOM 3289 O O . ALA A 1 451 ? 4.774 13.249 10.749 1.00 95.69 451 ALA A O 1
ATOM 3290 N N . GLU A 1 452 ? 5.201 11.084 11.162 1.00 94.19 452 GLU A N 1
ATOM 3291 C CA . GLU A 1 452 ? 6.579 11.079 10.672 1.00 94.19 452 GLU A CA 1
ATOM 3292 C C . GLU A 1 452 ? 6.750 9.915 9.701 1.00 94.19 452 GLU A C 1
ATOM 3294 O O . GLU A 1 452 ? 6.168 8.845 9.907 1.00 94.19 452 GLU A O 1
ATOM 3299 N N . ALA A 1 453 ? 7.520 10.121 8.631 1.00 92.62 453 ALA A N 1
ATOM 3300 C CA . ALA A 1 453 ? 7.802 9.037 7.707 1.00 92.62 453 ALA A CA 1
ATOM 3301 C C . ALA A 1 453 ? 8.543 7.888 8.402 1.00 92.62 453 ALA A C 1
ATOM 3303 O O . ALA A 1 453 ? 9.392 8.108 9.264 1.00 92.62 453 ALA A O 1
ATOM 3304 N N . SER A 1 454 ? 8.305 6.649 7.974 1.00 87.81 454 SER A N 1
ATOM 3305 C CA . SER A 1 454 ? 9.023 5.479 8.510 1.00 87.81 454 SER A CA 1
ATOM 3306 C C . SER A 1 454 ? 10.534 5.520 8.241 1.00 87.81 454 SER A C 1
ATOM 3308 O O . SER A 1 454 ? 11.329 4.996 9.019 1.00 87.81 454 SER A O 1
ATOM 3310 N N . CYS A 1 455 ? 10.932 6.193 7.159 1.00 87.62 455 CYS A N 1
ATOM 3311 C CA . CYS A 1 455 ? 12.315 6.498 6.788 1.00 87.62 455 CYS A CA 1
ATOM 3312 C C . CYS A 1 455 ? 12.941 7.638 7.633 1.00 87.62 455 CYS A C 1
ATOM 3314 O O . CYS A 1 455 ? 14.121 7.948 7.453 1.00 87.62 455 CYS A O 1
ATOM 3316 N N . GLY A 1 456 ? 12.159 8.267 8.519 1.00 89.94 456 GLY A N 1
ATOM 3317 C CA . GLY A 1 456 ? 12.511 9.450 9.301 1.00 89.94 456 GLY A CA 1
ATOM 3318 C C . GLY A 1 456 ? 12.238 10.774 8.581 1.00 89.94 456 GLY A C 1
ATOM 3319 O O . GLY A 1 456 ? 12.230 10.853 7.346 1.00 89.94 456 GLY A O 1
ATOM 3320 N N . GLU A 1 457 ? 12.073 11.843 9.365 1.00 88.25 457 GLU A N 1
ATOM 3321 C CA . GLU A 1 457 ? 11.761 13.190 8.856 1.00 88.25 457 GLU A CA 1
ATOM 3322 C C . GLU A 1 457 ? 12.809 13.731 7.869 1.00 88.25 457 GLU A C 1
ATOM 3324 O O . GLU A 1 457 ? 12.468 14.375 6.876 1.00 88.25 457 GLU A O 1
ATOM 3329 N N . ALA A 1 458 ? 14.086 13.398 8.070 1.00 83.44 458 ALA A N 1
ATOM 3330 C CA . ALA A 1 458 ? 15.169 13.816 7.180 1.00 83.44 458 ALA A CA 1
ATOM 3331 C C . ALA A 1 458 ? 15.083 13.217 5.763 1.00 83.44 458 ALA A C 1
ATOM 3333 O O . ALA A 1 458 ? 15.678 13.768 4.837 1.00 83.44 458 ALA A O 1
ATOM 3334 N N . CYS A 1 459 ? 14.389 12.087 5.579 1.00 85.50 459 CYS A N 1
ATOM 3335 C CA . CYS A 1 459 ? 14.325 11.404 4.288 1.00 85.50 459 CYS A CA 1
ATOM 3336 C C . CYS A 1 459 ? 13.026 11.696 3.532 1.00 85.50 459 CYS A C 1
ATOM 3338 O O . CYS A 1 459 ? 13.096 12.141 2.387 1.00 85.50 459 CYS A O 1
ATOM 3340 N N . CYS A 1 460 ? 11.865 11.449 4.145 1.00 86.00 460 CYS A N 1
ATOM 3341 C CA . CYS A 1 460 ? 10.560 11.607 3.487 1.00 86.00 460 CYS A CA 1
ATOM 3342 C C . CYS A 1 460 ? 9.648 12.614 4.212 1.00 86.00 460 CYS A C 1
ATOM 3344 O O . CYS A 1 460 ? 8.472 12.734 3.873 1.00 86.00 460 CYS A O 1
ATOM 3346 N N . GLY A 1 461 ? 10.189 13.355 5.184 1.00 92.31 461 GLY A N 1
ATOM 3347 C CA . GLY A 1 461 ? 9.473 14.402 5.903 1.00 92.31 461 GLY A CA 1
ATOM 3348 C C . GLY A 1 461 ? 8.573 13.898 7.027 1.00 92.31 461 GLY A C 1
ATOM 3349 O O . GLY A 1 461 ? 8.627 12.746 7.465 1.00 92.31 461 GLY A O 1
ATOM 3350 N N . ALA A 1 462 ? 7.738 14.811 7.498 1.00 95.19 462 ALA A N 1
ATOM 3351 C CA . ALA A 1 462 ? 6.731 14.605 8.523 1.00 95.19 462 ALA A CA 1
ATOM 3352 C C . ALA A 1 462 ? 5.500 15.451 8.182 1.00 95.19 462 ALA A C 1
ATOM 3354 O O . ALA A 1 462 ? 5.617 16.509 7.569 1.00 95.19 462 ALA A O 1
ATOM 3355 N N . LEU A 1 463 ? 4.303 15.019 8.570 1.00 96.88 463 LEU A N 1
ATOM 3356 C CA . LEU A 1 463 ? 3.112 15.846 8.394 1.00 96.88 463 LEU A CA 1
ATOM 3357 C C . LEU A 1 463 ? 2.962 16.781 9.586 1.00 96.88 463 LEU A C 1
ATOM 3359 O O . LEU A 1 463 ? 2.699 16.335 10.699 1.00 96.88 463 LEU A O 1
ATOM 3363 N N . TRP A 1 464 ? 3.058 18.074 9.326 1.00 97.31 464 TRP A N 1
ATOM 3364 C CA . TRP A 1 464 ? 2.842 19.134 10.300 1.00 97.31 464 TRP A CA 1
ATOM 3365 C C . TRP A 1 464 ? 1.567 19.906 9.980 1.00 97.31 464 TRP A C 1
ATOM 3367 O O . TRP A 1 464 ? 1.167 20.001 8.819 1.00 97.31 464 TRP A O 1
ATOM 3377 N N . VAL A 1 465 ? 0.955 20.495 11.002 1.00 98.00 465 VAL A N 1
ATOM 3378 C CA . VAL A 1 465 ? -0.197 21.392 10.884 1.00 98.00 465 VAL A CA 1
ATOM 3379 C C . VAL A 1 465 ? -0.100 22.500 11.928 1.00 98.00 465 VAL A C 1
ATOM 3381 O O . VAL A 1 465 ? 0.417 22.290 13.022 1.00 98.00 465 VAL A O 1
ATOM 3384 N N . THR A 1 466 ? -0.608 23.685 11.616 1.00 97.31 466 THR A N 1
ATOM 3385 C CA . THR A 1 466 ? -0.786 24.754 12.600 1.00 97.31 466 THR A CA 1
ATOM 3386 C C . THR A 1 466 ? -2.168 24.634 13.235 1.00 97.31 466 THR A C 1
ATOM 3388 O O . THR A 1 466 ? -3.181 24.723 12.540 1.00 97.31 466 THR A O 1
ATOM 3391 N N . VAL A 1 467 ? -2.221 24.467 14.556 1.00 97.94 467 VAL A N 1
ATOM 3392 C CA . VAL A 1 467 ? -3.464 24.394 15.335 1.00 97.94 467 VAL A CA 1
ATOM 3393 C C . VAL A 1 467 ? -3.638 25.683 16.129 1.00 97.94 467 VAL A C 1
ATOM 3395 O O . VAL A 1 467 ? -2.707 26.147 16.782 1.00 97.94 467 VAL A O 1
ATOM 3398 N N . ARG A 1 468 ? -4.836 26.273 16.087 1.00 97.94 468 ARG A N 1
ATOM 3399 C CA . ARG A 1 468 ? -5.178 27.457 16.889 1.00 97.94 468 ARG A CA 1
ATOM 3400 C C . ARG A 1 468 ? -6.658 27.513 17.234 1.00 97.94 468 ARG A C 1
ATOM 3402 O O . ARG A 1 468 ? -7.497 27.058 16.460 1.00 97.94 468 ARG A O 1
ATOM 3409 N N . ARG A 1 469 ? -6.987 28.154 18.348 1.00 98.06 469 ARG A N 1
ATOM 3410 C CA . ARG A 1 469 ? -8.356 28.444 18.779 1.00 98.06 469 ARG A CA 1
ATOM 3411 C C . ARG A 1 469 ? -8.747 29.866 18.391 1.00 98.06 469 ARG A C 1
ATOM 3413 O O . ARG A 1 469 ? -8.064 30.818 18.761 1.00 98.06 469 ARG A O 1
ATOM 3420 N N . VAL A 1 470 ? -9.864 30.019 17.682 1.00 97.06 470 VAL A N 1
ATOM 3421 C CA . VAL A 1 470 ? -10.395 31.314 17.230 1.00 97.06 470 VAL A CA 1
ATOM 3422 C C . VAL A 1 470 ? -11.905 31.345 17.447 1.00 97.06 470 VAL A C 1
ATOM 3424 O O . VAL A 1 470 ? -12.617 30.546 16.860 1.00 97.06 470 VAL A O 1
ATOM 3427 N N . ALA A 1 471 ? -12.391 32.279 18.271 1.00 92.19 471 ALA A N 1
ATOM 3428 C CA . ALA A 1 471 ? -13.820 32.596 18.422 1.00 92.19 471 ALA A CA 1
ATOM 3429 C C . ALA A 1 471 ? -14.767 31.388 18.639 1.00 92.19 471 ALA A C 1
ATOM 3431 O O . ALA A 1 471 ? -15.877 31.371 18.124 1.00 92.19 471 ALA A O 1
ATOM 3432 N N . GLY A 1 472 ? -14.337 30.384 19.412 1.00 95.62 472 GLY A N 1
ATOM 3433 C CA . GLY A 1 472 ? -15.135 29.177 19.679 1.00 95.62 472 GLY A CA 1
ATOM 3434 C C . GLY A 1 472 ? -14.904 28.026 18.698 1.00 95.62 472 GLY A C 1
ATOM 3435 O O . GLY A 1 472 ? -15.438 26.946 18.911 1.00 95.62 472 GLY A O 1
ATOM 3436 N N . GLU A 1 473 ? -14.051 28.211 17.691 1.00 97.62 473 GLU A N 1
ATOM 3437 C CA . GLU A 1 473 ? -13.603 27.159 16.780 1.00 97.62 473 GLU A CA 1
ATOM 3438 C C . GLU A 1 473 ? -12.139 26.782 17.037 1.00 97.62 473 GLU A C 1
ATOM 3440 O O . GLU A 1 473 ? -11.312 27.608 17.440 1.00 97.62 473 GLU A O 1
ATOM 3445 N N . VAL A 1 474 ? -11.790 25.536 16.730 1.00 98.25 474 VAL A N 1
ATOM 3446 C CA . VAL A 1 474 ? -10.408 25.104 16.519 1.00 98.25 474 VAL A CA 1
ATOM 3447 C C . VAL A 1 474 ? -10.150 25.046 15.021 1.00 98.25 474 VAL A C 1
ATOM 3449 O O . VAL A 1 474 ? -10.856 24.367 14.276 1.00 98.25 474 VAL A O 1
ATOM 3452 N N . ARG A 1 475 ? -9.124 25.768 14.571 1.00 98.06 475 ARG A N 1
ATOM 3453 C CA . ARG A 1 475 ? -8.700 25.815 13.174 1.00 98.06 475 ARG A CA 1
ATOM 3454 C C . ARG A 1 475 ? -7.382 25.082 13.001 1.00 98.06 475 ARG A C 1
ATOM 3456 O O . ARG A 1 475 ? -6.417 25.370 13.706 1.00 98.06 475 A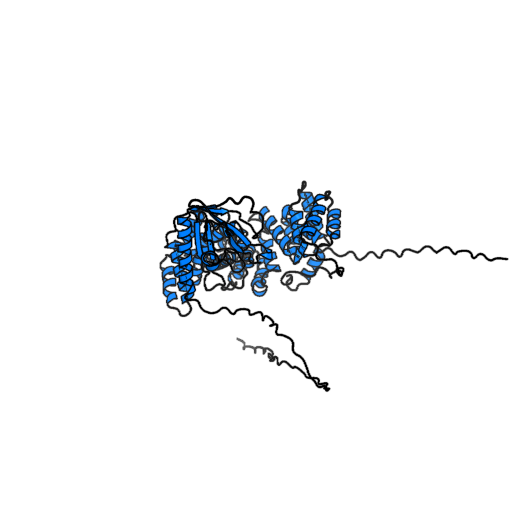RG A O 1
ATOM 3463 N N . TRP A 1 476 ? -7.352 24.191 12.020 1.00 98.25 476 TRP A N 1
ATOM 3464 C CA . TRP A 1 476 ? -6.141 23.551 11.517 1.00 98.25 476 TRP A CA 1
ATOM 3465 C C . TRP A 1 476 ? -5.803 24.165 10.157 1.00 98.25 476 TRP A C 1
ATOM 3467 O O . TRP A 1 476 ? -6.634 24.151 9.247 1.00 98.25 476 TRP A O 1
ATOM 3477 N N . SER A 1 477 ? -4.619 24.751 10.014 1.00 97.19 477 SER A N 1
ATOM 3478 C CA . SER A 1 477 ? -4.144 25.368 8.769 1.00 97.19 477 SER A CA 1
ATOM 3479 C C . SER A 1 477 ? -2.688 25.019 8.485 1.00 97.19 477 SER A C 1
ATOM 3481 O O . SER A 1 477 ? -2.030 24.383 9.300 1.00 97.19 477 SER A O 1
ATOM 3483 N N . ASP A 1 478 ? -2.186 25.434 7.321 1.00 95.56 478 ASP A N 1
ATOM 3484 C CA . ASP A 1 478 ? -0.757 25.385 6.986 1.00 95.56 478 ASP A CA 1
ATOM 3485 C C . ASP A 1 478 ? -0.147 23.981 7.103 1.00 95.56 478 ASP A C 1
ATOM 3487 O O . ASP A 1 478 ? 0.960 23.806 7.621 1.00 95.56 478 ASP A O 1
ATOM 3491 N N . PHE A 1 479 ? -0.899 22.979 6.629 1.00 97.19 479 PHE A N 1
ATOM 3492 C CA . PHE A 1 479 ? -0.409 21.610 6.492 1.00 97.19 479 PHE A CA 1
ATOM 3493 C C . PHE A 1 479 ? 0.881 21.611 5.681 1.00 97.19 479 PHE A C 1
ATOM 3495 O O . PHE A 1 479 ? 0.923 22.275 4.651 1.00 97.19 479 PHE A O 1
ATOM 3502 N N . ARG A 1 480 ? 1.918 20.890 6.108 1.00 95.19 480 ARG A N 1
ATOM 3503 C CA . ARG A 1 480 ? 3.246 20.925 5.468 1.00 95.19 480 ARG A CA 1
ATOM 3504 C C . ARG A 1 480 ? 4.028 19.633 5.711 1.00 95.19 480 ARG A C 1
ATOM 3506 O O . ARG A 1 480 ? 3.782 18.951 6.700 1.00 95.19 480 ARG A O 1
ATOM 3513 N N . HIS A 1 481 ? 4.956 19.298 4.810 1.00 90.88 481 HIS A N 1
ATOM 3514 C CA . HIS A 1 481 ? 5.784 18.076 4.891 1.00 90.88 481 HIS A CA 1
ATOM 3515 C C . HIS A 1 481 ? 7.074 18.228 5.719 1.00 90.88 481 HIS A C 1
ATOM 3517 O O . HIS A 1 481 ? 7.786 17.253 5.946 1.00 90.88 481 HIS A O 1
ATOM 3523 N N . HIS A 1 482 ? 7.381 19.445 6.164 1.00 83.88 482 HIS A N 1
ATOM 3524 C CA . HIS A 1 482 ? 8.479 19.755 7.078 1.00 83.88 482 HIS A CA 1
ATOM 3525 C C . HIS A 1 482 ? 8.079 20.958 7.923 1.00 83.88 482 HIS A C 1
ATOM 3527 O O . HIS A 1 482 ? 7.303 21.795 7.454 1.00 83.88 482 HIS A O 1
ATOM 3533 N N . GLU A 1 483 ? 8.651 21.103 9.116 1.00 78.56 483 GLU A N 1
ATOM 3534 C CA . GLU A 1 483 ? 8.276 22.177 10.042 1.00 78.56 483 GLU A CA 1
ATOM 3535 C C . GLU A 1 483 ? 8.365 23.584 9.426 1.00 78.56 483 GLU A C 1
ATOM 3537 O O . GLU A 1 483 ? 7.533 24.435 9.732 1.00 78.56 483 GLU A O 1
ATOM 3542 N N . HIS A 1 484 ? 9.308 23.820 8.514 1.00 76.69 484 HIS A N 1
ATOM 3543 C CA . HIS A 1 484 ? 9.509 25.122 7.866 1.00 76.69 484 HIS A CA 1
ATOM 3544 C C . HIS A 1 484 ? 9.195 25.123 6.361 1.00 76.69 484 HIS A C 1
ATOM 3546 O O . HIS A 1 484 ? 9.550 26.065 5.655 1.00 76.69 484 HIS A O 1
ATOM 3552 N N . ALA A 1 485 ? 8.550 24.072 5.845 1.00 82.00 485 ALA A N 1
ATOM 3553 C CA . ALA A 1 485 ? 8.139 24.030 4.444 1.00 82.00 485 ALA A CA 1
ATOM 3554 C C . ALA A 1 485 ? 6.925 24.930 4.176 1.00 82.00 485 ALA A C 1
ATOM 3556 O O . ALA A 1 485 ? 6.124 25.223 5.068 1.00 82.00 485 ALA A O 1
ATOM 3557 N N . ALA A 1 486 ? 6.765 25.321 2.910 1.00 86.25 486 ALA A N 1
ATOM 3558 C CA . ALA A 1 486 ? 5.548 25.972 2.449 1.00 86.25 486 ALA A CA 1
ATOM 3559 C C . ALA A 1 486 ? 4.321 25.055 2.655 1.00 86.25 486 ALA A C 1
ATOM 3561 O O . ALA A 1 486 ? 4.459 23.826 2.594 1.00 86.25 486 ALA A O 1
ATOM 3562 N N . PRO A 1 487 ? 3.124 25.632 2.865 1.00 91.94 487 PRO A N 1
ATOM 3563 C CA . PRO A 1 487 ? 1.897 24.858 2.971 1.00 91.94 487 PRO A CA 1
ATOM 3564 C C . PRO A 1 487 ? 1.635 23.970 1.750 1.00 91.94 487 PRO A C 1
ATOM 3566 O O . PRO A 1 487 ? 1.948 24.335 0.615 1.00 91.94 487 PRO A O 1
ATOM 3569 N N . LEU A 1 488 ? 0.999 22.823 1.982 1.00 90.38 488 LEU A N 1
ATOM 3570 C CA . LEU A 1 488 ? 0.581 21.898 0.941 1.00 90.38 488 LEU A CA 1
ATOM 3571 C C . LEU A 1 488 ? -0.450 22.576 0.030 1.00 90.38 488 LEU A C 1
ATOM 3573 O O . LEU A 1 488 ? -1.486 23.050 0.513 1.00 90.38 488 LEU A O 1
ATOM 3577 N N . PRO A 1 489 ? -0.206 22.613 -1.290 1.00 87.81 489 PRO A N 1
ATOM 3578 C CA . PRO A 1 489 ? -1.135 23.229 -2.221 1.00 87.81 489 PRO A CA 1
ATOM 3579 C C . PRO A 1 489 ? -2.465 22.467 -2.230 1.00 87.81 489 PRO A C 1
ATOM 3581 O O . PRO A 1 489 ? -2.500 21.238 -2.215 1.00 87.81 489 PRO A O 1
ATOM 3584 N N . GLY A 1 490 ? -3.577 23.204 -2.261 1.00 88.38 490 GLY A N 1
ATOM 3585 C CA . GLY A 1 490 ? -4.924 22.630 -2.358 1.00 88.38 490 GLY A CA 1
ATOM 3586 C C . GLY A 1 490 ? -5.498 22.050 -1.059 1.00 88.38 490 GLY A C 1
ATOM 3587 O O . GLY A 1 490 ? -6.642 21.597 -1.063 1.00 88.38 490 GLY A O 1
ATOM 3588 N N . VAL A 1 491 ? -4.767 22.091 0.062 1.00 92.31 491 VAL A N 1
ATOM 3589 C CA . VAL A 1 491 ? -5.289 21.647 1.364 1.00 92.31 491 VAL A CA 1
ATOM 3590 C C . VAL A 1 491 ? -5.933 22.826 2.095 1.00 92.31 491 VAL A C 1
ATOM 3592 O O . VAL A 1 491 ? -5.256 23.712 2.613 1.00 92.31 491 VAL A O 1
ATOM 3595 N N . ALA A 1 492 ? -7.266 22.845 2.128 1.00 94.06 492 ALA A N 1
ATOM 3596 C CA . ALA A 1 492 ? -8.024 23.879 2.825 1.00 94.06 492 ALA A CA 1
ATOM 3597 C C . ALA A 1 492 ? -7.874 23.775 4.352 1.00 94.06 492 ALA A C 1
ATOM 3599 O O . ALA A 1 492 ? -7.709 22.689 4.911 1.00 94.06 492 ALA A O 1
ATOM 3600 N N . ALA A 1 493 ? -7.995 24.916 5.037 1.00 96.12 493 ALA A N 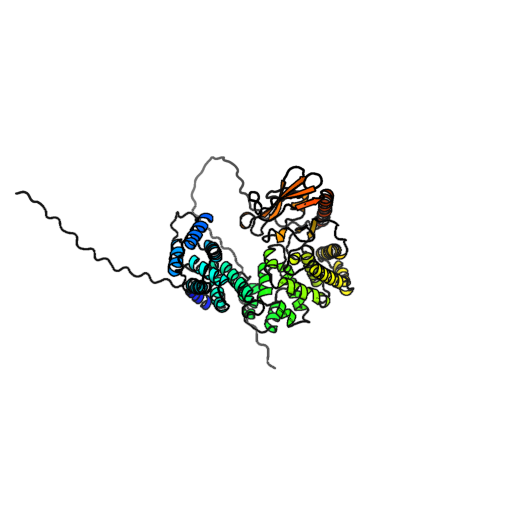1
ATOM 3601 C CA . ALA A 1 493 ? -8.038 24.930 6.493 1.00 96.12 493 ALA A CA 1
ATOM 3602 C C . ALA A 1 493 ? -9.283 24.190 7.006 1.00 96.12 493 ALA A C 1
ATOM 3604 O O . ALA A 1 493 ? -10.396 24.419 6.525 1.00 96.12 493 ALA A O 1
ATOM 3605 N N . LEU A 1 494 ? -9.094 23.342 8.013 1.00 97.44 494 LEU A N 1
ATOM 3606 C CA . LEU A 1 494 ? -10.178 22.631 8.681 1.00 97.44 494 LEU A CA 1
ATOM 3607 C C . LEU A 1 494 ? -10.642 23.430 9.899 1.00 97.44 494 LEU A C 1
ATOM 3609 O O . LEU A 1 494 ? -9.850 24.126 10.539 1.00 97.44 494 LEU A O 1
ATOM 3613 N N . ARG A 1 495 ? -11.940 23.346 10.189 1.00 97.38 495 ARG A N 1
ATOM 3614 C CA . ARG A 1 495 ? -12.597 24.027 11.307 1.00 97.38 495 ARG A CA 1
ATOM 3615 C C . ARG A 1 495 ? -13.445 23.026 12.069 1.00 97.38 495 ARG A C 1
ATOM 3617 O O . ARG A 1 495 ? -14.165 22.237 11.448 1.00 97.38 495 ARG A O 1
ATOM 3624 N N . PHE A 1 496 ? -13.345 23.097 13.385 1.00 97.06 496 PHE A N 1
ATOM 3625 C CA . PHE A 1 496 ? -14.059 22.252 14.328 1.00 97.06 496 PHE A CA 1
ATOM 3626 C C . PHE A 1 496 ? -14.673 23.134 15.409 1.00 97.06 496 PHE A C 1
ATOM 3628 O O . PHE A 1 496 ? -14.047 24.116 15.813 1.00 97.06 496 PHE A O 1
ATOM 3635 N N . ASP A 1 497 ? -15.861 22.778 15.895 1.00 97.12 497 ASP A N 1
ATOM 3636 C CA . ASP A 1 497 ? -16.368 23.362 17.135 1.00 97.12 497 ASP A CA 1
ATOM 3637 C C . ASP A 1 497 ? -15.383 23.044 18.265 1.00 97.12 497 ASP A C 1
ATOM 3639 O O . ASP A 1 497 ? -14.891 21.917 18.386 1.00 97.12 497 ASP A O 1
ATOM 3643 N N . ALA A 1 498 ? -15.026 24.051 19.058 1.00 96.81 498 ALA A N 1
ATOM 3644 C CA . ALA A 1 498 ? -13.964 23.877 20.030 1.00 96.81 498 ALA A CA 1
ATOM 3645 C C . ALA A 1 498 ? -14.386 23.034 21.240 1.00 96.81 498 ALA A C 1
ATOM 3647 O O . ALA A 1 498 ? -13.527 22.384 21.832 1.00 96.81 498 ALA A O 1
ATOM 3648 N N . ARG A 1 499 ? -15.678 23.006 21.598 1.00 95.75 499 ARG A N 1
ATOM 3649 C CA . ARG A 1 499 ? -16.178 22.122 22.661 1.00 95.75 499 ARG A CA 1
ATOM 3650 C C . ARG A 1 499 ? -16.162 20.675 22.196 1.00 95.75 499 ARG A C 1
ATOM 3652 O O . ARG A 1 499 ? -15.664 19.833 22.938 1.00 95.75 499 ARG A O 1
ATOM 3659 N N . ASP A 1 500 ? -16.634 20.407 20.981 1.00 95.94 500 ASP A N 1
ATOM 3660 C CA . ASP A 1 500 ? -16.607 19.057 20.405 1.00 95.94 500 ASP A CA 1
ATOM 3661 C C . ASP A 1 500 ? -15.164 18.548 20.276 1.00 95.94 500 ASP A C 1
ATOM 3663 O O . ASP A 1 500 ? -14.860 17.412 20.639 1.00 95.94 500 ASP A O 1
ATOM 3667 N N . TYR A 1 501 ? -14.249 19.415 19.834 1.00 96.56 501 TYR A N 1
ATOM 3668 C CA . TYR A 1 501 ? -12.824 19.104 19.727 1.00 96.56 501 TYR A CA 1
ATOM 3669 C C . TYR A 1 501 ? -12.189 18.759 21.084 1.00 96.56 501 TYR A C 1
ATOM 3671 O O . TYR A 1 501 ? -11.496 17.749 21.207 1.00 96.56 501 TYR A O 1
ATOM 3679 N N . ASP A 1 502 ? -12.434 19.572 22.116 1.00 96.12 502 ASP A N 1
ATOM 3680 C CA . ASP A 1 502 ? -11.881 19.344 23.455 1.00 96.12 502 ASP A CA 1
ATOM 3681 C C . ASP A 1 502 ? -12.486 18.097 24.119 1.00 96.12 502 ASP A C 1
ATOM 3683 O O . ASP A 1 502 ? -11.772 17.326 24.767 1.00 96.12 502 ASP A O 1
ATOM 3687 N N . ALA A 1 503 ? -13.791 17.865 23.934 1.00 94.94 503 ALA A N 1
ATOM 3688 C CA . ALA A 1 503 ? -14.472 16.669 24.421 1.00 94.94 503 ALA A CA 1
ATOM 3689 C C . ALA A 1 503 ? -13.894 15.400 23.781 1.00 94.94 503 ALA A C 1
ATOM 3691 O O . ALA A 1 503 ? -13.676 14.399 24.472 1.00 94.94 503 ALA A O 1
ATOM 3692 N N . GLU A 1 504 ? -13.593 15.461 22.485 1.00 95.69 504 GLU A N 1
ATOM 3693 C CA . GLU A 1 504 ? -12.977 14.366 21.752 1.00 95.69 504 GLU A CA 1
ATOM 3694 C C . GLU A 1 504 ? -11.536 14.095 22.210 1.00 95.69 504 GLU A C 1
ATOM 3696 O O . GLU A 1 504 ? -11.192 12.940 22.466 1.00 95.69 504 GLU A O 1
ATOM 3701 N N . LEU A 1 505 ? -10.713 15.133 22.412 1.00 95.31 505 LEU A N 1
ATOM 3702 C CA . LEU A 1 505 ? -9.370 14.972 22.988 1.00 95.31 505 LEU A CA 1
ATOM 3703 C C . LEU A 1 505 ? -9.424 14.327 24.378 1.00 95.31 505 LEU A C 1
ATOM 3705 O O . LEU A 1 505 ? -8.676 13.391 24.656 1.00 95.31 505 LEU A O 1
ATOM 3709 N N . ALA A 1 506 ? -10.335 14.784 25.241 1.00 94.19 506 ALA A N 1
ATOM 3710 C CA . ALA A 1 506 ? -10.497 14.226 26.580 1.00 94.19 506 ALA A CA 1
ATOM 3711 C C . ALA A 1 506 ? -10.977 12.765 26.545 1.00 94.19 506 ALA A C 1
ATOM 3713 O O . ALA A 1 506 ? -10.543 11.951 27.360 1.00 94.19 506 ALA A O 1
ATOM 3714 N N . ARG A 1 507 ? -11.874 12.414 25.612 1.00 93.56 507 ARG A N 1
ATOM 3715 C CA . ARG A 1 507 ? -12.315 11.028 25.396 1.00 93.56 507 ARG A CA 1
ATOM 3716 C C . ARG A 1 507 ? -11.153 10.143 24.961 1.00 93.56 507 ARG A C 1
ATOM 3718 O O . ARG A 1 507 ? -11.009 9.049 25.501 1.00 93.56 507 ARG A O 1
ATOM 3725 N N . ALA A 1 508 ? -10.357 10.609 24.003 1.00 92.81 508 ALA A N 1
ATOM 3726 C CA . ALA A 1 508 ? -9.218 9.869 23.483 1.00 92.81 508 ALA A CA 1
ATOM 3727 C C . ALA A 1 508 ? -8.118 9.680 24.541 1.00 92.81 508 ALA A C 1
ATOM 3729 O O . ALA A 1 508 ? -7.588 8.579 24.642 1.00 92.81 508 ALA A O 1
ATOM 3730 N N . GLY A 1 509 ? -7.837 10.696 25.367 1.00 90.31 509 GLY A N 1
ATOM 3731 C CA . GLY A 1 509 ? -6.810 10.624 26.418 1.00 90.31 509 GLY A CA 1
ATOM 3732 C C . GLY A 1 509 ? -7.112 9.565 27.480 1.00 90.31 509 GLY A C 1
ATOM 3733 O O . GLY A 1 509 ? -6.259 8.746 27.796 1.00 90.31 509 GLY A O 1
ATOM 3734 N N . ARG A 1 510 ? -8.374 9.461 27.925 1.00 86.88 510 ARG A N 1
ATOM 3735 C CA . ARG A 1 510 ? -8.796 8.417 28.883 1.00 86.88 510 ARG A CA 1
ATOM 3736 C C . ARG A 1 510 ? -8.580 6.987 28.376 1.00 86.88 510 ARG A C 1
ATOM 3738 O O . ARG A 1 510 ? -8.573 6.056 29.168 1.00 86.88 510 ARG A O 1
ATOM 3745 N N . HIS A 1 511 ? -8.482 6.783 27.061 1.00 72.81 511 HIS A N 1
ATOM 3746 C CA . HIS A 1 511 ? -8.237 5.455 26.498 1.00 72.81 511 HIS A CA 1
ATOM 3747 C C . HIS A 1 511 ? -6.769 5.029 26.546 1.00 72.81 511 HIS A C 1
ATOM 3749 O O . HIS A 1 511 ? -6.526 3.830 26.413 1.00 72.81 511 HIS A O 1
ATOM 3755 N N . ASP A 1 512 ? -5.828 5.962 26.708 1.00 62.97 512 ASP A N 1
ATOM 3756 C CA . ASP A 1 512 ? -4.403 5.639 26.824 1.00 62.97 512 ASP A CA 1
ATOM 3757 C C . ASP A 1 512 ? -4.068 5.151 28.244 1.00 62.97 512 ASP A C 1
ATOM 3759 O O . ASP A 1 512 ? -3.433 4.107 28.415 1.00 62.97 512 ASP A O 1
ATOM 3763 N N . ASP A 1 513 ? -4.629 5.817 29.260 1.00 59.25 513 ASP A N 1
ATOM 3764 C CA . ASP A 1 513 ? -4.431 5.482 30.679 1.00 59.25 513 ASP A CA 1
ATOM 3765 C C . ASP A 1 513 ? -4.890 4.051 31.024 1.00 59.25 513 ASP A C 1
ATOM 3767 O O . ASP A 1 513 ? -4.190 3.306 31.712 1.00 59.25 513 ASP A O 1
ATOM 3771 N N . ASP A 1 514 ? -6.027 3.609 30.472 1.00 59.56 514 ASP A N 1
ATOM 3772 C CA . ASP A 1 514 ? -6.557 2.251 30.685 1.00 59.56 514 ASP A CA 1
ATOM 3773 C C . ASP A 1 514 ? -5.684 1.146 30.044 1.00 59.56 514 ASP A C 1
ATOM 3775 O O . ASP A 1 514 ? -5.798 -0.037 30.397 1.00 59.56 514 ASP A O 1
ATOM 3779 N N . GLY A 1 515 ? -4.841 1.505 29.068 1.00 53.19 515 GLY A N 1
ATOM 3780 C CA . GLY A 1 515 ? -3.959 0.589 28.342 1.00 53.19 515 GLY A CA 1
ATOM 3781 C C . GLY A 1 515 ? -2.544 0.499 28.921 1.00 53.19 515 GLY A C 1
ATOM 3782 O O . GLY A 1 515 ? -1.949 -0.584 28.907 1.00 53.19 515 GLY A O 1
ATOM 3783 N N . GLY A 1 516 ? -2.015 1.612 29.443 1.00 47.56 516 GLY A N 1
ATOM 3784 C CA . GLY A 1 516 ? -0.630 1.736 29.912 1.00 47.56 516 GLY A CA 1
ATOM 3785 C C . GLY A 1 516 ? -0.326 1.000 31.220 1.00 47.56 516 GLY A C 1
ATOM 3786 O O . GLY A 1 516 ? 0.743 0.404 31.361 1.00 47.56 516 GLY A O 1
ATOM 3787 N N . ASP A 1 517 ? -1.287 0.934 32.141 1.00 43.16 517 ASP A N 1
ATOM 3788 C CA . ASP A 1 517 ? -1.042 0.497 33.525 1.00 43.16 517 ASP A CA 1
ATOM 3789 C C . ASP A 1 517 ? -0.873 -1.032 33.705 1.00 43.16 517 ASP A C 1
ATOM 3791 O O . ASP A 1 517 ? -0.759 -1.544 34.818 1.00 43.16 517 ASP A O 1
ATOM 3795 N N . ARG A 1 518 ? -0.859 -1.817 32.612 1.00 46.19 518 ARG A N 1
ATOM 3796 C CA . ARG A 1 518 ? -0.778 -3.297 32.671 1.00 46.19 518 ARG A CA 1
ATOM 3797 C C . ARG A 1 518 ? 0.309 -3.951 31.817 1.00 46.19 518 ARG A C 1
ATOM 3799 O O . ARG A 1 518 ? 0.434 -5.174 31.865 1.00 46.19 518 ARG A O 1
ATOM 3806 N N . LEU A 1 519 ? 1.094 -3.190 31.051 1.00 46.88 519 LEU A N 1
ATOM 3807 C CA . LEU A 1 519 ? 2.130 -3.737 30.154 1.00 46.88 519 LEU A CA 1
ATOM 3808 C C . LEU A 1 519 ? 3.555 -3.261 30.481 1.00 46.88 519 LEU A C 1
ATOM 3810 O O . LEU A 1 519 ? 4.433 -3.336 29.625 1.00 46.88 519 LEU A O 1
ATOM 3814 N N . GLY A 1 520 ? 3.811 -2.835 31.723 1.00 37.50 520 GLY A N 1
ATOM 3815 C CA . GLY A 1 520 ? 5.152 -2.537 32.238 1.00 37.50 520 GLY A CA 1
ATOM 3816 C C . GLY A 1 520 ? 6.088 -3.755 32.230 1.00 37.50 520 GLY A C 1
ATOM 3817 O O . GLY A 1 520 ? 6.330 -4.376 33.258 1.00 37.50 520 GLY A O 1
ATOM 3818 N N . GLY A 1 521 ? 6.621 -4.093 31.058 1.00 35.38 521 GLY A N 1
ATOM 3819 C CA . GLY A 1 521 ? 7.721 -5.022 30.836 1.00 35.38 521 GLY A CA 1
ATOM 3820 C C . GLY A 1 521 ? 8.709 -4.353 29.890 1.00 35.38 521 GLY A C 1
ATOM 3821 O O . GLY A 1 521 ? 8.438 -4.220 28.700 1.00 35.38 521 GLY A O 1
ATOM 3822 N N . GLY A 1 522 ? 9.818 -3.866 30.448 1.00 38.91 522 GLY A N 1
ATOM 3823 C CA . GLY A 1 522 ? 10.796 -3.022 29.768 1.00 38.91 522 GLY A CA 1
ATOM 3824 C C . GLY A 1 522 ? 11.270 -3.573 28.422 1.00 38.91 522 GLY A C 1
ATOM 3825 O O . GLY A 1 522 ? 11.815 -4.672 28.333 1.00 38.91 522 GLY A O 1
ATOM 3826 N N . GLY A 1 523 ? 11.121 -2.762 27.375 1.00 30.56 523 GLY A N 1
ATOM 3827 C CA . GLY A 1 523 ? 11.897 -2.933 26.154 1.00 30.56 523 GLY A CA 1
ATOM 3828 C C . GLY A 1 523 ? 13.370 -2.597 26.432 1.00 30.56 523 GLY A C 1
ATOM 3829 O O . GLY A 1 523 ? 13.643 -1.610 27.120 1.00 30.56 523 GLY A O 1
ATOM 3830 N N . PRO A 1 524 ? 14.338 -3.383 25.928 1.00 35.84 524 PRO A N 1
ATOM 3831 C CA . PRO A 1 524 ? 15.747 -3.119 26.160 1.00 35.84 524 PRO A CA 1
ATOM 3832 C C . PRO A 1 524 ? 16.143 -1.852 25.402 1.00 35.84 524 PRO A C 1
ATOM 3834 O O . PRO A 1 524 ? 16.173 -1.821 24.169 1.00 35.84 524 PRO A O 1
ATOM 3837 N N . GLY A 1 525 ? 16.459 -0.798 26.151 1.00 31.62 525 GLY A N 1
ATOM 3838 C CA . GLY A 1 525 ? 17.112 0.379 25.606 1.00 31.62 525 GLY A CA 1
ATOM 3839 C C . GLY A 1 525 ? 18.407 -0.038 24.914 1.00 31.62 525 GLY A C 1
ATOM 3840 O O . GLY A 1 525 ? 19.307 -0.604 25.536 1.00 31.62 525 GLY A O 1
ATOM 3841 N N . ARG A 1 526 ? 18.515 0.246 23.613 1.00 38.31 526 ARG A N 1
ATOM 3842 C CA . ARG A 1 526 ? 19.805 0.287 22.920 1.00 38.31 526 ARG A CA 1
ATOM 3843 C C . ARG A 1 526 ? 20.597 1.461 23.493 1.00 38.31 526 ARG A C 1
ATOM 3845 O O . ARG A 1 526 ? 20.550 2.566 22.963 1.00 38.31 526 ARG A O 1
ATOM 3852 N N . GLY A 1 527 ? 21.297 1.212 24.595 1.00 29.77 527 GLY A N 1
ATOM 3853 C CA . GLY A 1 527 ? 22.312 2.108 25.125 1.00 29.77 527 GLY A CA 1
ATOM 3854 C C . GLY A 1 527 ? 23.481 2.176 24.150 1.00 29.77 527 GLY A C 1
ATOM 3855 O O . GLY A 1 527 ? 24.267 1.239 24.038 1.00 29.77 527 GLY A O 1
ATOM 3856 N N . VAL A 1 528 ? 23.579 3.286 23.428 1.00 35.72 528 VAL A N 1
ATOM 3857 C CA . VAL A 1 528 ? 24.838 3.752 22.846 1.00 35.72 528 VAL A CA 1
ATOM 3858 C C . VAL A 1 528 ? 25.665 4.293 24.018 1.00 35.72 528 VAL A C 1
ATOM 3860 O O . VAL A 1 528 ? 25.179 5.198 24.698 1.00 35.72 528 VAL A O 1
ATOM 3863 N N . PRO A 1 529 ? 26.865 3.768 24.322 1.00 33.12 529 PRO A N 1
ATOM 3864 C CA . PRO A 1 529 ? 27.670 4.335 25.392 1.00 33.12 529 PRO A CA 1
ATOM 3865 C C . PRO A 1 529 ? 28.227 5.684 24.930 1.00 33.12 529 PRO A C 1
ATOM 3867 O O . PRO A 1 529 ? 29.053 5.757 24.020 1.00 33.12 529 PRO A O 1
ATOM 3870 N N . ALA A 1 530 ? 27.754 6.758 25.559 1.00 31.66 530 ALA A N 1
ATOM 3871 C CA . ALA A 1 530 ? 28.392 8.062 25.499 1.00 31.66 530 ALA A CA 1
ATOM 3872 C C . ALA A 1 530 ? 29.742 7.975 26.228 1.00 31.66 530 ALA A C 1
ATOM 3874 O O . ALA A 1 530 ? 29.803 7.640 27.411 1.00 31.66 530 ALA A O 1
ATOM 3875 N N . ALA A 1 531 ? 30.825 8.248 25.501 1.00 34.25 531 ALA A N 1
ATOM 3876 C CA . ALA A 1 531 ? 32.158 8.394 26.064 1.00 34.25 531 ALA A CA 1
ATOM 3877 C C . ALA A 1 531 ? 32.183 9.621 26.988 1.00 34.25 531 ALA A C 1
ATOM 3879 O O . ALA A 1 531 ? 31.925 10.744 26.553 1.00 34.25 531 ALA A O 1
ATOM 3880 N N . GLY A 1 532 ? 32.464 9.386 28.269 1.00 32.44 532 GLY A N 1
ATOM 3881 C CA . GLY A 1 532 ? 32.662 10.430 29.263 1.00 32.44 532 GLY A CA 1
ATOM 3882 C C . GLY A 1 532 ? 33.957 11.194 29.007 1.00 32.44 532 GLY A C 1
ATOM 3883 O O . GLY A 1 532 ? 35.029 10.601 28.899 1.00 32.44 532 GLY A O 1
ATOM 3884 N N . ALA A 1 533 ? 33.842 12.517 28.937 1.00 35.34 533 ALA A N 1
ATOM 3885 C CA . ALA A 1 533 ? 34.953 13.433 29.114 1.00 35.34 533 ALA A CA 1
ATOM 3886 C C . ALA A 1 533 ? 35.233 13.582 30.619 1.00 35.34 533 ALA A C 1
ATOM 3888 O O . ALA A 1 533 ? 34.331 13.897 31.394 1.00 35.34 533 ALA A O 1
ATOM 3889 N N . GLY A 1 534 ? 36.484 13.367 31.018 1.00 33.12 534 GLY A N 1
ATOM 3890 C CA . GLY A 1 534 ? 37.017 13.679 32.342 1.00 33.12 534 GLY A CA 1
ATOM 3891 C C . GLY A 1 534 ? 38.483 14.123 32.214 1.00 33.12 534 GLY A C 1
ATOM 3892 O O . GLY A 1 534 ? 39.156 13.652 31.296 1.00 33.12 534 GLY A O 1
ATOM 3893 N N . PRO A 1 535 ? 38.964 15.070 33.042 1.00 46.19 535 PRO A N 1
ATOM 3894 C CA . PRO A 1 535 ? 40.065 15.954 32.676 1.00 46.19 535 PRO A CA 1
ATOM 3895 C C . PRO A 1 535 ? 41.451 15.523 33.187 1.00 46.19 535 PRO A C 1
ATOM 3897 O O . PRO A 1 535 ? 41.597 14.759 34.134 1.00 46.19 535 PRO A O 1
ATOM 3900 N N . VAL A 1 536 ? 42.441 16.110 32.512 1.00 38.53 536 VAL A N 1
ATOM 3901 C CA . VAL A 1 536 ? 43.859 16.356 32.830 1.00 38.53 536 VAL A CA 1
ATOM 3902 C C . VAL A 1 536 ? 44.282 16.174 34.298 1.00 38.53 536 VAL A C 1
ATOM 3904 O O . VAL A 1 536 ? 43.851 16.937 35.158 1.00 38.53 536 VAL A O 1
ATOM 3907 N N . ALA A 1 537 ? 45.251 15.277 34.523 1.00 32.84 537 ALA A N 1
ATOM 3908 C CA . ALA A 1 537 ? 46.405 15.480 35.411 1.00 32.84 537 ALA A CA 1
ATOM 3909 C C . ALA A 1 537 ? 47.496 14.418 35.134 1.00 32.84 537 ALA A C 1
ATOM 3911 O O . ALA A 1 537 ? 47.268 13.223 35.297 1.00 32.84 537 ALA A O 1
ATOM 3912 N N . ASP A 1 538 ? 48.669 14.890 34.717 1.00 38.69 538 ASP A N 1
ATOM 3913 C CA . ASP A 1 538 ? 49.998 14.252 34.822 1.00 38.69 538 ASP A CA 1
ATOM 3914 C C . ASP A 1 538 ? 50.689 14.915 36.061 1.00 38.69 538 ASP A C 1
ATOM 3916 O O . ASP A 1 538 ? 50.169 15.956 36.489 1.00 38.69 538 ASP A O 1
ATOM 3920 N N . PRO A 1 539 ? 51.826 14.461 36.652 1.00 57.03 539 PRO A N 1
ATOM 3921 C CA . PRO A 1 539 ? 52.836 13.589 36.059 1.00 57.03 539 PRO A CA 1
ATOM 3922 C C . PRO A 1 539 ? 53.508 12.538 36.961 1.00 57.03 539 PRO A C 1
ATOM 3924 O O . PRO A 1 539 ? 53.504 12.619 38.187 1.00 57.03 539 PRO A O 1
ATOM 3927 N N . GLY A 1 540 ? 54.230 11.618 36.313 1.00 30.33 540 GLY A N 1
ATOM 3928 C CA . GLY A 1 540 ? 55.500 11.136 36.863 1.00 30.33 540 GLY A CA 1
ATOM 3929 C C . GLY A 1 540 ? 55.813 9.650 36.702 1.00 30.33 540 GLY A C 1
ATOM 3930 O O . GLY A 1 540 ? 55.407 8.838 37.522 1.00 30.33 540 GLY A O 1
ATOM 3931 N N . GLY A 1 541 ? 56.719 9.359 35.764 1.00 30.41 541 GLY A N 1
ATOM 3932 C CA . GLY A 1 541 ? 57.892 8.535 36.066 1.00 30.41 541 GLY A CA 1
ATOM 3933 C C . GLY A 1 541 ? 57.892 7.073 35.608 1.00 30.41 541 GLY A C 1
ATOM 3934 O O . GLY A 1 541 ? 57.091 6.262 36.053 1.00 30.41 541 GLY A O 1
ATOM 3935 N N . GLY A 1 542 ? 58.937 6.722 34.850 1.00 29.88 542 GLY A N 1
ATOM 3936 C CA . GLY A 1 542 ? 59.606 5.423 34.992 1.00 29.88 542 GLY A CA 1
ATOM 3937 C C . GLY A 1 542 ? 59.499 4.477 33.801 1.00 29.88 542 GLY A C 1
ATOM 3938 O O . GLY A 1 542 ? 58.482 3.834 33.585 1.00 29.88 542 GLY A O 1
ATOM 3939 N N . ALA A 1 543 ? 60.602 4.368 33.063 1.00 35.25 543 ALA A N 1
ATOM 3940 C CA . ALA A 1 543 ? 60.831 3.435 31.966 1.00 35.25 543 ALA A CA 1
ATOM 3941 C C . ALA A 1 543 ? 60.878 1.955 32.409 1.00 35.25 543 ALA A C 1
ATOM 3943 O O . ALA A 1 543 ? 61.188 1.675 33.563 1.00 35.25 543 ALA A O 1
ATOM 3944 N N . VAL A 1 544 ? 60.675 1.026 31.460 1.00 33.66 544 VAL A N 1
ATOM 3945 C CA . VAL A 1 544 ? 61.607 -0.062 31.053 1.00 33.66 544 VAL A CA 1
ATOM 3946 C C . VAL A 1 544 ? 60.886 -1.082 30.141 1.00 33.66 544 VAL A C 1
ATOM 3948 O O . VAL A 1 544 ? 59.690 -1.321 30.255 1.00 33.66 544 VAL A O 1
ATOM 3951 N N . HIS A 1 545 ? 61.665 -1.621 29.198 1.00 33.28 545 HIS A N 1
ATOM 3952 C CA . HIS A 1 545 ? 61.398 -2.612 28.148 1.00 33.28 545 HIS A CA 1
ATOM 3953 C C . HIS A 1 545 ? 60.521 -3.835 28.475 1.00 33.28 545 HIS A C 1
ATOM 3955 O O . HIS A 1 545 ? 60.567 -4.377 29.575 1.00 33.28 545 HIS A O 1
ATOM 3961 N N . GLY A 1 546 ? 59.901 -4.383 27.420 1.00 29.62 546 GLY A N 1
ATOM 3962 C CA . GLY A 1 546 ? 59.509 -5.792 27.360 1.00 29.62 546 GLY A CA 1
ATOM 3963 C C . GLY A 1 546 ? 58.703 -6.156 26.112 1.00 29.62 546 GLY A C 1
ATOM 3964 O O . GLY A 1 546 ? 57.484 -6.016 26.109 1.00 29.62 546 GLY A O 1
ATOM 3965 N N . ASP A 1 547 ? 59.385 -6.651 25.075 1.00 32.94 547 ASP A N 1
ATOM 3966 C CA . ASP A 1 547 ? 58.791 -7.452 23.997 1.00 32.94 547 ASP A CA 1
ATOM 3967 C C . ASP A 1 547 ? 58.063 -8.678 24.571 1.00 32.94 547 ASP A C 1
ATOM 3969 O O . ASP A 1 547 ? 58.558 -9.336 25.487 1.00 32.94 547 ASP A O 1
ATOM 3973 N N . GLY A 1 548 ? 56.902 -9.028 24.010 1.00 29.72 548 GLY A N 1
ATOM 3974 C CA . GLY A 1 548 ? 56.128 -10.168 24.498 1.00 29.72 548 GLY A CA 1
ATOM 3975 C C . GLY A 1 548 ? 54.922 -10.523 23.641 1.00 29.72 548 GLY A C 1
ATOM 3976 O O . GLY A 1 548 ? 53.801 -10.096 23.898 1.00 29.72 548 GLY A O 1
ATOM 3977 N N . VAL A 1 549 ? 55.173 -11.352 22.631 1.00 36.31 549 VAL A N 1
ATOM 3978 C CA . VAL A 1 549 ? 54.203 -12.120 21.839 1.00 36.31 549 VAL A CA 1
ATOM 3979 C C . VAL A 1 549 ? 53.184 -12.831 22.746 1.00 36.31 549 VAL A C 1
ATOM 3981 O O . VAL A 1 549 ? 53.567 -13.579 23.641 1.00 36.31 549 VAL A O 1
ATOM 3984 N N . GLY A 1 550 ? 51.883 -12.652 22.484 1.00 30.83 550 GLY A N 1
ATOM 3985 C CA . GLY A 1 550 ? 50.809 -13.261 23.275 1.00 30.83 550 GLY A CA 1
ATOM 3986 C C . GLY A 1 550 ? 49.549 -13.540 22.460 1.00 30.83 550 GLY A C 1
ATOM 3987 O O . GLY A 1 550 ? 48.798 -12.638 22.105 1.00 30.83 550 GLY A O 1
ATOM 3988 N N . ALA A 1 551 ? 49.332 -14.819 22.170 1.00 32.94 551 ALA A N 1
ATOM 3989 C CA . ALA A 1 551 ? 48.217 -15.372 21.420 1.00 32.94 551 ALA A CA 1
ATOM 3990 C C . ALA A 1 551 ? 46.838 -15.094 22.052 1.00 32.94 551 ALA A C 1
ATOM 3992 O O . ALA A 1 551 ? 46.657 -15.227 23.260 1.00 32.94 551 ALA A O 1
ATOM 3993 N N . ARG A 1 552 ? 45.823 -14.855 21.211 1.00 31.50 552 ARG A N 1
ATOM 3994 C CA . ARG A 1 552 ? 44.415 -15.108 21.556 1.00 31.50 552 ARG A CA 1
ATOM 3995 C C . ARG A 1 552 ? 43.836 -16.142 20.597 1.00 31.50 552 ARG A C 1
ATOM 3997 O O . ARG A 1 552 ? 43.551 -15.857 19.438 1.00 31.50 552 ARG A O 1
ATOM 4004 N N . ARG A 1 553 ? 43.722 -17.368 21.110 1.00 32.22 553 ARG A N 1
ATOM 4005 C CA . ARG A 1 553 ? 42.871 -18.438 20.587 1.00 32.22 553 ARG A CA 1
ATOM 4006 C C . ARG A 1 553 ? 41.464 -18.218 21.143 1.00 32.22 553 ARG A C 1
ATOM 4008 O O . ARG A 1 553 ? 41.290 -18.283 22.355 1.00 32.22 553 ARG A O 1
ATOM 4015 N N . ASP A 1 554 ? 40.490 -18.013 20.266 1.00 37.47 554 ASP A N 1
ATOM 4016 C CA . ASP A 1 554 ? 39.073 -18.221 20.578 1.00 37.47 554 ASP A CA 1
ATOM 4017 C C . ASP A 1 554 ? 38.727 -19.710 20.390 1.00 37.47 554 ASP A C 1
ATOM 4019 O O . ASP A 1 554 ? 39.061 -20.280 19.344 1.00 37.47 554 ASP A O 1
ATOM 4023 N N . PRO A 1 555 ? 38.038 -20.367 21.341 1.00 44.25 555 PRO A N 1
ATOM 4024 C CA . PRO A 1 555 ? 37.515 -21.707 21.136 1.00 44.25 555 PRO A CA 1
ATOM 4025 C C . PRO A 1 555 ? 36.132 -21.621 20.476 1.00 44.25 555 PRO A C 1
ATOM 4027 O O . PRO A 1 555 ? 35.141 -21.247 21.101 1.00 44.25 555 PRO A O 1
ATOM 4030 N N . ARG A 1 556 ? 36.045 -22.008 19.200 1.00 35.81 556 ARG A N 1
ATOM 4031 C CA . ARG A 1 556 ? 34.777 -22.438 18.590 1.00 35.81 556 ARG A CA 1
ATOM 4032 C C . ARG A 1 556 ? 34.587 -23.937 18.849 1.00 35.81 556 ARG A C 1
ATOM 4034 O O . ARG A 1 556 ? 35.515 -24.694 18.567 1.00 35.81 556 ARG A O 1
ATOM 4041 N N . PRO A 1 557 ? 33.416 -24.397 19.322 1.00 42.16 557 PRO A N 1
ATOM 4042 C CA . PRO A 1 557 ? 33.126 -25.821 19.385 1.00 42.16 557 PRO A CA 1
ATOM 4043 C C . PRO A 1 557 ? 32.880 -26.366 17.972 1.00 42.16 557 PRO A C 1
ATOM 4045 O O . PRO A 1 557 ? 32.108 -25.806 17.190 1.00 42.16 557 PRO A O 1
ATOM 4048 N N . ALA A 1 558 ? 33.571 -27.459 17.651 1.00 33.16 558 ALA A N 1
ATOM 4049 C CA . ALA A 1 558 ? 33.397 -28.224 16.427 1.00 33.16 558 ALA A CA 1
ATOM 4050 C C . ALA A 1 558 ? 32.038 -28.944 16.438 1.00 33.16 558 ALA A C 1
ATOM 4052 O O . ALA A 1 558 ? 31.761 -29.761 17.314 1.00 33.16 558 ALA A O 1
ATOM 4053 N N . LEU A 1 559 ? 31.205 -28.649 15.442 1.00 38.56 559 LEU A N 1
ATOM 4054 C CA . LEU A 1 559 ? 30.067 -29.479 15.059 1.00 38.56 559 LEU A CA 1
ATOM 4055 C C . LEU A 1 559 ? 30.611 -30.691 14.294 1.00 38.56 559 LEU A C 1
ATOM 4057 O O . LEU A 1 559 ? 31.255 -30.533 13.257 1.00 38.56 559 LEU A O 1
ATOM 4061 N N . GLY A 1 560 ? 30.387 -31.886 14.841 1.00 39.62 560 GLY A N 1
ATOM 4062 C CA . GLY A 1 560 ? 30.721 -33.151 14.191 1.00 39.62 560 GLY A CA 1
ATOM 4063 C C . GLY A 1 560 ? 29.899 -33.386 12.913 1.00 39.62 560 GLY A C 1
ATOM 4064 O O . GLY A 1 560 ? 28.819 -32.809 12.757 1.00 39.62 560 GLY A O 1
ATOM 4065 N N . PRO A 1 561 ? 30.401 -34.215 11.982 1.00 43.69 561 PRO A N 1
ATOM 4066 C CA . PRO A 1 561 ? 29.734 -34.479 10.714 1.00 43.69 561 PRO A CA 1
ATOM 4067 C C . PRO A 1 561 ? 28.465 -35.335 10.900 1.00 43.69 561 PRO A C 1
ATOM 4069 O O . PRO A 1 561 ? 28.415 -36.179 11.798 1.00 43.69 561 PRO A O 1
ATOM 4072 N N . PRO A 1 562 ? 27.438 -35.148 10.052 1.00 41.34 562 PRO A N 1
ATOM 4073 C CA . PRO A 1 562 ? 26.202 -35.915 10.123 1.00 41.34 562 PRO A CA 1
ATOM 4074 C C . PRO A 1 562 ? 26.435 -37.365 9.684 1.00 41.34 562 PRO A C 1
ATOM 4076 O O . PRO A 1 562 ? 26.978 -37.629 8.611 1.00 41.34 562 PRO A O 1
ATOM 4079 N N . GLY A 1 563 ? 26.010 -38.302 10.532 1.00 38.38 563 GLY A N 1
ATOM 4080 C CA . GLY A 1 563 ? 26.038 -39.735 10.257 1.00 38.38 563 GLY A CA 1
ATOM 4081 C C . GLY A 1 563 ? 25.124 -40.124 9.094 1.00 38.38 563 GLY A C 1
ATOM 4082 O O . GLY A 1 563 ? 24.000 -39.637 8.968 1.00 38.38 563 GLY A O 1
ATOM 4083 N N . HIS A 1 564 ? 25.630 -41.024 8.253 1.00 39.38 564 HIS A N 1
ATOM 4084 C CA . HIS A 1 564 ? 24.875 -41.714 7.212 1.00 39.38 564 HIS A CA 1
ATOM 4085 C C . HIS A 1 564 ? 23.732 -42.556 7.811 1.00 39.38 564 HIS A C 1
ATOM 4087 O O . HIS A 1 564 ? 23.947 -43.227 8.824 1.00 39.38 564 HIS A O 1
ATOM 4093 N N . PRO A 1 565 ? 22.540 -42.588 7.187 1.00 44.81 565 PRO A N 1
ATOM 4094 C CA . PRO A 1 565 ? 21.475 -43.496 7.591 1.00 44.81 565 PRO A CA 1
ATOM 4095 C C . PRO A 1 565 ? 21.759 -44.928 7.113 1.00 44.81 565 PRO A C 1
ATOM 4097 O O . PRO A 1 565 ? 22.114 -45.155 5.956 1.00 44.81 565 PRO A O 1
ATOM 4100 N N . ALA A 1 566 ? 21.581 -45.887 8.023 1.00 42.28 566 ALA A N 1
ATOM 4101 C CA . ALA A 1 566 ? 21.586 -47.319 7.741 1.00 42.28 566 ALA A CA 1
ATOM 4102 C C . ALA A 1 566 ? 20.372 -47.733 6.875 1.00 42.28 566 ALA A C 1
ATOM 4104 O O . ALA A 1 566 ? 19.311 -47.110 6.981 1.00 42.28 566 ALA A O 1
ATOM 4105 N N . PRO A 1 567 ? 20.499 -48.780 6.038 1.00 43.97 567 PRO A N 1
ATOM 4106 C CA . PRO A 1 567 ? 19.412 -49.268 5.196 1.00 43.97 567 PRO A CA 1
ATOM 4107 C C . PRO A 1 567 ? 18.371 -50.050 6.012 1.00 43.97 567 PRO A C 1
ATOM 4109 O O . PRO A 1 567 ? 18.711 -50.846 6.888 1.00 43.97 567 PRO A O 1
ATOM 4112 N N . LEU A 1 568 ? 17.093 -49.820 5.703 1.00 46.38 568 LEU A N 1
ATOM 4113 C CA . LEU A 1 568 ? 15.970 -50.650 6.146 1.00 46.38 568 LEU A CA 1
ATOM 4114 C C . LEU A 1 568 ? 15.938 -51.966 5.343 1.00 46.38 568 LEU A C 1
ATOM 4116 O O . LEU A 1 568 ? 16.329 -51.954 4.176 1.00 46.38 568 LEU A O 1
ATOM 4120 N N . PRO A 1 569 ? 15.474 -53.081 5.935 1.00 50.59 569 PRO A N 1
ATOM 4121 C CA . PRO A 1 569 ? 15.401 -54.368 5.255 1.00 50.59 569 PRO A CA 1
ATOM 4122 C C . PRO A 1 569 ? 14.165 -54.477 4.352 1.00 50.59 569 PRO A C 1
ATOM 4124 O O . PRO A 1 569 ? 13.088 -53.979 4.687 1.00 50.59 569 PRO A O 1
ATOM 4127 N N . ASP A 1 570 ? 14.351 -55.175 3.233 1.00 48.88 570 ASP A N 1
ATOM 4128 C CA . ASP A 1 570 ? 13.351 -55.463 2.205 1.00 48.88 570 ASP A CA 1
ATOM 4129 C C . ASP A 1 570 ? 12.124 -56.230 2.727 1.00 48.88 570 ASP A C 1
ATOM 4131 O O . ASP A 1 570 ? 12.238 -57.238 3.437 1.00 48.88 570 ASP A O 1
ATOM 4135 N N . ARG A 1 571 ? 10.951 -55.787 2.263 1.00 39.50 571 ARG A N 1
ATOM 4136 C CA . ARG A 1 571 ? 9.792 -56.622 1.933 1.00 39.50 571 ARG A CA 1
ATOM 4137 C C . ARG A 1 571 ? 9.100 -56.084 0.694 1.00 39.50 571 ARG A C 1
ATOM 4139 O O . ARG A 1 571 ? 8.876 -54.854 0.651 1.00 39.50 571 ARG A O 1
#

Organism: Kitasatospora setae (strain ATCC 33774 / DSM 43861 / JCM 3304 / KCC A-0304 / NBRC 14216 / KM-6054) (NCBI:txid452652)

pLDDT: mean 83.21, std 18.99, range [29.62, 98.5]